Protein AF-A0A2E9R241-F1 (afdb_monomer)

Foldseek 3Di:
DDKFKWWWFFPFFDAAWAPDDCPPDLASETEGDQDDALLLVLVQQLVLLQVVVCVVVVHHDDLVRSVVSSVFKFWQAKFKWKDWPPDDLQRTFTWFFAALQFWDFPPDFKTHGQFWDFDDLVDFDDDDDDDPLRRLARNRATGGDDPDDGDTDDAARTDTPVQVLCVLLVHMDGGDDPQRSQLRGWDWDKDKDFDADPVVRDTDPPRIHIYIGTDQWADGPPPPTIMGMIMMIIMDGPDDSPPPPCDWTAGHPPRRTIHIDGHDPCNQPDDCSQQVSLVVQQFQKKKKFFRHWAAAPVQQDFPQFDRDPSFTWGADPNFIKTWRYKRFDAWGWDWDADPSVRHIHDTGTTTHGSIIIMIGGPVSGGDHSVNQVCLRQDATHPPSSSNHRTIHIGGDHRD

Nearest PDB structures (foldseek):
  3x1l-assembly1_B  TM=7.476E-01  e=7.865E-19  Pyrococcus furiosus DSM 3638
  3w2w-assembly1_B  TM=6.232E-01  e=9.665E-12  Pyrococcus furiosus DSM 3638
  4h4k-assembly1_A  TM=6.513E-01  e=2.502E-10  Pyrococcus furiosus DSM 3638
  8s9v-assembly1_A  TM=5.370E-01  e=2.508E-11  Synechocystis sp. PCC 6803
  8s9x-assembly1_A  TM=5.346E-01  e=2.799E-10  Synechocystis sp. PCC 6803

Radius of gyration: 22.89 Å; Cα contacts (8 Å, |Δi|>4): 851; chains: 1; bounding box: 57×47×73 Å

Solvent-accessible surface area (backbone atoms only — not comparable to full-atom values): 21628 Å² total; per-residue (Å²): 99,77,72,45,57,30,32,32,36,46,76,82,19,44,28,34,70,46,74,69,60,74,79,78,32,100,65,34,55,46,54,41,45,97,65,80,53,37,55,52,50,40,51,22,52,41,50,44,52,50,54,49,48,25,63,74,67,74,42,85,76,51,72,67,58,57,54,54,45,54,79,39,47,32,23,56,43,59,40,47,25,39,30,54,69,92,58,61,62,72,64,48,39,53,40,40,50,40,52,48,40,58,42,42,39,48,98,47,66,45,43,41,71,55,57,62,41,82,56,63,93,86,57,73,72,91,75,94,84,65,55,73,54,46,46,40,16,57,37,56,35,28,46,56,71,77,95,70,83,60,58,77,51,87,72,40,62,37,33,52,53,70,59,47,50,39,42,29,41,60,52,77,51,72,49,77,52,72,68,57,31,54,74,30,52,76,50,73,45,79,46,77,49,72,41,67,37,84,89,76,71,39,73,44,85,91,40,52,34,32,38,36,33,37,38,30,73,43,79,47,94,57,84,93,42,52,39,30,44,31,41,33,36,34,32,36,33,77,60,91,59,87,75,64,72,81,56,74,35,46,39,64,49,93,63,23,43,25,43,62,43,70,40,47,93,62,76,84,56,85,67,66,65,42,42,59,36,36,71,74,65,52,23,38,22,34,32,36,34,25,59,23,46,23,33,22,96,68,42,81,48,51,73,55,46,39,66,50,95,41,27,28,40,24,60,56,99,90,38,56,30,30,55,36,36,73,34,70,57,77,64,39,72,46,52,51,73,39,83,88,78,72,43,76,43,79,72,42,58,21,34,29,48,8,18,30,39,33,33,28,42,68,87,67,47,62,61,50,59,68,60,49,58,65,33,56,68,32,72,48,60,44,64,37,57,33,11,24,9,21,25,33,60,19,53,27,80,76,128

pLDDT: mean 89.87, std 8.49, range [42.06, 98.0]

Secondary structure (DSSP, 8-state):
---EEEEEEESS-B--B-SS-TTS-TT-EEPBPSS--HHHHHHHHHHHHHHHHHHHTTSPPPHHHHHHHHHHEEEEEEEEEEE-TTS-GGG-EE-EEPPTTEE-BTT--BPEE--EEPPPTT-PPP-SS--HHHHHHHHT--EE---S--PBPP--SEE-HHHHHHHHTT---BPPPHHHHHHTS--EEEEEEEEE-TTT-PEEEEEEEEEEEEPSEEE-SSTT-EEEEEEEEEEEESS--TT-S-S-EEETGGGEEEEEEEPPTTTT---THHHHHHHHH--SEEEEEESS-BB-TBTTB-TT-EEETTEEEEEETTEEEEEEEEE--SPEEE--EETTTTEEPPPEEEBPTT-EEEEEETT--PPPHHHHHHTTTEE-SB-GGGT-SEEEEEEE---

Mean predicted aligned error: 5.93 Å

Structure (mmCIF, N/CA/C/O backbone):
data_AF-A0A2E9R241-F1
#
_entry.id   AF-A0A2E9R241-F1
#
loop_
_atom_site.group_PDB
_atom_site.id
_atom_site.type_symbol
_atom_site.label_atom_id
_atom_site.label_alt_id
_atom_site.label_comp_id
_atom_site.label_asym_id
_atom_site.label_entity_id
_atom_site.label_seq_id
_atom_site.pdbx_PDB_ins_code
_atom_site.Cartn_x
_atom_site.Cartn_y
_atom_site.Cartn_z
_atom_site.occupancy
_atom_site.B_iso_or_equiv
_atom_site.auth_seq_id
_atom_site.auth_comp_id
_atom_site.auth_asym_id
_atom_site.auth_atom_id
_atom_site.pdbx_PDB_model_num
ATOM 1 N N . MET A 1 1 ? 11.415 -20.040 -1.017 1.00 77.81 1 MET A N 1
ATOM 2 C CA . MET A 1 1 ? 12.677 -19.434 -0.527 1.00 77.81 1 MET A CA 1
ATOM 3 C C . MET A 1 1 ? 12.333 -18.288 0.410 1.00 77.81 1 MET A C 1
ATOM 5 O O . MET A 1 1 ? 11.173 -17.882 0.364 1.00 77.81 1 MET A O 1
ATOM 9 N N . PRO A 1 2 ? 13.246 -17.797 1.273 1.00 79.06 2 PRO A N 1
ATOM 10 C CA . PRO A 1 2 ? 12.954 -16.611 2.077 1.00 79.06 2 PRO A CA 1
ATOM 11 C C . PRO A 1 2 ? 12.585 -15.428 1.176 1.00 79.06 2 PRO A C 1
ATOM 13 O O . PRO A 1 2 ? 13.041 -15.343 0.030 1.00 79.06 2 PRO A O 1
ATOM 16 N N . ALA A 1 3 ? 11.732 -14.547 1.692 1.00 87.94 3 ALA A N 1
ATOM 17 C CA . ALA A 1 3 ? 11.417 -13.296 1.024 1.00 87.94 3 ALA A CA 1
ATOM 18 C C . ALA A 1 3 ? 12.676 -12.425 0.915 1.00 87.94 3 ALA A C 1
ATOM 20 O O . ALA A 1 3 ? 13.576 -12.510 1.752 1.00 87.94 3 ALA A O 1
ATOM 21 N N . LYS A 1 4 ? 12.739 -11.613 -0.136 1.00 92.19 4 LYS A N 1
ATOM 22 C CA . LYS A 1 4 ? 13.802 -10.637 -0.358 1.00 92.19 4 LYS A CA 1
ATOM 23 C C . LYS A 1 4 ? 13.222 -9.236 -0.311 1.00 92.19 4 LYS A C 1
ATOM 25 O O . LYS A 1 4 ? 12.198 -8.988 -0.952 1.00 92.19 4 LYS A O 1
ATOM 30 N N . ASP A 1 5 ? 13.939 -8.343 0.358 1.00 94.62 5 ASP A N 1
ATOM 31 C CA . ASP A 1 5 ? 13.581 -6.936 0.483 1.00 94.62 5 ASP A CA 1
ATOM 32 C C . ASP A 1 5 ? 14.580 -6.070 -0.273 1.00 94.62 5 ASP A C 1
ATOM 34 O O . ASP A 1 5 ? 15.793 -6.255 -0.158 1.00 94.62 5 ASP A O 1
ATOM 38 N N . LEU A 1 6 ? 14.063 -5.127 -1.053 1.00 95.44 6 LEU A N 1
ATOM 39 C CA . LEU A 1 6 ? 14.855 -4.190 -1.841 1.00 95.44 6 LEU A CA 1
ATOM 40 C C . LEU A 1 6 ? 14.274 -2.794 -1.756 1.00 95.44 6 LEU A C 1
ATOM 42 O O . LEU A 1 6 ? 13.061 -2.627 -1.618 1.00 95.44 6 LEU A O 1
ATOM 46 N N . ILE A 1 7 ? 15.136 -1.810 -1.976 1.00 97.12 7 ILE A N 1
ATOM 47 C CA . ILE A 1 7 ? 14.738 -0.446 -2.294 1.00 97.12 7 ILE A CA 1
ATOM 48 C C . ILE A 1 7 ? 15.136 -0.169 -3.738 1.00 97.12 7 ILE A C 1
ATOM 50 O O . ILE A 1 7 ? 16.263 -0.416 -4.150 1.00 97.12 7 ILE A O 1
ATOM 54 N N . LEU A 1 8 ? 14.185 0.307 -4.533 1.00 96.94 8 LEU A N 1
ATOM 55 C CA . LEU A 1 8 ? 14.369 0.571 -5.950 1.00 96.94 8 LEU A CA 1
ATOM 56 C C . LEU A 1 8 ? 14.293 2.077 -6.199 1.00 96.94 8 LEU A C 1
ATOM 58 O O . LEU A 1 8 ? 13.214 2.666 -6.094 1.00 96.94 8 LEU A O 1
ATOM 62 N N . PHE A 1 9 ? 15.423 2.686 -6.548 1.00 95.69 9 PHE A N 1
ATOM 63 C CA . PHE A 1 9 ? 15.558 4.125 -6.771 1.00 95.69 9 PHE A CA 1
ATOM 64 C C . PHE A 1 9 ? 15.286 4.487 -8.235 1.00 95.69 9 PHE A C 1
ATOM 66 O O . PHE A 1 9 ? 16.036 4.056 -9.119 1.00 95.69 9 PHE A O 1
ATOM 73 N N . PRO A 1 10 ? 14.232 5.265 -8.543 1.00 95.75 10 PRO A N 1
ATOM 74 C CA . PRO A 1 10 ? 14.005 5.747 -9.899 1.00 95.75 10 PRO A CA 1
ATOM 75 C C . PRO A 1 10 ? 15.066 6.773 -10.290 1.00 95.75 10 PRO A C 1
ATOM 77 O O . PRO A 1 10 ? 15.231 7.791 -9.625 1.00 95.75 10 PRO A O 1
ATOM 80 N N . ARG A 1 11 ? 15.756 6.535 -11.408 1.00 92.69 11 ARG A N 1
ATOM 81 C CA . ARG A 1 11 ? 16.831 7.422 -11.879 1.00 92.69 11 ARG A CA 1
ATOM 82 C C . ARG A 1 11 ? 16.318 8.775 -12.382 1.00 92.69 11 ARG A C 1
ATOM 84 O O . ARG A 1 11 ? 16.982 9.791 -12.213 1.00 92.69 11 ARG A O 1
ATOM 91 N N . ASP A 1 12 ? 15.192 8.768 -13.089 1.00 89.06 12 ASP A N 1
ATOM 92 C CA . ASP A 1 12 ? 14.642 9.920 -13.815 1.00 89.06 12 ASP A CA 1
ATOM 93 C C . ASP A 1 12 ? 13.130 10.079 -13.583 1.00 89.06 12 ASP A C 1
ATOM 95 O O . ASP A 1 12 ? 12.380 10.492 -14.476 1.00 89.06 12 ASP A O 1
ATOM 99 N N . GLY A 1 13 ? 12.692 9.701 -12.378 1.00 93.19 13 GLY A N 1
ATOM 100 C CA . GLY A 1 13 ? 11.288 9.550 -12.027 1.00 93.19 13 GLY A CA 1
ATOM 101 C C . GLY A 1 13 ? 10.663 8.293 -12.636 1.00 93.19 13 GLY A C 1
ATOM 102 O O . GLY A 1 13 ? 11.336 7.432 -13.207 1.00 93.19 13 GLY A O 1
ATOM 103 N N . PHE A 1 14 ? 9.342 8.166 -12.531 1.00 94.44 14 PHE A N 1
ATOM 104 C CA . PHE A 1 14 ? 8.614 7.048 -13.133 1.00 94.44 14 PHE A CA 1
ATOM 105 C C . PHE A 1 14 ? 7.354 7.494 -13.875 1.00 94.44 14 PHE A C 1
ATOM 107 O O . PHE A 1 14 ? 6.820 8.585 -13.688 1.00 94.44 14 PHE A O 1
ATOM 114 N N . PHE A 1 15 ? 6.864 6.621 -14.755 1.00 93.56 15 PHE A N 1
ATOM 115 C CA . PHE A 1 15 ? 5.616 6.823 -15.481 1.00 93.56 15 PHE A CA 1
ATOM 116 C C . PHE A 1 15 ? 4.818 5.521 -15.505 1.00 93.56 15 PHE A C 1
ATOM 118 O O . PHE A 1 15 ? 5.111 4.604 -16.275 1.00 93.56 15 PHE A O 1
ATOM 125 N N . CYS A 1 16 ? 3.782 5.449 -14.674 1.00 92.00 16 CYS A N 1
ATOM 126 C CA . CYS A 1 16 ? 2.828 4.347 -14.668 1.00 92.00 16 CYS A CA 1
ATOM 127 C C . CYS A 1 16 ? 1.489 4.883 -15.152 1.00 92.00 16 CYS A C 1
ATOM 129 O O . CYS A 1 16 ? 0.795 5.568 -14.411 1.00 92.00 16 CYS A O 1
ATOM 131 N N . LYS A 1 17 ? 1.154 4.618 -16.416 1.00 87.00 17 LYS A N 1
ATOM 132 C CA . LYS A 1 17 ? -0.035 5.187 -17.054 1.00 87.00 17 LYS A CA 1
ATOM 133 C C . LYS A 1 17 ? -1.309 4.833 -16.277 1.00 87.00 17 LYS A C 1
ATOM 135 O O . LYS A 1 17 ? -1.487 3.680 -15.887 1.00 87.00 17 LYS A O 1
ATOM 140 N N . ASP A 1 18 ? -2.199 5.806 -16.108 1.00 82.25 18 ASP A N 1
ATOM 141 C CA . ASP A 1 18 ? -3.548 5.536 -15.618 1.00 82.25 18 ASP A CA 1
ATOM 142 C C . ASP A 1 18 ? -4.422 4.830 -16.678 1.00 82.25 18 ASP A C 1
ATOM 144 O O . ASP A 1 18 ? -4.055 4.695 -17.849 1.00 82.25 18 ASP A O 1
ATOM 148 N N . GLY A 1 19 ? -5.595 4.341 -16.267 1.00 72.12 19 GLY A N 1
ATOM 149 C CA . GLY A 1 19 ? -6.495 3.572 -17.137 1.00 72.12 19 GLY A CA 1
ATOM 150 C C . GLY A 1 19 ? -7.134 4.362 -18.290 1.00 72.12 19 GLY A C 1
ATOM 151 O O . GLY A 1 19 ? -7.954 3.805 -19.019 1.00 72.12 19 GLY A O 1
ATOM 152 N N . ARG A 1 20 ? -6.811 5.651 -18.485 1.00 71.44 20 ARG A N 1
ATOM 153 C CA . ARG A 1 20 ? -7.401 6.458 -19.565 1.00 71.44 20 ARG A CA 1
ATOM 154 C C . ARG A 1 20 ? -6.790 6.084 -20.918 1.00 71.44 20 ARG A C 1
ATOM 156 O O . ARG A 1 20 ? -5.587 5.838 -21.058 1.00 71.44 20 ARG A O 1
ATOM 163 N N . GLY A 1 21 ? -7.627 6.036 -21.953 1.00 60.47 21 GLY A N 1
ATOM 164 C CA . GLY A 1 21 ? -7.210 5.685 -23.312 1.00 60.47 21 GLY A CA 1
ATOM 165 C C . GLY A 1 21 ? -6.164 6.650 -23.884 1.00 60.47 21 GLY A C 1
ATOM 166 O O . GLY A 1 21 ? -6.090 7.812 -23.507 1.00 60.47 21 GLY A O 1
ATOM 167 N N . TRP A 1 22 ? -5.334 6.180 -24.823 1.00 55.12 22 TRP A N 1
ATOM 168 C CA . TRP A 1 22 ? -4.422 7.067 -25.574 1.00 55.12 22 TRP A CA 1
ATOM 169 C C . TRP A 1 22 ? -5.174 8.033 -26.500 1.00 55.12 22 TRP A C 1
ATOM 171 O O . TRP A 1 22 ? -4.690 9.123 -26.767 1.00 55.12 22 TRP A O 1
ATOM 181 N N . LYS A 1 23 ? -6.362 7.630 -26.970 1.00 49.34 23 LYS A N 1
ATOM 182 C CA . LYS A 1 23 ? -7.205 8.394 -27.902 1.00 49.34 23 LYS A CA 1
ATOM 183 C C . LYS A 1 23 ? -8.212 9.326 -27.215 1.00 49.34 23 LYS A C 1
ATOM 185 O O . LYS A 1 23 ? -8.926 10.036 -27.905 1.00 49.34 23 LYS A O 1
ATOM 190 N N . SER A 1 24 ? -8.315 9.305 -25.881 1.00 42.06 24 SER A N 1
ATOM 191 C CA . SER A 1 24 ? -9.322 10.090 -25.147 1.00 42.06 24 SER A CA 1
ATOM 192 C C . SER A 1 24 ? -8.883 11.522 -24.831 1.00 42.06 24 SER A C 1
ATOM 194 O O . SER A 1 24 ? -9.605 12.245 -24.154 1.00 42.06 24 SER A O 1
ATOM 196 N N . SER A 1 25 ? -7.700 11.940 -25.280 1.00 45.44 25 SER A N 1
ATOM 197 C CA . SER A 1 25 ? -7.300 13.341 -25.291 1.00 45.44 25 SER A CA 1
ATOM 198 C C . SER A 1 25 ? -6.967 13.722 -26.729 1.00 45.44 25 SER A C 1
ATOM 200 O O . SER A 1 25 ? -6.013 13.208 -27.307 1.00 45.44 25 SER A O 1
ATOM 202 N N . GLU A 1 26 ? -7.734 14.649 -27.307 1.00 45.66 26 GLU A N 1
ATOM 203 C CA . GLU A 1 26 ? -7.431 15.271 -28.611 1.00 45.66 26 GLU A CA 1
ATOM 204 C C . GLU A 1 26 ? -6.018 15.901 -28.647 1.00 45.66 26 GLU A C 1
ATOM 206 O O . GLU A 1 26 ? -5.489 16.204 -29.708 1.00 45.66 26 GLU A O 1
ATOM 211 N N . SER A 1 27 ? -5.375 16.042 -27.480 1.00 55.72 27 SER A N 1
ATOM 212 C CA . SER A 1 27 ? -4.029 16.574 -27.259 1.00 55.72 27 SER A CA 1
ATOM 213 C C . SER A 1 27 ? -2.927 15.526 -27.013 1.00 55.72 27 SER A C 1
ATOM 215 O O . SER A 1 27 ? -1.806 15.905 -26.671 1.00 55.72 27 SER A O 1
ATOM 217 N N . GLY A 1 28 ? -3.204 14.217 -27.124 1.00 66.19 28 GLY A N 1
ATOM 218 C CA . GLY A 1 28 ? -2.180 13.169 -26.969 1.00 66.19 28 GLY A CA 1
ATOM 219 C C . GLY A 1 28 ? -1.535 13.120 -25.574 1.00 66.19 28 GLY A C 1
ATOM 220 O O . GLY A 1 28 ? -0.385 12.704 -25.416 1.00 66.19 28 GLY A O 1
ATOM 221 N N . ARG A 1 29 ? -2.248 13.582 -24.543 1.00 78.88 29 ARG A N 1
ATOM 222 C CA . ARG A 1 29 ? -1.758 13.651 -23.163 1.00 78.88 29 ARG A CA 1
ATOM 223 C C . ARG A 1 29 ? -2.091 12.385 -22.384 1.00 78.88 29 ARG A C 1
ATOM 225 O O . ARG A 1 29 ? -3.259 12.008 -22.284 1.00 78.88 29 ARG A O 1
ATOM 232 N N . SER A 1 30 ? -1.073 11.796 -21.761 1.00 83.56 30 SER A N 1
ATOM 233 C CA . SER A 1 30 ? -1.195 10.682 -20.817 1.00 83.56 30 SER A CA 1
ATOM 234 C C . SER A 1 30 ? -0.828 11.105 -19.397 1.00 83.56 30 SER A C 1
ATOM 236 O O . SER A 1 30 ? 0.147 11.826 -19.180 1.00 83.56 30 SER A O 1
ATOM 238 N N . ARG A 1 31 ? -1.595 10.621 -18.418 1.00 87.31 31 ARG A N 1
ATOM 239 C CA . ARG A 1 31 ? -1.373 10.877 -16.991 1.00 87.31 31 ARG A CA 1
ATOM 240 C C . ARG A 1 31 ? -0.754 9.649 -16.326 1.00 87.31 31 ARG A C 1
ATOM 242 O O . ARG A 1 31 ? -1.091 8.519 -16.681 1.00 87.31 31 ARG A O 1
ATOM 249 N N . SER A 1 32 ? 0.148 9.882 -15.376 1.00 90.94 32 SER A N 1
ATOM 250 C CA . SER A 1 32 ? 0.637 8.833 -14.478 1.00 90.94 32 SER A CA 1
ATOM 251 C C . SER A 1 32 ? -0.259 8.710 -13.248 1.00 90.94 32 SER A C 1
ATOM 253 O O . SER A 1 32 ? -0.835 9.705 -12.786 1.00 90.94 32 SER A O 1
ATOM 255 N N . LEU A 1 33 ? -0.324 7.494 -12.714 1.00 91.44 33 LEU A N 1
ATOM 256 C CA . LEU A 1 33 ? -0.686 7.206 -11.331 1.00 91.44 33 LEU A CA 1
ATOM 257 C C . LEU A 1 33 ? 0.272 7.933 -10.379 1.00 91.44 33 LEU A C 1
ATOM 259 O O . LEU A 1 33 ? 1.440 8.124 -10.729 1.00 91.44 33 LEU A O 1
ATOM 263 N N . ASP A 1 34 ? -0.222 8.296 -9.193 1.00 89.62 34 ASP A N 1
ATOM 264 C CA . ASP A 1 34 ? 0.598 8.866 -8.114 1.00 89.62 34 ASP A CA 1
ATOM 265 C C . ASP A 1 34 ? 1.616 7.858 -7.581 1.00 89.62 34 ASP A C 1
ATOM 267 O O . ASP A 1 34 ? 2.765 8.205 -7.344 1.00 89.62 34 ASP A O 1
ATOM 271 N N . TRP A 1 35 ? 1.214 6.590 -7.467 1.00 93.75 35 TRP A N 1
ATOM 272 C CA . TRP A 1 35 ? 2.086 5.497 -7.055 1.00 93.75 35 TRP A CA 1
ATOM 273 C C . TRP A 1 35 ? 1.867 4.260 -7.938 1.00 93.75 35 TRP A C 1
ATOM 275 O O . TRP A 1 35 ? 0.724 3.989 -8.332 1.00 93.75 35 TRP A O 1
ATOM 285 N N . PRO A 1 36 ? 2.917 3.493 -8.286 1.00 94.62 36 PRO A N 1
ATOM 286 C CA . PRO A 1 36 ? 2.772 2.278 -9.080 1.00 94.62 36 PRO A CA 1
ATOM 287 C C . PRO A 1 36 ? 1.959 1.211 -8.349 1.00 94.62 36 PRO A C 1
ATOM 289 O O . PRO A 1 36 ? 2.092 1.016 -7.142 1.00 94.62 36 PRO A O 1
ATOM 292 N N . TYR A 1 37 ? 1.144 0.464 -9.094 1.00 94.88 37 TYR A N 1
ATOM 2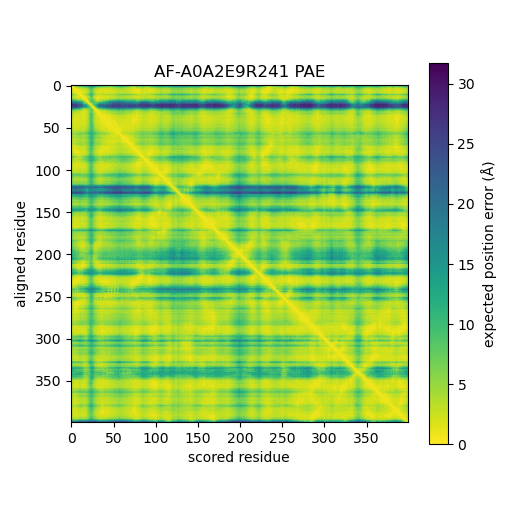93 C CA . TYR A 1 37 ? 0.466 -0.692 -8.519 1.00 94.88 37 TYR A CA 1
ATOM 294 C C . TYR A 1 37 ? 1.434 -1.858 -8.271 1.00 94.88 37 TYR A C 1
ATOM 296 O O . TYR A 1 37 ? 2.345 -2.067 -9.081 1.00 94.88 37 TYR A O 1
ATOM 304 N N . PRO A 1 38 ? 1.187 -2.676 -7.230 1.00 95.56 38 PRO A N 1
ATOM 305 C CA . PRO A 1 38 ? 1.970 -3.881 -6.955 1.00 95.56 38 PRO A CA 1
ATOM 306 C C . PRO A 1 38 ? 2.116 -4.818 -8.169 1.00 95.56 38 PRO A C 1
ATOM 308 O O . PRO A 1 38 ? 3.222 -5.254 -8.487 1.00 95.56 38 PRO A O 1
ATOM 311 N N . SER A 1 39 ? 1.053 -5.000 -8.963 1.00 93.25 39 SER A N 1
ATOM 312 C CA . SER A 1 39 ? 1.102 -5.789 -10.205 1.00 93.25 39 SER A CA 1
ATOM 313 C C . SER A 1 39 ? 2.092 -5.250 -11.244 1.00 93.25 39 SER A C 1
ATOM 315 O O . SER A 1 39 ? 2.678 -6.012 -12.014 1.00 93.25 39 SER A O 1
ATOM 317 N N . THR A 1 40 ? 2.264 -3.924 -11.307 1.00 93.56 40 THR A N 1
ATOM 318 C CA . THR A 1 40 ? 3.221 -3.278 -12.215 1.00 93.56 40 THR A CA 1
ATOM 319 C C . THR A 1 40 ? 4.646 -3.592 -11.777 1.00 93.56 40 THR A C 1
ATOM 321 O O . THR A 1 40 ? 5.490 -3.871 -12.629 1.00 93.56 40 THR A O 1
ATOM 324 N N . MET A 1 41 ? 4.899 -3.614 -10.464 1.00 95.94 41 MET A N 1
ATOM 325 C CA . MET A 1 41 ? 6.185 -4.030 -9.905 1.00 95.94 41 MET A CA 1
ATOM 326 C C . MET A 1 41 ? 6.458 -5.516 -10.152 1.00 95.94 41 MET A C 1
ATOM 328 O O . MET A 1 41 ? 7.535 -5.860 -10.631 1.00 95.94 41 MET A O 1
ATOM 332 N N . LEU A 1 42 ? 5.473 -6.396 -9.932 1.00 94.75 42 LEU A N 1
ATOM 333 C CA . LEU A 1 42 ? 5.614 -7.818 -10.259 1.00 94.75 42 LEU A CA 1
ATOM 334 C C . LEU A 1 42 ? 5.973 -8.011 -11.740 1.00 94.75 42 LEU A C 1
ATOM 336 O O . LEU A 1 42 ? 6.884 -8.768 -12.067 1.00 94.75 42 LEU A O 1
ATOM 340 N N . GLY A 1 43 ? 5.306 -7.283 -12.641 1.00 92.62 43 GLY A N 1
ATOM 341 C CA . GLY A 1 43 ? 5.624 -7.298 -14.068 1.00 92.62 43 GLY A CA 1
ATOM 342 C C . GLY A 1 43 ? 7.042 -6.808 -14.385 1.00 92.62 43 GLY A C 1
ATOM 343 O O . GLY A 1 43 ? 7.700 -7.381 -15.257 1.00 92.62 43 GLY A O 1
ATOM 344 N N . ALA A 1 44 ? 7.527 -5.786 -13.677 1.00 93.75 44 ALA A N 1
ATOM 345 C CA . ALA A 1 44 ? 8.888 -5.268 -13.812 1.00 93.75 44 ALA A CA 1
ATOM 346 C C . ALA A 1 44 ? 9.936 -6.301 -13.366 1.00 93.75 44 ALA A C 1
ATOM 348 O O . ALA A 1 44 ? 10.876 -6.578 -14.113 1.00 93.75 44 ALA A O 1
ATOM 349 N N . LEU A 1 45 ? 9.730 -6.931 -12.204 1.00 94.50 45 LEU A N 1
ATOM 350 C CA . LEU A 1 45 ? 10.584 -8.002 -11.682 1.00 94.50 45 LEU A CA 1
ATOM 351 C C . LEU A 1 45 ? 10.608 -9.213 -12.624 1.00 94.50 45 LEU A C 1
ATOM 353 O O . LEU A 1 45 ? 11.685 -9.665 -13.004 1.00 94.50 45 LEU A O 1
ATOM 357 N N . CYS A 1 46 ? 9.441 -9.682 -13.082 1.00 93.00 46 CYS A N 1
ATOM 358 C CA . CYS A 1 46 ? 9.350 -10.791 -14.039 1.00 93.00 46 CYS A CA 1
ATOM 359 C C . CYS A 1 46 ? 10.072 -10.468 -15.352 1.00 93.00 46 CYS A C 1
ATOM 361 O O . CYS A 1 46 ? 10.796 -11.306 -15.881 1.00 93.00 46 CYS A O 1
ATOM 363 N N . THR A 1 47 ? 9.899 -9.245 -15.868 1.00 91.56 47 THR A N 1
ATOM 364 C CA . THR A 1 47 ? 10.569 -8.796 -17.098 1.00 91.56 47 THR A CA 1
ATOM 365 C C . THR A 1 47 ? 12.083 -8.777 -16.925 1.00 91.56 47 THR A C 1
ATOM 367 O O . THR A 1 47 ? 12.792 -9.295 -17.779 1.00 91.56 47 THR A O 1
ATOM 370 N N . SER A 1 48 ? 12.574 -8.190 -15.831 1.00 92.06 48 SER A N 1
ATOM 371 C CA . SER A 1 48 ? 14.009 -8.116 -15.544 1.00 92.06 48 SER A CA 1
ATOM 372 C C . SER A 1 48 ? 14.619 -9.512 -15.412 1.00 92.06 48 SER A C 1
ATOM 374 O O . SER A 1 48 ? 15.653 -9.801 -16.013 1.00 92.06 48 SER A O 1
ATOM 376 N N . TRP A 1 49 ? 13.936 -10.416 -14.703 1.00 92.00 49 TRP A N 1
ATOM 377 C CA . TRP A 1 49 ? 14.407 -11.786 -14.544 1.00 92.00 49 TRP A CA 1
ATOM 378 C C . TRP A 1 49 ? 14.440 -12.543 -15.871 1.00 92.00 49 TRP A C 1
ATOM 380 O O . TRP A 1 49 ? 15.450 -13.162 -16.190 1.00 92.00 49 TRP A O 1
ATOM 390 N N . GLY A 1 50 ? 13.381 -12.452 -16.679 1.00 91.94 50 GLY A N 1
ATOM 391 C CA . GLY A 1 50 ? 13.357 -13.116 -17.979 1.00 91.94 50 GLY A CA 1
ATOM 392 C C . GLY A 1 50 ? 14.434 -12.594 -18.930 1.00 91.94 50 GLY A C 1
ATOM 393 O O . GLY A 1 50 ? 15.122 -13.401 -19.536 1.00 91.94 50 GLY A O 1
ATOM 394 N N . LEU A 1 51 ? 14.673 -11.277 -18.985 1.00 90.56 51 LEU A N 1
ATOM 395 C CA . LEU A 1 51 ? 15.766 -10.706 -19.789 1.00 90.56 51 LEU A CA 1
ATOM 396 C C . LEU A 1 51 ? 17.144 -11.197 -19.326 1.00 90.56 51 LEU A C 1
ATOM 398 O O . LEU A 1 51 ? 18.031 -11.427 -20.146 1.00 90.56 51 LEU A O 1
ATOM 402 N N . ARG A 1 52 ? 17.331 -11.380 -18.014 1.00 90.25 52 ARG A N 1
ATOM 403 C CA . ARG A 1 52 ? 18.559 -11.970 -17.474 1.00 90.25 52 ARG A CA 1
ATOM 404 C C . ARG A 1 52 ? 18.723 -13.421 -17.921 1.00 90.25 52 ARG A C 1
ATOM 406 O O . ARG A 1 52 ? 19.821 -13.779 -18.331 1.00 90.25 52 ARG A O 1
ATOM 413 N N . LEU A 1 53 ? 17.662 -14.226 -17.861 1.00 90.94 53 LEU A N 1
ATOM 414 C CA . LEU A 1 53 ? 17.693 -15.607 -18.349 1.00 90.94 53 LEU A CA 1
ATOM 415 C C . LEU A 1 53 ? 18.008 -15.656 -19.848 1.00 90.94 53 LEU A C 1
ATOM 417 O O . LEU A 1 53 ? 18.877 -16.417 -20.249 1.00 90.94 53 LEU A O 1
ATOM 421 N N . GLU A 1 54 ? 17.392 -14.789 -20.658 1.00 92.69 54 GLU A N 1
ATOM 422 C CA . GLU A 1 54 ? 17.686 -14.713 -22.096 1.00 92.69 54 GLU A CA 1
ATOM 423 C C . GLU A 1 54 ? 19.159 -14.386 -22.375 1.00 92.69 54 GLU A C 1
ATOM 425 O O . GLU A 1 54 ? 19.761 -14.943 -23.291 1.00 92.69 54 GLU A O 1
ATOM 430 N N . SER A 1 55 ? 19.741 -13.495 -21.568 1.00 90.56 55 SER A N 1
ATOM 431 C CA . SER A 1 55 ? 21.154 -13.117 -21.643 1.00 90.56 55 SER A CA 1
ATOM 432 C C . SER A 1 55 ? 22.085 -14.251 -21.201 1.00 90.56 55 SER A C 1
ATOM 434 O O . SER A 1 55 ? 23.123 -14.453 -21.817 1.00 90.56 55 SER A O 1
ATOM 436 N N . GLN A 1 56 ? 21.738 -14.980 -20.136 1.00 89.44 56 GLN A N 1
ATOM 437 C CA . GLN A 1 56 ? 22.539 -16.092 -19.606 1.00 89.44 56 GLN A CA 1
ATOM 438 C C . GLN A 1 56 ? 22.505 -17.329 -20.510 1.00 89.44 56 GLN A C 1
ATOM 440 O O . GLN A 1 56 ? 23.535 -17.969 -20.697 1.00 89.44 56 GLN A O 1
ATOM 445 N N . ASP A 1 57 ? 21.338 -17.638 -21.075 1.00 91.31 57 ASP A N 1
ATOM 446 C CA . ASP A 1 57 ? 21.125 -18.798 -21.945 1.00 91.31 57 ASP A CA 1
ATOM 447 C C . ASP A 1 57 ? 21.412 -18.484 -23.427 1.00 91.31 57 ASP A C 1
ATOM 449 O O . ASP A 1 57 ? 21.258 -19.358 -24.281 1.00 91.31 57 ASP A O 1
ATOM 453 N N . GLU A 1 58 ? 21.764 -17.231 -23.745 1.00 94.44 58 GLU A N 1
ATOM 454 C CA . GLU A 1 58 ? 21.952 -16.702 -25.107 1.00 94.44 58 GLU A CA 1
ATOM 455 C C . GLU A 1 58 ? 20.775 -17.024 -26.053 1.00 94.44 58 GLU A C 1
ATOM 457 O O . GLU A 1 58 ? 20.938 -17.275 -27.251 1.00 94.44 58 GLU A O 1
ATOM 462 N N . ARG A 1 59 ? 19.547 -17.024 -25.518 1.00 96.19 59 ARG A N 1
ATOM 463 C CA . ARG A 1 59 ? 18.337 -17.455 -26.229 1.00 96.19 59 ARG A CA 1
ATOM 464 C C . ARG A 1 59 ? 17.113 -16.673 -25.779 1.00 96.19 59 ARG A C 1
ATOM 466 O O . ARG A 1 59 ? 16.886 -16.492 -24.594 1.00 96.19 59 ARG A O 1
ATOM 473 N N . LEU A 1 60 ? 16.247 -16.323 -26.728 1.00 94.88 60 LEU A N 1
ATOM 474 C CA . LEU A 1 60 ? 14.945 -15.731 -26.419 1.00 94.88 60 LEU A CA 1
ATOM 475 C C . LEU A 1 60 ? 13.980 -16.746 -25.787 1.00 94.88 60 LEU A C 1
ATOM 477 O O . LEU A 1 60 ? 13.833 -17.880 -26.264 1.00 94.88 60 LEU A O 1
ATOM 481 N N . LEU A 1 61 ? 13.274 -16.310 -24.747 1.00 92.88 61 LEU A N 1
ATOM 482 C CA . LEU A 1 61 ? 12.207 -17.069 -24.111 1.00 92.88 61 LEU A CA 1
ATOM 483 C C . LEU A 1 61 ? 10.948 -17.019 -24.980 1.00 92.88 61 LEU A C 1
ATOM 485 O O . LEU A 1 61 ? 10.542 -15.974 -25.495 1.00 92.88 61 LEU A O 1
ATOM 489 N N . ASN A 1 62 ? 10.284 -18.161 -25.121 1.00 92.44 62 ASN A N 1
ATOM 490 C CA . ASN A 1 62 ? 8.992 -18.238 -25.789 1.00 92.44 62 ASN A CA 1
ATOM 491 C C . ASN A 1 62 ? 7.849 -17.770 -24.864 1.00 92.44 62 ASN A C 1
ATOM 493 O O . ASN A 1 62 ? 8.022 -17.556 -23.663 1.00 92.44 62 ASN A O 1
ATOM 497 N N . LYS A 1 63 ? 6.639 -17.626 -25.419 1.00 89.62 63 LYS A N 1
ATOM 498 C CA . LYS A 1 63 ? 5.461 -17.139 -24.680 1.00 89.62 63 LYS A CA 1
ATOM 499 C C . LYS A 1 63 ? 5.142 -17.956 -23.420 1.00 89.62 63 LYS A C 1
ATOM 501 O O . LYS A 1 63 ? 4.798 -17.369 -22.398 1.00 89.62 63 LYS A O 1
ATOM 506 N N . ASN A 1 64 ? 5.240 -19.283 -23.482 1.00 91.06 64 ASN A N 1
ATOM 507 C CA . ASN A 1 64 ? 4.912 -20.147 -22.346 1.00 91.06 64 ASN A CA 1
ATOM 508 C C . ASN A 1 64 ? 5.965 -20.033 -21.241 1.00 91.06 64 ASN A C 1
ATOM 510 O O . ASN A 1 64 ? 5.616 -20.025 -20.065 1.00 91.06 64 ASN A O 1
ATOM 514 N N . GLU A 1 65 ? 7.236 -19.881 -21.614 1.00 92.31 65 GLU A N 1
ATOM 515 C CA . GLU A 1 65 ? 8.320 -19.626 -20.664 1.00 92.31 65 GLU A CA 1
ATOM 516 C C . GLU A 1 65 ? 8.116 -18.287 -19.943 1.00 92.31 65 GLU A C 1
ATOM 518 O O . GLU A 1 65 ? 8.188 -18.239 -18.717 1.00 92.31 65 GLU A O 1
ATOM 523 N N . TRP A 1 66 ? 7.756 -17.225 -20.675 1.00 90.38 66 TRP A N 1
ATOM 524 C CA . TRP A 1 66 ? 7.417 -15.921 -20.092 1.00 90.38 66 TRP A CA 1
ATOM 525 C C . TRP A 1 66 ? 6.230 -15.984 -19.126 1.00 90.38 66 TRP A C 1
ATOM 527 O O . TRP A 1 66 ? 6.271 -15.367 -18.061 1.00 90.38 66 TRP A O 1
ATOM 537 N N . LEU A 1 67 ? 5.178 -16.728 -19.477 1.00 88.56 67 LEU A N 1
ATOM 538 C CA . LEU A 1 67 ? 4.021 -16.928 -18.603 1.00 88.56 67 LEU A CA 1
ATOM 539 C C . LEU A 1 67 ? 4.410 -17.682 -17.326 1.00 88.56 67 LEU A C 1
ATOM 541 O O . LEU A 1 67 ? 4.048 -17.250 -16.234 1.00 88.56 67 LEU A O 1
ATOM 545 N N . ALA A 1 68 ? 5.222 -18.735 -17.449 1.00 90.31 68 ALA A N 1
ATOM 546 C CA . ALA A 1 68 ? 5.679 -19.529 -16.314 1.00 90.31 68 ALA A CA 1
ATOM 547 C C . ALA A 1 68 ? 6.548 -18.733 -15.324 1.00 90.31 68 ALA A C 1
ATOM 549 O O . ALA A 1 68 ? 6.584 -19.070 -14.143 1.00 90.31 68 ALA A O 1
ATOM 550 N N . LEU A 1 69 ? 7.241 -17.669 -15.756 1.00 89.62 69 LEU A N 1
ATOM 551 C CA . LEU A 1 69 ? 7.987 -16.795 -14.837 1.00 89.62 69 LEU A CA 1
ATOM 552 C C . LEU A 1 69 ? 7.071 -16.064 -13.853 1.00 89.62 69 LEU A C 1
ATOM 554 O O . LEU A 1 69 ? 7.452 -15.872 -12.698 1.00 89.62 69 LEU A O 1
ATOM 558 N N . LYS A 1 70 ? 5.862 -15.688 -14.284 1.00 85.75 70 LYS A N 1
ATOM 559 C CA . LYS A 1 70 ? 4.906 -14.982 -13.428 1.00 85.75 70 LYS A CA 1
ATOM 560 C C . LYS A 1 70 ? 4.469 -15.841 -12.242 1.00 85.75 70 LYS A C 1
ATOM 562 O O . LYS A 1 70 ? 4.295 -15.319 -11.151 1.00 85.75 70 LYS A O 1
ATOM 567 N N . ASP A 1 71 ? 4.346 -17.151 -12.439 1.00 90.12 71 ASP A N 1
ATOM 568 C CA . ASP A 1 71 ? 3.942 -18.084 -11.381 1.00 90.12 71 ASP A CA 1
ATOM 569 C C . ASP A 1 71 ? 5.070 -18.384 -10.386 1.00 90.12 71 ASP A C 1
ATOM 571 O O . ASP A 1 71 ? 4.829 -18.908 -9.295 1.00 90.12 71 ASP A O 1
ATOM 575 N N . LYS A 1 72 ? 6.310 -18.047 -10.756 1.00 92.88 72 LYS A N 1
ATOM 576 C CA . LYS A 1 72 ? 7.498 -18.283 -9.937 1.00 92.88 72 LYS A CA 1
ATOM 577 C C . LYS A 1 72 ? 7.827 -17.130 -8.996 1.00 92.88 72 LYS A C 1
ATOM 579 O O . LYS A 1 72 ? 8.541 -17.386 -8.027 1.00 92.88 72 LYS A O 1
ATOM 584 N N . LEU A 1 73 ? 7.335 -15.920 -9.274 1.00 94.69 73 LEU A N 1
ATOM 585 C CA . LEU A 1 73 ? 7.527 -14.721 -8.457 1.00 94.69 73 LEU A CA 1
ATOM 586 C C . LEU A 1 73 ? 6.206 -14.250 -7.850 1.00 94.69 73 LEU A C 1
ATOM 588 O O . LEU A 1 73 ? 5.161 -14.272 -8.494 1.00 94.69 73 LEU A O 1
ATOM 592 N N . SER A 1 74 ? 6.268 -13.735 -6.630 1.00 95.69 74 SER A N 1
ATOM 593 C CA . SER A 1 74 ? 5.168 -12.990 -6.018 1.00 95.69 74 SER A CA 1
ATOM 594 C C . SER A 1 74 ? 5.700 -11.729 -5.365 1.00 95.69 74 SER A C 1
ATOM 596 O O . SER A 1 74 ? 6.796 -11.731 -4.812 1.00 95.69 74 SER A O 1
ATOM 598 N N . VAL A 1 75 ? 4.926 -10.649 -5.420 1.00 96.94 75 VAL A N 1
ATOM 599 C CA . VAL A 1 75 ? 5.206 -9.443 -4.636 1.00 96.94 75 VAL A CA 1
ATOM 600 C C . VAL A 1 75 ? 4.380 -9.545 -3.370 1.00 96.94 75 VAL A C 1
ATOM 602 O O . VAL A 1 75 ? 3.165 -9.715 -3.437 1.00 96.94 75 VAL A O 1
ATOM 605 N N . ASP A 1 76 ? 5.035 -9.446 -2.220 1.00 95.50 76 ASP A N 1
ATOM 606 C CA . ASP A 1 76 ? 4.331 -9.410 -0.951 1.00 95.50 76 ASP A CA 1
ATOM 607 C C . ASP A 1 76 ? 3.829 -7.998 -0.684 1.00 95.50 76 ASP A C 1
ATOM 609 O O . ASP A 1 76 ? 2.625 -7.780 -0.596 1.00 95.50 76 ASP A O 1
ATOM 613 N N . ILE A 1 77 ? 4.728 -7.020 -0.620 1.00 96.31 77 ILE A N 1
ATOM 614 C CA . ILE A 1 77 ? 4.362 -5.632 -0.352 1.00 96.31 77 ILE A CA 1
ATOM 615 C C . ILE A 1 77 ? 5.185 -4.678 -1.218 1.00 96.31 77 ILE A C 1
ATOM 617 O O . ILE A 1 77 ? 6.338 -4.954 -1.543 1.00 96.31 77 ILE A O 1
ATOM 621 N N . LEU A 1 78 ? 4.561 -3.565 -1.601 1.00 97.75 78 LEU A N 1
ATOM 622 C CA . LEU A 1 78 ? 5.181 -2.441 -2.293 1.00 97.75 78 LEU A CA 1
ATOM 623 C C . LEU A 1 78 ? 4.813 -1.162 -1.540 1.00 97.75 78 LEU A C 1
ATOM 625 O O . LEU A 1 78 ? 3.646 -0.771 -1.552 1.00 97.75 78 LEU A O 1
ATOM 629 N N . MET A 1 79 ? 5.799 -0.516 -0.924 1.00 97.81 79 MET A N 1
ATOM 630 C CA . MET A 1 79 ? 5.620 0.706 -0.136 1.00 97.81 79 MET A CA 1
ATOM 631 C C . MET A 1 79 ? 6.521 1.830 -0.652 1.00 97.81 79 MET A C 1
ATOM 633 O O . MET A 1 79 ? 7.593 1.556 -1.199 1.00 97.81 79 MET A O 1
ATOM 637 N N . PRO A 1 80 ? 6.118 3.095 -0.483 1.00 97.19 80 PRO A N 1
ATOM 638 C CA . PRO A 1 80 ? 7.036 4.206 -0.631 1.00 97.19 80 PRO A CA 1
ATOM 639 C C . PRO A 1 80 ? 8.019 4.243 0.536 1.00 97.19 80 PRO A C 1
ATOM 641 O O . PRO A 1 80 ? 7.660 3.983 1.685 1.00 97.19 80 PRO A O 1
ATOM 644 N N . VAL A 1 81 ? 9.255 4.608 0.224 1.00 97.00 81 VAL A N 1
ATOM 645 C CA . VAL A 1 81 ? 10.242 5.045 1.208 1.00 97.00 81 VAL A CA 1
ATOM 646 C C . VAL A 1 81 ? 10.783 6.410 0.827 1.00 97.00 81 VAL A C 1
ATOM 648 O O . VAL A 1 81 ? 10.770 6.786 -0.349 1.00 97.00 81 VAL A O 1
ATOM 651 N N . GLN A 1 82 ? 11.280 7.129 1.823 1.00 94.62 82 GLN A N 1
ATOM 652 C CA . GLN A 1 82 ? 11.920 8.422 1.658 1.00 94.62 82 GLN A CA 1
ATOM 653 C C . GLN A 1 82 ? 13.238 8.466 2.439 1.00 94.62 82 GLN A C 1
ATOM 655 O O . GLN A 1 82 ? 13.354 7.865 3.506 1.00 94.62 82 GLN A O 1
ATOM 660 N N . LYS A 1 83 ? 14.230 9.176 1.900 1.00 93.44 83 LYS A N 1
ATOM 661 C CA . LYS A 1 83 ? 15.476 9.545 2.591 1.00 93.44 83 LYS A CA 1
ATOM 662 C C . LYS A 1 83 ? 16.000 10.883 2.083 1.00 93.44 83 LYS A C 1
ATOM 664 O O . LYS A 1 83 ? 15.521 11.388 1.060 1.00 93.44 83 LYS A O 1
ATOM 669 N N . SER A 1 84 ? 17.028 11.427 2.729 1.00 91.50 84 SER A N 1
ATOM 670 C CA . SER A 1 84 ? 17.796 12.501 2.102 1.00 91.50 84 SER A CA 1
ATOM 671 C C . SER A 1 84 ? 18.596 11.942 0.913 1.00 91.50 84 SER A C 1
ATOM 673 O O . SER A 1 84 ? 19.078 10.799 0.948 1.00 91.50 84 SER A O 1
ATOM 675 N N . PRO A 1 85 ? 18.788 12.716 -0.167 1.00 87.88 85 PRO A N 1
ATOM 676 C CA . PRO A 1 85 ? 19.685 12.312 -1.238 1.00 87.88 85 PRO A CA 1
ATOM 677 C C . PRO A 1 85 ? 21.099 12.085 -0.714 1.00 87.88 85 PRO A C 1
ATOM 679 O O . PRO A 1 85 ? 21.540 12.756 0.217 1.00 87.88 85 PRO A O 1
ATOM 682 N N . PHE A 1 86 ? 21.812 11.154 -1.346 1.00 84.75 86 PHE A N 1
ATOM 683 C CA . PHE A 1 86 ? 23.189 10.765 -1.004 1.00 84.75 86 PHE A CA 1
ATOM 684 C C . PHE A 1 86 ? 23.378 10.049 0.343 1.00 84.75 86 PHE A C 1
ATOM 686 O O . PHE A 1 86 ? 24.460 9.519 0.579 1.00 84.75 86 PHE A O 1
ATOM 693 N N . GLU A 1 87 ? 22.356 9.965 1.199 1.00 90.50 87 GLU A N 1
ATOM 694 C CA . GLU A 1 87 ? 22.368 9.024 2.323 1.00 90.50 87 GLU A CA 1
ATOM 695 C C . GLU A 1 87 ? 22.266 7.580 1.819 1.00 90.50 87 GLU A C 1
ATOM 697 O O . GLU A 1 87 ? 21.670 7.312 0.768 1.00 90.50 87 GLU A O 1
ATOM 702 N N . ALA A 1 88 ? 22.833 6.649 2.586 1.00 89.31 88 ALA A N 1
ATOM 703 C CA . ALA A 1 88 ? 22.708 5.221 2.327 1.00 89.31 88 ALA A CA 1
ATOM 704 C C . ALA A 1 88 ? 21.249 4.747 2.470 1.00 89.31 88 ALA A C 1
ATOM 706 O O . ALA A 1 88 ? 20.472 5.311 3.245 1.00 89.31 88 ALA A O 1
ATOM 707 N N . SER A 1 89 ? 20.888 3.684 1.747 1.00 88.06 89 SER A N 1
ATOM 708 C CA . SER A 1 89 ? 19.556 3.056 1.771 1.00 88.06 89 SER A CA 1
ATOM 709 C C . SER A 1 89 ? 19.109 2.586 3.157 1.00 88.06 89 SER A C 1
ATOM 711 O O . SER A 1 89 ? 17.910 2.520 3.406 1.00 88.06 89 SER A O 1
ATOM 713 N N . GLU A 1 90 ? 20.036 2.336 4.083 1.00 90.19 90 GLU A N 1
ATOM 714 C CA . GLU A 1 90 ? 19.740 2.029 5.492 1.00 90.19 90 GLU A CA 1
ATOM 715 C C . GLU A 1 90 ? 18.991 3.158 6.227 1.00 90.19 90 GLU A C 1
ATOM 717 O O . GLU A 1 90 ? 18.265 2.902 7.185 1.00 90.19 90 GLU A O 1
ATOM 722 N N . ASN A 1 91 ? 19.124 4.406 5.761 1.00 91.94 91 ASN A N 1
ATOM 723 C CA . ASN A 1 91 ? 18.428 5.565 6.327 1.00 91.94 91 ASN A CA 1
ATOM 724 C C . ASN A 1 91 ? 17.057 5.803 5.683 1.00 91.94 91 ASN A C 1
ATOM 726 O O . ASN A 1 91 ? 16.352 6.739 6.057 1.00 91.94 91 ASN A O 1
ATOM 730 N N . ALA A 1 92 ? 16.658 4.969 4.719 1.00 93.81 92 ALA A N 1
ATOM 731 C CA . ALA A 1 92 ? 15.336 5.050 4.127 1.00 93.81 92 ALA A CA 1
ATOM 732 C C . ALA A 1 92 ? 14.256 4.704 5.153 1.00 93.81 92 ALA A C 1
ATOM 734 O O . ALA A 1 92 ? 14.314 3.685 5.842 1.00 93.81 92 ALA A O 1
ATOM 735 N N . ARG A 1 93 ? 13.239 5.559 5.233 1.00 94.19 93 ARG A N 1
ATOM 736 C CA . ARG A 1 93 ? 12.087 5.392 6.119 1.00 94.19 93 ARG A CA 1
ATOM 737 C C . ARG A 1 93 ? 10.848 5.068 5.309 1.00 94.19 93 ARG A C 1
ATOM 739 O O . ARG A 1 93 ? 10.637 5.639 4.240 1.00 94.19 93 ARG A O 1
ATOM 746 N N . LEU A 1 94 ? 10.034 4.139 5.811 1.00 96.94 94 LEU A N 1
ATOM 747 C CA . LEU A 1 94 ? 8.729 3.840 5.225 1.00 96.94 94 LEU A CA 1
ATOM 748 C C . LEU A 1 94 ? 7.814 5.054 5.309 1.00 96.94 94 LEU A C 1
ATOM 750 O O . LEU A 1 94 ? 7.695 5.683 6.358 1.00 96.94 94 LEU A O 1
ATOM 754 N N . MET A 1 95 ? 7.109 5.297 4.211 1.00 97.12 95 MET A N 1
ATOM 755 C CA . MET A 1 95 ? 6.057 6.294 4.124 1.00 97.12 95 MET A CA 1
ATOM 756 C C . MET A 1 95 ? 4.717 5.567 4.017 1.00 97.12 95 MET A C 1
ATOM 758 O O . MET A 1 95 ? 4.513 4.710 3.153 1.00 97.12 95 MET A O 1
ATOM 762 N N . TRP A 1 96 ? 3.793 5.877 4.916 1.00 97.69 96 TRP A N 1
ATOM 763 C CA . TRP A 1 96 ? 2.549 5.128 5.081 1.00 97.69 96 TRP A CA 1
ATOM 764 C C . TRP A 1 96 ? 1.384 5.858 4.426 1.00 97.69 96 TRP A C 1
ATOM 766 O O . TRP A 1 96 ? 1.297 7.071 4.565 1.00 97.69 96 TRP A O 1
ATOM 776 N N . PRO A 1 97 ? 0.457 5.179 3.731 1.00 97.00 97 PRO A N 1
ATOM 777 C CA . PRO A 1 97 ? -0.741 5.831 3.217 1.00 97.00 97 PRO A CA 1
ATOM 778 C C . PRO A 1 97 ? -1.502 6.540 4.337 1.00 97.00 97 PRO A C 1
ATOM 780 O O . PRO A 1 97 ? -1.826 5.921 5.353 1.00 97.00 97 PRO A O 1
ATOM 783 N N . THR A 1 98 ? -1.825 7.816 4.133 1.00 96.69 98 THR A N 1
ATOM 784 C CA . THR A 1 98 ? -2.583 8.589 5.118 1.00 96.69 98 THR A CA 1
ATOM 785 C C . THR A 1 98 ? -3.914 7.898 5.433 1.00 96.69 98 THR A C 1
ATOM 787 O O . THR A 1 98 ? -4.716 7.681 4.514 1.00 96.69 98 THR A O 1
ATOM 790 N N . PRO A 1 99 ? -4.196 7.584 6.709 1.00 97.31 99 PRO A N 1
ATOM 791 C CA . PRO A 1 99 ? -5.430 6.917 7.087 1.00 97.31 99 PRO A CA 1
ATOM 792 C C . PRO A 1 99 ? -6.695 7.652 6.631 1.00 97.31 99 PRO A C 1
ATOM 794 O O . PRO A 1 99 ? -6.777 8.880 6.603 1.00 97.31 99 PRO A O 1
ATOM 797 N N . ALA A 1 100 ? -7.726 6.904 6.258 1.00 97.00 100 ALA A N 1
ATOM 798 C CA . ALA A 1 100 ? -9.025 7.458 5.894 1.00 97.00 100 ALA A CA 1
ATOM 799 C C . ALA A 1 100 ? -9.821 7.911 7.126 1.00 97.00 100 ALA A C 1
ATOM 801 O O . ALA A 1 100 ? -10.723 8.732 6.981 1.00 97.00 100 ALA A O 1
ATOM 802 N N . ASP A 1 101 ? -9.473 7.413 8.316 1.00 96.31 101 ASP A N 1
ATOM 803 C CA . ASP A 1 101 ? -10.039 7.851 9.591 1.00 96.31 101 ASP A CA 1
ATOM 804 C C . ASP A 1 101 ? -9.361 9.112 10.159 1.00 96.31 101 ASP A C 1
ATOM 806 O O . ASP A 1 101 ? -9.765 9.571 11.221 1.00 96.31 101 ASP A O 1
ATOM 810 N N . SER A 1 102 ? -8.375 9.704 9.473 1.00 95.62 102 SER A N 1
ATOM 811 C CA . SER A 1 102 ? -7.765 10.977 9.872 1.00 95.62 102 SER A CA 1
ATOM 812 C C . SER A 1 102 ? -8.432 12.166 9.169 1.00 95.62 102 SER A C 1
ATOM 814 O O . SER A 1 102 ? -8.357 12.331 7.942 1.00 95.62 102 SER A O 1
ATOM 816 N N . LEU A 1 103 ? -9.117 13.001 9.955 1.00 94.62 103 LEU A N 1
ATOM 817 C CA . LEU A 1 103 ? -9.818 14.193 9.487 1.00 94.62 103 LEU A CA 1
ATOM 818 C C . LEU A 1 103 ? -9.044 15.462 9.864 1.00 94.62 103 LEU A C 1
ATOM 820 O O . LEU A 1 103 ? -8.699 15.684 11.022 1.00 94.62 103 LEU A O 1
ATOM 824 N N . TYR A 1 104 ? -8.819 16.316 8.867 1.00 94.56 104 TYR A N 1
ATOM 825 C CA . TYR A 1 104 ? -8.171 17.614 9.019 1.00 94.56 104 TYR A CA 1
ATOM 826 C C . TYR A 1 104 ? -9.254 18.679 8.886 1.00 94.56 104 TYR A C 1
ATOM 828 O O . TYR A 1 104 ? -9.981 18.685 7.892 1.00 94.56 104 TYR A O 1
ATOM 836 N N . LEU A 1 105 ? -9.375 19.561 9.875 1.00 93.31 105 LEU A N 1
ATOM 837 C CA . LEU A 1 105 ? -10.408 20.596 9.913 1.00 93.31 105 LEU A CA 1
ATOM 838 C C . LEU A 1 105 ? -9.799 21.985 10.077 1.00 93.31 105 LEU A C 1
ATOM 840 O O . LEU A 1 105 ? -8.785 22.175 10.755 1.00 93.31 105 LEU A O 1
ATOM 844 N N . GLU A 1 106 ? -10.461 22.976 9.484 1.00 90.94 106 GLU A N 1
ATOM 845 C CA . GLU A 1 106 ? -10.265 24.374 9.863 1.00 90.94 106 GLU A CA 1
ATOM 846 C C . GLU A 1 106 ? -10.477 24.545 11.376 1.00 90.94 106 GLU A C 1
ATOM 848 O O . GLU A 1 106 ? -11.336 23.901 11.972 1.00 90.94 106 GLU A O 1
ATOM 853 N N . ASN A 1 107 ? -9.687 25.421 12.003 1.00 88.00 107 ASN A N 1
ATOM 854 C CA . ASN A 1 107 ? -9.776 25.771 13.431 1.00 88.00 107 ASN A CA 1
ATOM 855 C C . ASN A 1 107 ? -9.523 24.638 14.446 1.00 88.00 107 ASN A C 1
ATOM 857 O O . ASN A 1 107 ? -9.554 24.897 15.646 1.00 88.00 107 ASN A O 1
ATOM 861 N N . VAL A 1 108 ? -9.204 23.423 13.997 1.00 91.00 108 VAL A N 1
ATOM 862 C CA . VAL A 1 108 ? -8.697 22.339 14.849 1.00 91.00 108 VAL A CA 1
ATOM 863 C C . VAL A 1 108 ? -7.207 22.184 14.563 1.00 91.00 108 VAL A C 1
ATOM 865 O O . VAL A 1 108 ? -6.815 22.032 13.405 1.00 91.00 108 VAL A O 1
ATOM 868 N N . SER A 1 109 ? -6.367 22.293 15.595 1.00 91.00 109 SER A N 1
ATOM 869 C CA . SER A 1 109 ? -4.906 22.188 15.457 1.00 91.00 109 SER A CA 1
ATOM 870 C C . SER A 1 109 ? -4.423 20.744 15.359 1.00 91.00 109 SER A C 1
ATOM 872 O O . SER A 1 109 ? -3.383 20.495 14.766 1.00 91.00 109 SER A O 1
ATOM 874 N N . GLU A 1 110 ? -5.184 19.795 15.896 1.00 93.38 110 GLU A N 1
ATOM 875 C CA . GLU A 1 110 ? -4.863 18.369 15.891 1.00 93.38 110 GLU A CA 1
ATOM 876 C C . GLU A 1 110 ? -5.578 17.616 14.772 1.00 93.38 110 GLU A C 1
ATOM 878 O O . GLU A 1 110 ? -6.616 18.038 14.255 1.00 93.38 110 GLU A O 1
ATOM 883 N N . ILE A 1 111 ? -5.018 16.467 14.406 1.00 94.56 111 ILE A N 1
ATOM 884 C CA . ILE A 1 111 ? -5.668 15.520 13.506 1.00 94.56 111 ILE A CA 1
ATOM 885 C C . ILE A 1 111 ? -6.800 14.834 14.270 1.00 94.56 111 ILE A C 1
ATOM 887 O O . ILE A 1 111 ? -6.569 14.181 15.287 1.00 94.56 111 ILE A O 1
ATOM 891 N N . PHE A 1 112 ? -8.027 14.951 13.765 1.00 92.94 112 PHE A N 1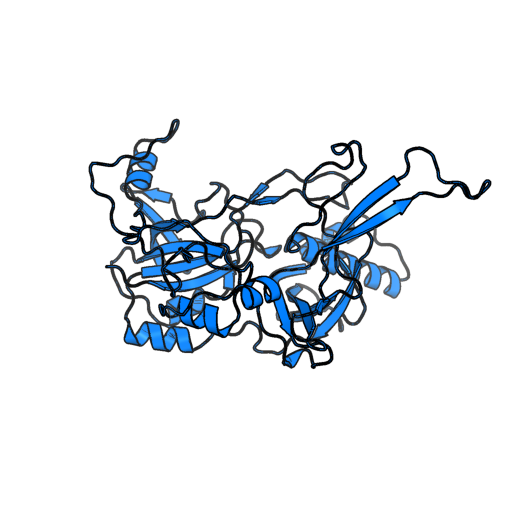
ATOM 892 C CA . PHE A 1 112 ? -9.201 14.391 14.423 1.00 92.94 112 PHE A CA 1
ATOM 893 C C . PHE A 1 112 ? -9.464 12.944 13.964 1.00 92.94 112 PHE A C 1
ATOM 895 O O . PHE A 1 112 ? -9.687 12.723 12.768 1.00 92.94 112 PHE A O 1
ATOM 902 N N . PRO A 1 113 ? -9.480 11.946 14.870 1.00 93.81 113 PRO A N 1
ATOM 903 C CA . PRO A 1 113 ? -9.815 10.570 14.521 1.00 93.81 113 PRO A CA 1
ATOM 904 C C . PRO A 1 113 ? -11.326 10.399 14.330 1.00 93.81 113 PRO A C 1
ATOM 906 O O . PRO A 1 113 ? -12.122 10.645 15.239 1.00 93.81 113 PRO A O 1
ATOM 909 N N . LEU A 1 114 ? -11.735 9.892 13.168 1.00 94.06 114 LEU A N 1
ATOM 910 C CA . LEU A 1 114 ? -13.114 9.516 12.848 1.00 94.06 114 LEU A CA 1
ATOM 911 C C . LEU A 1 114 ? -13.515 8.228 13.575 1.00 94.06 114 LEU A C 1
ATOM 913 O O . LEU A 1 114 ? -13.701 7.175 12.969 1.00 94.06 114 LEU A O 1
ATOM 917 N N . THR A 1 115 ? -13.667 8.321 14.893 1.00 92.19 115 THR A N 1
ATOM 918 C CA . THR A 1 115 ? -14.043 7.184 15.735 1.00 92.19 115 THR A CA 1
ATOM 919 C C . THR A 1 115 ? -15.538 6.886 15.573 1.00 92.19 115 THR A C 1
ATOM 921 O O . THR A 1 115 ? -16.370 7.752 15.867 1.00 92.19 115 THR A O 1
ATOM 924 N N . PRO A 1 116 ? -15.917 5.687 15.098 1.00 94.38 116 PRO A N 1
ATOM 925 C CA . PRO A 1 116 ? -17.308 5.343 14.865 1.00 94.38 116 PRO A CA 1
ATOM 926 C C . PRO A 1 116 ? -18.042 5.046 16.176 1.00 94.38 116 PRO A C 1
ATOM 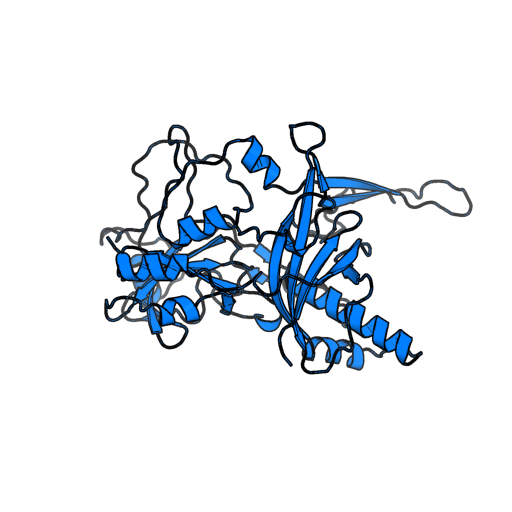928 O O . PRO A 1 116 ? -17.481 4.470 17.106 1.00 94.38 116 PRO A O 1
ATOM 931 N N . THR A 1 117 ? -19.325 5.401 16.218 1.00 92.50 117 THR A N 1
ATOM 932 C CA . THR A 1 117 ? -20.242 5.123 17.335 1.00 92.50 117 THR A CA 1
ATOM 933 C C . THR A 1 117 ? -21.489 4.401 16.824 1.00 92.50 117 THR A C 1
ATOM 935 O O . THR A 1 117 ? -21.840 4.580 15.651 1.00 92.50 117 THR A O 1
ATOM 938 N N . PRO A 1 118 ? -22.180 3.608 17.665 1.00 91.25 118 PRO A N 1
ATOM 939 C CA . PRO A 1 118 ? -23.430 2.966 17.277 1.00 91.25 118 PRO A CA 1
ATOM 940 C C . PRO A 1 118 ? -24.431 3.962 16.678 1.00 91.25 118 PRO A C 1
ATOM 942 O O . PRO A 1 118 ? -24.653 5.052 17.224 1.00 91.25 118 PRO A O 1
ATOM 945 N N . ASN A 1 119 ? -25.053 3.580 15.560 1.00 84.81 119 ASN A N 1
ATOM 946 C CA . ASN A 1 119 ? -26.155 4.357 15.004 1.00 84.81 119 ASN A CA 1
ATOM 947 C C . ASN A 1 119 ? -27.385 4.253 15.916 1.00 84.81 119 ASN A C 1
ATOM 949 O O . ASN A 1 119 ? -27.635 3.190 16.496 1.00 84.81 119 ASN A O 1
ATOM 953 N N . PRO A 1 120 ? -28.191 5.323 16.018 1.00 79.38 120 PRO A N 1
ATOM 954 C CA . PRO A 1 120 ? -29.554 5.211 16.517 1.00 79.38 120 PRO A CA 1
ATOM 955 C C . PRO A 1 120 ? -30.327 4.176 15.693 1.00 79.38 120 PRO A C 1
ATOM 957 O O . PRO A 1 120 ? -30.181 4.123 14.471 1.00 79.38 120 PRO A O 1
ATOM 960 N N . LYS A 1 121 ? -31.160 3.369 16.357 1.00 70.44 121 LYS A N 1
ATOM 961 C CA . LYS A 1 121 ? -31.900 2.272 15.711 1.00 70.44 121 LYS A CA 1
ATOM 962 C C . LYS A 1 121 ? -32.894 2.753 14.650 1.00 70.44 121 LYS A C 1
ATOM 964 O O . LYS A 1 121 ? -33.320 1.947 13.834 1.00 70.44 121 LYS A O 1
ATOM 969 N N . GLU A 1 122 ? -33.272 4.032 14.654 1.00 70.19 122 GLU A N 1
ATOM 970 C CA . GLU A 1 122 ? -34.256 4.571 13.711 1.00 70.19 122 GLU A CA 1
ATOM 971 C C . GLU A 1 122 ? -33.662 5.002 12.357 1.00 70.19 122 GLU A C 1
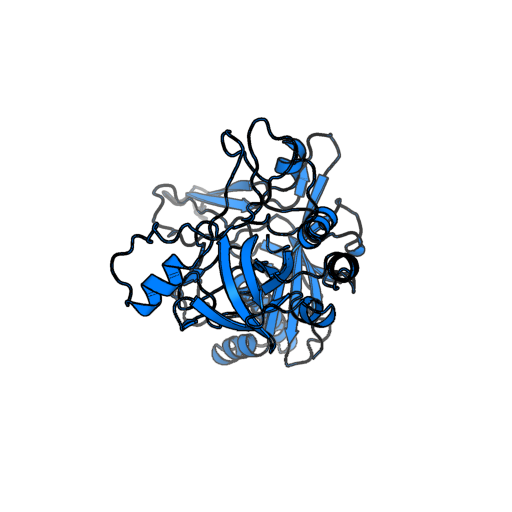ATOM 973 O O . GLU A 1 122 ? -34.414 5.364 11.453 1.00 70.19 122 GLU A O 1
ATOM 978 N N . ILE A 1 123 ? -32.333 4.996 12.193 1.00 72.31 123 ILE A N 1
ATOM 979 C CA . ILE A 1 123 ? -31.682 5.489 10.970 1.00 72.31 123 ILE A CA 1
ATOM 980 C C . ILE A 1 123 ? -31.287 4.314 10.076 1.00 72.31 123 ILE A C 1
ATOM 982 O O . ILE A 1 123 ? -30.190 3.770 10.197 1.00 72.31 123 ILE A O 1
ATOM 986 N N . GLY A 1 124 ? -32.174 3.971 9.143 1.00 76.38 124 GLY A N 1
ATOM 987 C CA . GLY A 1 124 ? -31.888 3.006 8.083 1.00 76.38 124 GLY A CA 1
ATOM 988 C C . GLY A 1 124 ? -30.937 3.549 7.009 1.00 76.38 124 GLY A C 1
ATOM 989 O O . GLY A 1 124 ? -30.791 4.758 6.793 1.00 76.38 124 GLY A O 1
ATOM 990 N N . THR A 1 125 ? -30.278 2.633 6.317 1.00 80.12 125 THR A N 1
ATOM 991 C CA . THR A 1 125 ? -29.434 2.872 5.149 1.00 80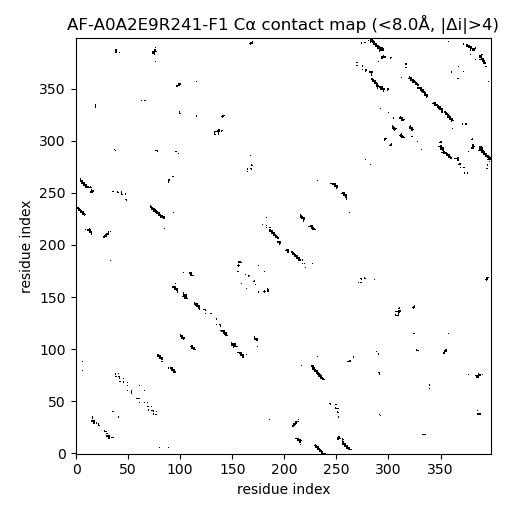.12 125 THR A CA 1
ATOM 992 C C . THR A 1 125 ? -30.312 2.887 3.910 1.00 80.12 125 THR A C 1
ATOM 994 O O . THR A 1 125 ? -31.173 2.031 3.731 1.00 80.12 125 THR A O 1
ATOM 997 N N . LEU A 1 126 ? -30.086 3.853 3.024 1.00 75.12 126 LEU A N 1
ATOM 998 C CA . LEU A 1 126 ? -30.754 3.906 1.729 1.00 75.12 126 LEU A CA 1
ATOM 999 C C . LEU A 1 126 ? -29.948 3.083 0.713 1.00 75.12 126 LEU A C 1
ATOM 1001 O O . LEU A 1 126 ? -28.775 3.371 0.480 1.00 75.12 126 LEU A O 1
ATOM 1005 N N . GLY A 1 127 ? -30.577 2.085 0.097 1.00 66.12 127 GLY A N 1
ATOM 1006 C CA . GLY A 1 127 ? -30.009 1.257 -0.968 1.00 66.12 127 GLY A CA 1
ATOM 1007 C C . GLY A 1 127 ? -31.123 0.655 -1.824 1.00 66.12 127 GLY A C 1
ATOM 1008 O O . GLY A 1 127 ? -32.235 0.477 -1.338 1.00 66.12 127 GLY A O 1
ATOM 1009 N N . THR A 1 128 ? -30.867 0.406 -3.111 1.00 59.06 128 THR A N 1
ATOM 1010 C CA . THR A 1 128 ? -31.936 0.016 -4.051 1.00 59.06 128 THR A CA 1
ATOM 1011 C C . THR A 1 128 ? -32.089 -1.490 -4.257 1.00 59.06 128 THR A C 1
ATOM 1013 O O . THR A 1 128 ? -33.101 -1.891 -4.816 1.00 59.06 128 THR A O 1
ATOM 1016 N N . GLU A 1 129 ? -31.137 -2.324 -3.822 1.00 75.69 129 GLU A N 1
ATOM 1017 C CA . GLU A 1 129 ? -31.128 -3.774 -4.102 1.00 75.69 129 GLU A CA 1
ATOM 1018 C C . GLU A 1 129 ? -30.328 -4.560 -3.038 1.00 75.69 129 GLU A C 1
ATOM 1020 O O . GLU A 1 129 ? -29.268 -5.108 -3.332 1.00 75.69 129 GLU A O 1
ATOM 1025 N N . LEU A 1 130 ? -30.791 -4.588 -1.785 1.00 81.12 130 LEU A N 1
ATOM 1026 C CA . LEU A 1 130 ? -30.220 -5.443 -0.731 1.00 81.12 130 LEU A CA 1
ATOM 1027 C C . LEU A 1 130 ? -31.257 -6.480 -0.294 1.00 81.12 130 LEU A C 1
ATOM 1029 O O . LEU A 1 130 ? -32.445 -6.170 -0.229 1.00 81.12 130 LEU A O 1
ATOM 1033 N N . SER A 1 131 ? -30.822 -7.701 0.020 1.00 84.44 131 SER A N 1
ATOM 1034 C CA . SER A 1 131 ? -31.668 -8.633 0.774 1.00 84.44 131 SER A CA 1
ATOM 1035 C C . SER A 1 131 ? -31.945 -8.083 2.176 1.00 84.44 131 SER A C 1
ATOM 1037 O O . SER A 1 131 ? -31.143 -7.311 2.703 1.00 84.44 131 SER A O 1
ATOM 1039 N N . ASP A 1 132 ? -33.020 -8.532 2.827 1.00 84.56 132 ASP A N 1
ATOM 1040 C CA . ASP A 1 132 ? -33.350 -8.103 4.197 1.00 84.56 132 ASP A CA 1
ATOM 1041 C C . ASP A 1 132 ? -32.163 -8.300 5.158 1.00 84.56 132 ASP A C 1
ATOM 1043 O O . ASP A 1 132 ? -31.818 -7.414 5.936 1.00 84.56 132 ASP A O 1
ATOM 1047 N N . SER A 1 133 ? -31.451 -9.426 5.029 1.00 84.25 133 SER A N 1
ATOM 1048 C CA . SER A 1 133 ? -30.270 -9.724 5.850 1.00 84.25 133 SER A CA 1
ATOM 1049 C C . SER A 1 133 ? -29.082 -8.786 5.600 1.00 84.25 133 SER A C 1
ATOM 1051 O O . SER A 1 133 ? -28.333 -8.470 6.526 1.00 84.25 133 SER A O 1
ATOM 1053 N N . GLU A 1 134 ? -28.896 -8.334 4.357 1.00 86.81 134 GLU A N 1
ATOM 1054 C CA . GLU A 1 134 ? -27.862 -7.362 3.996 1.00 86.81 134 GLU A CA 1
ATOM 1055 C C . GLU A 1 134 ? -28.242 -5.969 4.476 1.00 86.81 134 GLU A C 1
ATOM 1057 O O . GLU A 1 134 ? -27.390 -5.259 5.000 1.00 86.81 134 GLU A O 1
ATOM 1062 N N . GLN A 1 135 ? -29.514 -5.596 4.340 1.00 89.00 135 GLN A N 1
ATOM 1063 C CA . GLN A 1 135 ? -30.036 -4.322 4.813 1.00 89.00 135 GLN A CA 1
ATOM 1064 C C . GLN A 1 135 ? -29.865 -4.191 6.333 1.00 89.00 135 GLN A C 1
ATOM 1066 O O . GLN A 1 135 ? -29.288 -3.209 6.796 1.00 89.00 135 GLN A O 1
ATOM 1071 N N . GLU A 1 136 ? -30.260 -5.207 7.106 1.00 89.50 136 GLU A N 1
ATOM 1072 C CA . GLU A 1 136 ? -30.057 -5.231 8.560 1.00 89.50 136 GLU A CA 1
ATOM 1073 C C . GLU A 1 136 ? -28.572 -5.118 8.937 1.00 89.50 136 GLU A C 1
ATOM 1075 O O . GLU A 1 136 ? -28.200 -4.337 9.817 1.00 89.50 136 GLU A O 1
ATOM 1080 N N . ALA A 1 137 ? -27.698 -5.862 8.248 1.00 90.56 137 ALA A N 1
ATOM 1081 C CA . ALA A 1 137 ? -26.260 -5.796 8.485 1.00 90.56 137 ALA A CA 1
ATOM 1082 C C . ALA A 1 137 ? -25.673 -4.418 8.144 1.00 90.56 137 ALA A C 1
ATOM 1084 O O . ALA A 1 137 ? -24.833 -3.914 8.893 1.00 90.56 137 ALA A O 1
ATOM 1085 N N . MET A 1 138 ? -26.125 -3.785 7.059 1.00 90.12 138 MET A N 1
ATOM 1086 C CA . MET A 1 138 ? -25.733 -2.425 6.681 1.00 90.12 138 MET A CA 1
ATOM 1087 C C . MET A 1 138 ? -26.188 -1.394 7.716 1.00 90.12 138 MET A C 1
ATOM 1089 O O . MET A 1 138 ? -25.395 -0.540 8.111 1.00 90.12 138 MET A O 1
ATOM 1093 N N . ASP A 1 139 ? -27.417 -1.512 8.216 1.00 90.50 139 ASP A N 1
ATOM 1094 C CA . ASP A 1 139 ? -27.984 -0.617 9.233 1.00 90.50 139 ASP A CA 1
ATOM 1095 C C . ASP A 1 139 ? -27.270 -0.744 10.584 1.00 90.50 139 ASP A C 1
ATOM 1097 O O . ASP A 1 139 ? -27.175 0.225 11.344 1.00 90.50 139 ASP A O 1
ATOM 1101 N N . SER A 1 140 ? -26.682 -1.914 10.851 1.00 91.31 140 SER A N 1
ATOM 1102 C CA . SER A 1 140 ? -25.865 -2.171 12.038 1.00 91.31 140 SER A CA 1
ATOM 1103 C C . SER A 1 140 ? -24.489 -1.490 12.025 1.00 91.31 140 SER A C 1
ATOM 1105 O O . SER A 1 140 ? -23.856 -1.397 13.083 1.00 91.31 140 SER A O 1
ATOM 1107 N N . LEU A 1 141 ? -24.008 -1.012 10.866 1.00 92.81 141 LEU A N 1
ATOM 1108 C CA . LEU A 1 141 ? -22.707 -0.351 10.761 1.00 92.81 141 LEU A CA 1
ATOM 1109 C C . LEU A 1 141 ? -22.716 0.999 11.485 1.00 92.81 141 LEU A C 1
ATOM 1111 O O . LEU A 1 141 ? -23.594 1.838 11.312 1.00 92.81 141 LEU A O 1
ATOM 1115 N N . TRP A 1 142 ? -21.690 1.228 12.285 1.00 93.88 142 TRP A N 1
ATOM 1116 C CA . TRP A 1 142 ? -21.465 2.427 13.076 1.00 93.88 142 TRP A CA 1
ATOM 1117 C C . TRP A 1 142 ? -20.989 3.586 12.199 1.00 93.88 142 TRP A C 1
ATOM 1119 O O . TRP A 1 142 ? -20.357 3.387 11.159 1.00 93.88 142 TRP A O 1
ATOM 1129 N N . ARG A 1 143 ? -21.258 4.818 12.641 1.00 90.81 143 ARG A N 1
ATOM 1130 C CA . ARG A 1 143 ? -20.862 6.044 11.932 1.00 90.81 143 ARG A CA 1
ATOM 1131 C C . ARG A 1 143 ? -20.031 6.952 12.840 1.00 90.81 143 ARG A C 1
ATOM 1133 O O . ARG A 1 143 ? -20.329 7.054 14.036 1.00 90.81 143 ARG A O 1
ATOM 1140 N N . PRO A 1 144 ? -18.984 7.610 12.311 1.00 90.94 144 PRO A N 1
ATOM 1141 C CA . PRO A 1 144 ? -18.238 8.594 13.078 1.00 90.94 144 PRO A CA 1
ATOM 1142 C C . PRO A 1 144 ? -19.099 9.826 13.353 1.00 90.94 144 PRO A C 1
ATOM 1144 O O . PRO A 1 144 ? -19.905 10.238 12.517 1.00 90.94 144 PRO A O 1
ATOM 1147 N N . ARG A 1 145 ? -18.909 10.425 14.529 1.00 86.88 145 ARG A N 1
ATOM 1148 C CA . ARG A 1 145 ? -19.491 11.724 14.880 1.00 86.88 145 ARG A CA 1
ATOM 1149 C C . ARG A 1 145 ? -18.370 12.744 14.967 1.00 86.88 145 ARG A C 1
ATOM 1151 O O . ARG A 1 145 ? -17.403 12.533 15.692 1.00 86.88 145 ARG A O 1
ATOM 1158 N N . VAL A 1 146 ? -18.508 13.839 14.230 1.00 88.25 146 VAL A N 1
ATOM 1159 C CA . VAL A 1 146 ? -17.546 14.942 14.242 1.00 88.25 146 VAL A CA 1
ATOM 1160 C C . VAL A 1 146 ? -18.155 16.058 15.093 1.00 88.25 146 VAL A C 1
ATOM 1162 O O . VAL A 1 146 ? -19.146 16.646 14.667 1.00 88.25 146 VAL A O 1
ATOM 1165 N N . PRO A 1 147 ? -17.635 16.323 16.307 1.00 84.81 147 PRO A N 1
ATOM 1166 C CA . PRO A 1 147 ? -18.204 17.320 17.215 1.00 84.81 147 PRO A CA 1
ATOM 1167 C C . PRO A 1 147 ? -17.787 18.757 16.860 1.00 84.81 147 PRO A C 1
ATOM 1169 O O . PRO A 1 147 ? -18.210 19.695 17.529 1.00 84.81 147 PRO A O 1
ATOM 1172 N N . TYR A 1 148 ? -16.944 18.928 15.840 1.00 85.25 148 TYR A N 1
ATOM 1173 C CA . TYR A 1 148 ? -16.399 20.211 15.412 1.00 85.25 148 TYR A CA 1
ATOM 1174 C C . TYR A 1 148 ? -17.028 20.667 14.098 1.00 85.25 148 TYR A C 1
ATOM 1176 O O . TYR A 1 148 ? -17.200 19.877 13.169 1.00 85.25 148 TYR A O 1
ATOM 1184 N N . GLU A 1 149 ? -17.306 21.964 14.004 1.00 84.69 149 GLU A N 1
ATOM 1185 C CA . GLU A 1 149 ? -17.666 22.618 12.750 1.00 84.69 149 GLU A CA 1
ATOM 1186 C C . GLU A 1 149 ? -16.405 23.133 12.050 1.00 84.69 149 GLU A C 1
ATOM 1188 O O . GLU A 1 149 ? -15.540 23.752 12.668 1.00 84.69 149 GLU A O 1
ATOM 1193 N N . GLY A 1 150 ? -16.296 22.894 10.746 1.00 87.50 150 GLY A N 1
ATOM 1194 C CA . GLY A 1 150 ? -15.174 23.376 9.949 1.00 87.50 150 GLY A CA 1
ATOM 1195 C C . GLY A 1 150 ? -15.137 22.723 8.578 1.00 87.50 150 GLY A C 1
ATOM 1196 O O . GLY A 1 150 ? -15.652 21.618 8.385 1.00 87.50 150 GLY A O 1
ATOM 1197 N N . LYS A 1 151 ? -14.532 23.402 7.600 1.00 91.44 151 LYS A N 1
ATOM 1198 C CA . LYS A 1 151 ? -14.301 22.779 6.297 1.00 91.44 151 LYS A CA 1
ATOM 1199 C C . LYS A 1 151 ? -13.161 21.762 6.405 1.00 91.44 151 LYS A C 1
ATOM 1201 O O . LYS A 1 151 ? -12.166 22.042 7.081 1.00 91.44 151 LYS A O 1
ATOM 1206 N N . PRO A 1 152 ? -13.277 20.606 5.729 1.00 92.44 152 PRO A N 1
ATOM 1207 C CA . PRO A 1 152 ? -12.158 19.692 5.570 1.00 92.44 152 PRO A CA 1
ATOM 1208 C C . PRO A 1 152 ? -10.977 20.378 4.879 1.00 92.44 152 PRO A C 1
ATOM 1210 O O . PRO A 1 152 ? -11.161 21.073 3.877 1.00 92.44 152 PRO A O 1
ATOM 1213 N N . LEU A 1 153 ? -9.778 20.158 5.410 1.00 93.50 153 LEU A N 1
ATOM 1214 C CA . LEU A 1 153 ? -8.521 20.634 4.839 1.00 93.50 153 LEU A CA 1
ATOM 1215 C C . LEU A 1 153 ? -7.830 19.544 4.015 1.00 93.50 153 LEU A C 1
ATOM 1217 O O . LEU A 1 153 ? -8.173 18.361 4.075 1.00 93.50 153 LEU A O 1
ATOM 1221 N N . GLU A 1 154 ? -6.831 19.967 3.245 1.00 91.62 154 GLU A N 1
ATOM 1222 C CA . GLU A 1 154 ? -5.907 19.057 2.578 1.00 91.62 154 GLU A CA 1
ATOM 1223 C C . GLU A 1 154 ? -5.104 18.255 3.611 1.00 91.62 154 GLU A C 1
ATOM 1225 O O . GLU A 1 154 ? -4.746 18.756 4.677 1.00 91.62 154 GLU A O 1
ATOM 1230 N N . LYS A 1 155 ? -4.827 16.995 3.277 1.00 93.00 155 LYS A N 1
ATOM 1231 C CA . LYS A 1 155 ? -3.988 16.093 4.063 1.00 93.00 155 LYS A CA 1
ATOM 1232 C C . LYS A 1 155 ? -2.866 15.548 3.177 1.00 93.00 155 LYS A C 1
ATOM 1234 O O . LYS A 1 155 ? -3.088 15.418 1.970 1.00 93.00 155 LYS A O 1
ATOM 1239 N N . PRO A 1 156 ? -1.689 15.216 3.737 1.00 94.25 156 PRO A N 1
ATOM 1240 C CA . PRO A 1 156 ? -0.600 14.642 2.955 1.00 94.25 156 PRO A CA 1
ATOM 1241 C C . PRO A 1 156 ? -1.023 13.301 2.348 1.00 94.25 156 PRO A C 1
ATOM 1243 O O . PRO A 1 156 ? -1.938 12.640 2.849 1.00 94.25 156 PRO A O 1
ATOM 1246 N N . MET A 1 157 ? -0.351 12.873 1.280 1.00 93.06 157 MET A N 1
ATOM 1247 C CA . MET A 1 157 ? -0.617 11.557 0.689 1.00 93.06 157 MET A CA 1
ATOM 1248 C C . MET A 1 157 ? -0.023 10.427 1.540 1.00 93.06 157 MET A C 1
ATOM 1250 O O . MET A 1 157 ? -0.621 9.350 1.628 1.00 93.06 157 MET A O 1
ATOM 1254 N N . TRP A 1 158 ? 1.107 10.702 2.198 1.00 95.94 158 TRP A N 1
ATOM 1255 C CA . TRP A 1 158 ? 1.779 9.765 3.089 1.00 95.94 158 TRP A CA 1
ATOM 1256 C C . TRP A 1 158 ? 2.114 10.381 4.445 1.00 95.94 158 TRP A C 1
ATOM 1258 O O . TRP A 1 158 ? 2.334 11.585 4.551 1.00 95.94 158 TRP A O 1
ATOM 1268 N N . TRP A 1 159 ? 2.170 9.539 5.467 1.00 96.50 159 TRP A N 1
ATOM 1269 C CA . TRP A 1 159 ? 2.660 9.843 6.808 1.00 96.50 159 TRP A CA 1
ATOM 1270 C C . TRP A 1 159 ? 4.042 9.246 7.015 1.00 96.50 159 TRP A C 1
ATOM 1272 O O . TRP A 1 159 ? 4.382 8.224 6.410 1.00 96.50 159 TRP A O 1
ATOM 1282 N N . GLU A 1 160 ? 4.819 9.884 7.878 1.00 95.19 160 GLU A N 1
ATOM 1283 C CA . GLU A 1 160 ? 6.095 9.342 8.329 1.00 95.19 160 GLU A CA 1
ATOM 1284 C C . GLU A 1 160 ? 5.867 8.132 9.240 1.00 95.19 160 GLU A C 1
ATOM 1286 O O . GLU A 1 160 ? 4.752 7.856 9.705 1.00 95.19 160 GLU A O 1
ATOM 1291 N N . HIS A 1 161 ? 6.927 7.356 9.456 1.00 95.06 161 HIS A N 1
ATOM 1292 C CA . HIS A 1 161 ? 6.827 6.094 10.172 1.00 95.06 161 HIS A CA 1
ATOM 1293 C C . HIS A 1 161 ? 6.321 6.295 11.604 1.00 95.06 161 HIS A C 1
ATOM 1295 O O . HIS A 1 161 ? 5.331 5.685 12.004 1.00 95.06 161 HIS A O 1
ATOM 1301 N N . GLU A 1 162 ? 6.937 7.209 12.341 1.00 94.75 162 GLU A N 1
ATOM 1302 C CA . GLU A 1 162 ? 6.665 7.497 13.746 1.00 94.75 162 GLU A CA 1
ATOM 1303 C C . GLU A 1 162 ? 5.232 8.010 13.965 1.00 94.75 162 GLU A C 1
ATOM 1305 O O . GLU A 1 162 ? 4.558 7.622 14.924 1.00 94.75 162 GLU A O 1
ATOM 1310 N N . GLU A 1 163 ? 4.733 8.833 13.044 1.00 96.06 163 GLU A N 1
ATOM 1311 C CA . GLU A 1 163 ? 3.365 9.360 13.042 1.00 96.06 163 GLU A CA 1
ATOM 1312 C C . GLU A 1 163 ? 2.337 8.245 12.865 1.00 96.06 163 GLU A C 1
ATOM 1314 O O . GLU A 1 163 ? 1.357 8.148 13.609 1.00 96.06 163 GLU A O 1
ATOM 1319 N N . PHE A 1 164 ? 2.575 7.368 11.889 1.00 97.56 164 PHE A N 1
ATOM 1320 C CA . PHE A 1 164 ? 1.692 6.246 11.628 1.00 97.56 164 PHE A CA 1
ATOM 1321 C C . PHE A 1 164 ? 1.699 5.254 12.794 1.00 97.56 164 PHE A C 1
ATOM 1323 O O . PHE A 1 164 ? 0.626 4.836 13.223 1.00 97.56 164 PHE A O 1
ATOM 1330 N N . ILE A 1 165 ? 2.860 4.937 13.381 1.00 97.12 165 ILE A N 1
ATOM 1331 C CA . ILE A 1 165 ? 2.935 4.050 14.555 1.00 97.12 165 ILE A CA 1
ATOM 1332 C C . ILE A 1 165 ? 2.231 4.667 15.769 1.00 97.12 165 ILE A C 1
ATOM 1334 O O . ILE A 1 165 ? 1.492 3.969 16.472 1.00 97.12 165 ILE A O 1
ATOM 1338 N N . SER A 1 166 ? 2.379 5.975 15.987 1.00 96.06 166 SER A N 1
ATOM 1339 C CA . SER A 1 166 ? 1.650 6.701 17.037 1.00 96.06 166 SER A CA 1
ATOM 1340 C C . SER A 1 166 ? 0.135 6.617 16.819 1.00 96.06 166 SER A C 1
ATOM 1342 O O . SER A 1 166 ? -0.621 6.297 17.740 1.00 96.06 166 SER A O 1
ATOM 1344 N N . TRP A 1 167 ? -0.319 6.788 15.575 1.00 97.19 167 TRP A N 1
ATOM 1345 C CA . TRP A 1 167 ? -1.729 6.638 15.219 1.00 97.19 167 TRP A CA 1
ATOM 1346 C C . TRP A 1 167 ? -2.240 5.217 15.415 1.00 97.19 167 TRP A C 1
ATOM 1348 O O . TRP A 1 167 ? -3.314 5.043 15.989 1.00 97.19 167 TRP A O 1
ATOM 1358 N N . LEU A 1 168 ? -1.485 4.192 14.999 1.00 97.38 168 LEU A N 1
ATOM 1359 C CA . LEU A 1 168 ? -1.816 2.786 15.254 1.00 97.38 168 LEU A CA 1
ATOM 1360 C C . LEU A 1 168 ? -1.885 2.492 16.753 1.00 97.38 168 LEU A C 1
ATOM 1362 O O . LEU A 1 168 ? -2.734 1.717 17.182 1.00 97.38 168 LEU A O 1
ATOM 1366 N N . SER A 1 169 ? -1.065 3.156 17.561 1.00 96.00 169 SER A N 1
ATOM 1367 C CA . SER A 1 169 ? -1.083 3.042 19.022 1.00 96.00 169 SER A CA 1
ATOM 1368 C C . SER A 1 169 ? -2.280 3.757 19.666 1.00 96.00 169 SER A C 1
ATOM 1370 O O . SER A 1 169 ? -2.536 3.593 20.859 1.00 96.00 169 SER A O 1
ATOM 1372 N N . GLY A 1 170 ? -3.073 4.497 18.883 1.00 92.75 170 GLY A N 1
ATOM 1373 C CA . GLY A 1 170 ? -4.264 5.214 19.336 1.00 92.75 170 GLY A CA 1
ATOM 1374 C C . GLY A 1 170 ? -3.953 6.564 19.979 1.00 92.75 170 GLY A C 1
ATOM 1375 O O . GLY A 1 170 ? -4.691 6.968 20.875 1.00 92.75 170 GLY A O 1
ATOM 1376 N N . GLU A 1 171 ? -2.856 7.202 19.571 1.00 91.75 171 GLU A N 1
ATOM 1377 C CA . GLU A 1 171 ? -2.504 8.575 19.938 1.00 91.75 171 GLU A CA 1
ATOM 1378 C C . GLU A 1 171 ? -2.975 9.569 18.864 1.00 91.75 171 GLU A C 1
ATOM 1380 O O . GLU A 1 171 ? -3.149 9.210 17.695 1.00 91.75 171 GLU A O 1
ATOM 1385 N N . THR A 1 172 ? -3.164 10.829 19.257 1.00 86.12 172 THR A N 1
ATOM 1386 C CA . THR A 1 172 ? -3.403 11.960 18.349 1.00 86.12 172 THR A CA 1
ATOM 1387 C C . THR A 1 172 ? -2.206 12.904 18.366 1.00 86.12 172 THR A C 1
ATOM 1389 O O . THR A 1 172 ? -1.445 12.952 19.331 1.00 86.12 172 THR A O 1
ATOM 1392 N N . PHE A 1 173 ? -2.015 13.655 17.285 1.00 91.62 173 PHE A N 1
ATOM 1393 C CA . PHE A 1 173 ? -0.934 14.630 17.184 1.00 91.62 173 PHE A CA 1
ATOM 1394 C C . PHE A 1 173 ? -1.350 15.830 16.330 1.00 91.62 173 PHE A C 1
ATOM 1396 O O . PHE A 1 173 ? -2.447 15.868 15.758 1.00 91.62 173 PHE A O 1
ATOM 1403 N N . GLN A 1 174 ? -0.489 16.850 16.308 1.00 92.94 174 GLN A N 1
ATOM 1404 C CA . GLN A 1 174 ? -0.745 18.092 15.587 1.00 92.94 174 GLN A CA 1
ATOM 1405 C C . GLN A 1 174 ? -0.923 17.829 14.092 1.00 92.94 174 GLN A C 1
ATOM 1407 O O . GLN A 1 174 ? -0.297 16.947 13.508 1.00 92.94 174 GLN A O 1
ATOM 1412 N N . ARG A 1 175 ? -1.800 18.608 13.463 1.00 91.44 175 ARG A N 1
ATOM 1413 C CA . ARG A 1 175 ? -1.977 18.562 12.018 1.00 91.44 175 ARG A CA 1
ATOM 1414 C C . ARG A 1 175 ? -0.713 19.053 11.331 1.00 91.44 175 ARG A C 1
ATOM 1416 O O . ARG A 1 175 ? -0.074 20.004 11.777 1.00 91.44 175 ARG A O 1
ATOM 1423 N N . HIS A 1 176 ? -0.456 18.451 10.187 1.00 93.06 176 HIS A N 1
ATOM 1424 C CA . HIS A 1 176 ? 0.661 18.827 9.348 1.00 93.06 176 HIS A CA 1
ATOM 1425 C C . HIS A 1 176 ? 0.483 20.240 8.803 1.00 93.06 176 HIS A C 1
ATOM 1427 O O . HIS A 1 176 ? -0.612 20.612 8.361 1.00 93.06 176 HIS A O 1
ATOM 1433 N N . ILE A 1 177 ? 1.560 21.016 8.826 1.00 90.19 177 ILE A N 1
ATOM 1434 C CA . ILE A 1 177 ? 1.617 22.320 8.169 1.00 90.19 177 ILE A CA 1
ATOM 1435 C C . ILE A 1 177 ? 1.773 22.141 6.655 1.00 90.19 177 ILE A C 1
ATOM 1437 O O . ILE A 1 177 ? 1.986 21.041 6.140 1.00 90.19 177 ILE A O 1
ATOM 1441 N N . LYS A 1 178 ? 1.631 23.233 5.904 1.00 87.69 178 LYS A N 1
ATOM 1442 C CA . LYS A 1 178 ? 1.613 23.193 4.437 1.00 87.69 178 LYS A CA 1
ATOM 1443 C C . LYS A 1 178 ? 2.913 22.625 3.861 1.00 87.69 178 LYS A C 1
ATOM 1445 O O . LYS A 1 178 ? 2.880 21.875 2.890 1.00 87.69 178 LYS A O 1
ATOM 1450 N N . GLU A 1 179 ? 4.034 22.965 4.475 1.00 85.69 179 GLU A N 1
ATOM 1451 C CA . GLU A 1 179 ? 5.379 22.571 4.075 1.00 85.69 179 GLU A CA 1
ATOM 1452 C C . GLU A 1 179 ? 5.578 21.052 4.225 1.00 85.69 179 GLU A C 1
ATOM 1454 O O . GLU A 1 179 ? 6.136 20.406 3.338 1.00 85.69 179 GLU A O 1
ATOM 1459 N N . GLU A 1 180 ? 5.039 20.458 5.295 1.00 88.75 180 GLU A N 1
ATOM 1460 C CA . GLU A 1 180 ? 5.029 19.005 5.526 1.00 88.75 180 GLU A CA 1
ATOM 1461 C C . GLU A 1 180 ? 4.091 18.282 4.550 1.00 88.75 180 GLU A C 1
ATOM 1463 O O . GLU A 1 180 ? 4.404 17.209 4.043 1.00 88.75 180 GLU A O 1
ATOM 1468 N N . ILE A 1 181 ? 2.941 18.881 4.222 1.00 87.44 181 ILE A N 1
ATOM 1469 C CA . ILE A 1 181 ? 2.036 18.323 3.206 1.00 87.44 181 ILE A CA 1
ATOM 1470 C C . ILE A 1 181 ? 2.731 18.267 1.841 1.00 87.44 181 ILE A C 1
ATOM 1472 O O . ILE A 1 181 ? 2.646 17.258 1.138 1.00 87.44 181 ILE A O 1
ATOM 1476 N N . GLN A 1 182 ? 3.446 19.331 1.476 1.00 85.19 182 GLN A N 1
ATOM 1477 C CA . GLN A 1 182 ? 4.182 19.405 0.217 1.00 85.19 182 GLN A CA 1
ATOM 1478 C C . GLN A 1 182 ? 5.345 18.413 0.162 1.00 85.19 182 GLN A C 1
ATOM 1480 O O . GLN A 1 182 ? 5.506 17.737 -0.856 1.00 85.19 182 GLN A O 1
ATOM 1485 N N . SER A 1 183 ? 6.119 18.275 1.242 1.00 84.06 183 SER A N 1
ATOM 1486 C CA . SER A 1 183 ? 7.240 17.327 1.313 1.00 84.06 183 SER A CA 1
ATOM 1487 C C . SER A 1 183 ? 6.805 15.864 1.219 1.00 84.06 183 SER A C 1
ATOM 1489 O O . SER A 1 183 ? 7.594 15.001 0.830 1.00 84.06 183 SER A O 1
ATOM 1491 N N . ARG A 1 184 ? 5.529 15.604 1.524 1.00 89.12 184 ARG A N 1
ATOM 1492 C CA . ARG A 1 184 ? 4.847 14.303 1.490 1.00 89.12 184 ARG A CA 1
ATOM 1493 C C . ARG A 1 184 ? 3.906 14.180 0.293 1.00 89.12 184 ARG A C 1
ATOM 1495 O O . ARG A 1 184 ? 2.879 13.498 0.344 1.00 89.12 184 ARG A O 1
ATOM 1502 N N . SER A 1 185 ? 4.267 14.856 -0.792 1.00 85.44 185 SER A N 1
ATOM 1503 C CA . SER A 1 185 ? 3.626 14.775 -2.098 1.00 85.44 185 SER A CA 1
ATOM 1504 C C . SER A 1 185 ? 4.684 14.509 -3.172 1.00 85.44 185 SER A C 1
ATOM 1506 O O . SER A 1 185 ? 5.850 14.870 -3.012 1.00 85.44 185 SER A O 1
ATOM 1508 N N . LEU A 1 186 ? 4.295 13.856 -4.269 1.00 90.00 186 LEU A N 1
ATOM 1509 C CA . LEU A 1 186 ? 5.198 13.627 -5.395 1.00 90.00 186 LEU A CA 1
ATOM 1510 C C . LEU A 1 186 ? 5.001 14.703 -6.459 1.00 90.00 186 LEU A C 1
ATOM 1512 O O . LEU A 1 186 ? 3.902 14.887 -6.996 1.00 90.00 186 LEU A O 1
ATOM 1516 N N . GLY A 1 187 ? 6.095 15.382 -6.796 1.00 88.81 187 GLY A N 1
ATOM 1517 C CA . GLY A 1 187 ? 6.134 16.326 -7.902 1.00 88.81 187 GLY A CA 1
ATOM 1518 C C . GLY A 1 187 ? 5.844 15.645 -9.240 1.00 88.81 187 GLY A C 1
ATOM 1519 O O . GLY A 1 187 ? 6.022 14.439 -9.419 1.00 88.81 187 GLY A O 1
ATOM 1520 N N . ARG A 1 188 ? 5.396 16.427 -10.225 1.00 91.44 188 ARG A N 1
ATOM 1521 C CA . ARG A 1 188 ? 5.163 15.932 -11.585 1.00 91.44 188 ARG A CA 1
ATOM 1522 C C . ARG A 1 188 ? 5.780 16.866 -12.609 1.00 91.44 188 ARG A C 1
ATOM 1524 O O . ARG A 1 188 ? 5.532 18.069 -12.583 1.00 91.44 188 ARG A O 1
ATOM 1531 N N . ARG A 1 189 ? 6.492 16.296 -13.577 1.00 92.19 189 ARG A N 1
ATOM 1532 C CA . ARG A 1 189 ? 7.015 17.008 -14.743 1.00 92.19 189 ARG A CA 1
ATOM 1533 C C . ARG A 1 189 ? 6.305 16.547 -16.003 1.00 92.19 189 ARG A C 1
ATOM 1535 O O . ARG A 1 189 ? 6.232 15.358 -16.302 1.00 92.19 189 ARG A O 1
ATOM 1542 N N . MET A 1 190 ? 5.813 17.495 -16.792 1.00 91.62 190 MET A N 1
ATOM 1543 C CA . MET A 1 190 ? 5.322 17.190 -18.132 1.00 91.62 190 MET A CA 1
ATOM 1544 C C . MET A 1 190 ? 6.506 17.006 -19.081 1.00 91.62 190 MET A C 1
ATOM 1546 O O . MET A 1 190 ? 7.316 17.913 -19.253 1.00 91.62 190 MET A O 1
ATOM 1550 N N . GLN A 1 191 ? 6.575 15.854 -19.740 1.00 91.44 191 GLN A N 1
ATOM 1551 C CA . GLN A 1 191 ? 7.494 15.625 -20.846 1.00 91.44 191 GLN A CA 1
ATOM 1552 C C . GLN A 1 191 ? 6.713 15.622 -22.158 1.00 91.44 191 GLN A C 1
ATOM 1554 O O . GLN A 1 191 ? 5.880 14.743 -22.381 1.00 91.44 191 GLN A O 1
ATOM 1559 N N . VAL A 1 192 ? 6.984 16.606 -23.016 1.00 90.31 192 VAL A N 1
ATOM 1560 C CA . VAL A 1 192 ? 6.425 16.701 -24.371 1.00 90.31 192 VAL A CA 1
ATOM 1561 C C . VAL A 1 192 ? 7.396 16.053 -25.350 1.00 90.31 192 VAL A C 1
ATOM 1563 O O . VAL A 1 192 ? 8.608 16.237 -25.248 1.00 90.31 192 VAL A O 1
ATOM 1566 N N . GLN A 1 193 ? 6.867 15.259 -26.271 1.00 88.12 193 GLN A N 1
ATOM 1567 C CA . GLN A 1 193 ? 7.631 14.530 -27.273 1.00 88.12 193 GLN A CA 1
ATOM 1568 C C . GLN A 1 193 ? 6.998 14.744 -28.647 1.00 88.12 193 GLN A C 1
ATOM 1570 O O . GLN A 1 193 ? 5.777 14.857 -28.774 1.00 88.12 193 GLN A O 1
ATOM 1575 N N . VAL A 1 194 ? 7.850 14.780 -29.668 1.00 89.94 194 VAL A N 1
ATOM 1576 C CA . VAL A 1 194 ? 7.466 14.856 -31.078 1.00 89.94 194 VAL A CA 1
ATOM 1577 C C . VAL A 1 194 ? 8.129 13.719 -31.843 1.00 89.94 194 VAL A C 1
ATOM 1579 O O . VAL A 1 194 ? 9.198 13.247 -31.455 1.00 89.94 194 VAL A O 1
ATOM 1582 N N . SER A 1 195 ? 7.496 13.267 -32.922 1.00 89.12 195 SER A N 1
ATOM 1583 C CA . SER A 1 195 ? 8.118 12.317 -33.850 1.00 89.12 195 SER A CA 1
ATOM 1584 C C . SER A 1 195 ? 8.755 13.076 -35.009 1.00 89.12 195 SER A C 1
ATOM 1586 O O . SER A 1 195 ? 8.133 13.982 -35.561 1.00 89.12 195 SER A O 1
ATOM 1588 N N . ILE A 1 196 ? 9.986 12.713 -35.363 1.00 91.38 196 ILE A N 1
ATOM 1589 C CA . ILE A 1 196 ? 10.767 13.378 -36.410 1.00 91.38 196 ILE A CA 1
ATOM 1590 C C . ILE A 1 196 ? 10.809 12.470 -37.636 1.00 91.38 196 ILE A C 1
ATOM 1592 O O . ILE A 1 196 ? 11.132 11.286 -37.528 1.00 91.38 196 ILE A O 1
ATOM 1596 N N . ASP A 1 197 ? 10.479 13.030 -38.795 1.00 92.69 197 ASP A N 1
ATOM 1597 C CA . ASP A 1 197 ? 10.703 12.385 -40.079 1.00 92.69 197 ASP A CA 1
ATOM 1598 C C . ASP A 1 197 ? 12.202 12.391 -40.389 1.00 92.69 197 ASP A C 1
ATOM 1600 O O . ASP A 1 197 ? 12.836 13.445 -40.467 1.00 92.69 197 ASP A O 1
ATOM 1604 N N . TYR A 1 198 ? 12.780 11.203 -40.562 1.00 93.69 198 TYR A N 1
ATOM 1605 C CA . TYR A 1 198 ? 14.222 11.063 -40.752 1.00 93.69 198 TYR A CA 1
ATOM 1606 C C . TYR A 1 198 ? 14.725 11.746 -42.033 1.00 93.69 198 TYR A C 1
ATOM 1608 O O . TYR A 1 198 ? 15.826 12.291 -42.049 1.00 93.69 198 TYR A O 1
ATOM 1616 N N . SER A 1 199 ? 13.931 11.740 -43.105 1.00 95.38 199 SER A N 1
ATOM 1617 C CA . SER A 1 199 ? 14.356 12.264 -44.406 1.00 95.38 199 SER A CA 1
ATOM 1618 C C . SER A 1 199 ? 14.335 13.790 -44.463 1.00 95.38 199 SER A C 1
ATOM 1620 O O . SER A 1 199 ? 15.244 14.406 -45.013 1.00 95.38 199 SER A O 1
ATOM 1622 N N . THR A 1 200 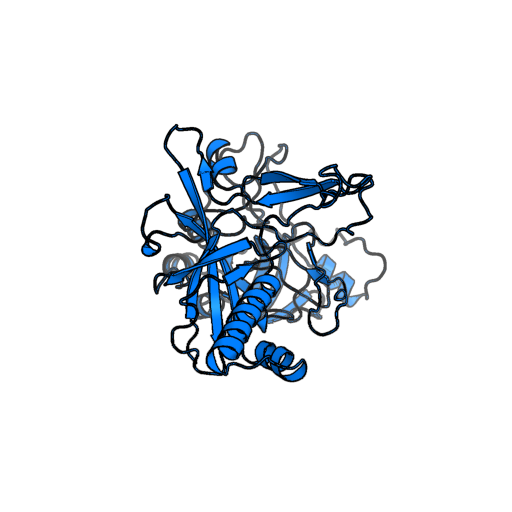? 13.319 14.405 -43.862 1.00 94.62 200 THR A N 1
ATOM 1623 C CA . THR A 1 200 ? 13.094 15.856 -43.909 1.00 94.62 200 THR A CA 1
ATOM 1624 C C . THR A 1 200 ? 13.608 16.580 -42.670 1.00 94.62 200 THR A C 1
ATOM 1626 O O . THR A 1 200 ? 13.680 17.806 -42.677 1.00 94.62 200 THR A O 1
ATOM 1629 N N . GLN A 1 201 ? 13.936 15.842 -41.601 1.00 94.31 201 GLN A N 1
ATOM 1630 C CA . GLN A 1 201 ? 14.242 16.374 -40.266 1.00 94.31 201 GLN A CA 1
ATOM 1631 C C . GLN A 1 201 ? 13.109 17.245 -39.684 1.00 94.31 201 GLN A C 1
ATOM 1633 O O . GLN A 1 201 ? 13.303 17.968 -38.707 1.00 94.31 201 GLN A O 1
ATOM 1638 N N . ALA A 1 202 ? 11.909 17.169 -40.265 1.00 92.31 202 ALA A N 1
ATOM 1639 C CA . ALA A 1 202 ? 10.734 17.899 -39.821 1.00 92.31 202 ALA A CA 1
ATOM 1640 C C . ALA A 1 202 ? 9.898 17.059 -38.846 1.00 92.31 202 ALA A C 1
ATOM 1642 O O . ALA A 1 202 ? 10.004 15.834 -38.779 1.00 92.31 202 ALA A O 1
ATOM 1643 N N . THR A 1 203 ? 9.032 17.723 -38.081 1.00 88.12 203 THR A N 1
ATOM 1644 C CA . THR A 1 203 ? 8.083 17.023 -37.206 1.00 88.12 203 THR A CA 1
ATOM 1645 C C . THR A 1 203 ? 6.982 16.373 -38.038 1.00 88.12 203 THR A C 1
ATOM 1647 O O . THR A 1 203 ? 6.383 17.020 -38.897 1.00 88.12 203 THR A O 1
ATOM 1650 N N . LEU A 1 204 ? 6.665 15.112 -37.744 1.00 85.56 204 LEU A N 1
ATOM 1651 C CA . LEU A 1 204 ? 5.503 14.443 -38.318 1.00 85.56 204 LEU A CA 1
ATOM 1652 C C . LEU A 1 204 ? 4.215 15.115 -37.825 1.00 85.56 204 LEU A C 1
ATOM 1654 O O . LEU A 1 204 ? 3.987 15.260 -36.619 1.00 85.56 204 LEU A O 1
ATOM 1658 N N . HIS A 1 205 ? 3.351 15.504 -38.764 1.00 81.50 205 HIS A N 1
ATOM 1659 C CA . HIS A 1 205 ? 2.081 16.155 -38.451 1.00 81.50 205 HIS A CA 1
ATOM 1660 C C . HIS A 1 205 ? 1.235 15.291 -37.500 1.00 81.50 205 HIS A C 1
ATOM 1662 O O . HIS A 1 205 ? 1.132 14.075 -37.665 1.00 81.50 205 HIS A O 1
ATOM 1668 N N . GLY A 1 206 ? 0.650 15.913 -36.471 1.00 80.31 206 GLY A N 1
ATOM 1669 C CA . GLY A 1 206 ? -0.179 15.227 -35.471 1.00 80.31 206 GLY A CA 1
ATOM 1670 C C . GLY A 1 206 ? 0.572 14.277 -34.527 1.00 80.31 206 GLY A C 1
ATOM 1671 O O . GLY A 1 206 ? -0.062 13.610 -33.716 1.00 80.31 206 GLY A O 1
ATOM 1672 N N . SER A 1 207 ? 1.907 14.212 -34.591 1.00 83.75 207 SER A N 1
ATOM 1673 C CA . SER A 1 207 ? 2.722 13.288 -33.787 1.00 83.75 207 SER A CA 1
ATOM 1674 C C . SER A 1 207 ? 3.369 13.964 -32.577 1.00 83.75 207 SER A C 1
ATOM 1676 O O . SER A 1 207 ? 4.540 13.726 -32.275 1.00 83.75 207 SER A O 1
ATOM 1678 N N . MET A 1 208 ? 2.600 14.812 -31.891 1.00 85.38 208 MET A N 1
ATOM 1679 C CA . MET A 1 208 ? 2.968 15.428 -30.617 1.00 85.38 208 MET A CA 1
ATOM 1680 C C . MET A 1 208 ? 2.188 14.757 -29.491 1.00 85.38 208 MET A C 1
ATOM 1682 O O . MET A 1 208 ? 0.970 14.611 -29.570 1.00 85.38 208 MET A O 1
ATOM 1686 N N . PHE A 1 209 ? 2.878 14.359 -28.429 1.00 86.12 209 PHE A N 1
ATOM 1687 C CA . PHE A 1 209 ? 2.242 13.754 -27.266 1.00 86.12 209 PHE A CA 1
ATOM 1688 C C . PHE A 1 209 ? 2.977 14.145 -25.989 1.00 86.12 209 PHE A C 1
ATOM 1690 O O . PHE A 1 209 ? 4.142 14.541 -26.009 1.00 86.12 209 PHE A O 1
ATOM 1697 N N . SER A 1 210 ? 2.287 14.047 -24.857 1.00 89.31 210 SER A N 1
ATOM 1698 C CA . SER A 1 210 ? 2.855 14.405 -23.559 1.00 89.31 210 SER A CA 1
ATOM 1699 C C . SER A 1 210 ? 2.580 13.345 -22.505 1.00 89.31 210 SER A C 1
ATOM 1701 O O . SER A 1 210 ? 1.536 12.688 -22.501 1.00 89.31 210 SER A O 1
ATOM 1703 N N . THR A 1 211 ? 3.534 13.173 -21.598 1.00 89.69 211 THR A N 1
ATOM 1704 C CA . THR A 1 211 ? 3.422 12.274 -20.449 1.00 89.69 211 THR A CA 1
ATOM 1705 C C . THR A 1 211 ? 3.776 13.023 -19.179 1.00 89.69 211 THR A C 1
ATOM 1707 O O . THR A 1 211 ? 4.816 13.678 -19.129 1.00 89.69 211 THR A O 1
ATOM 1710 N N . ASP A 1 212 ? 2.949 12.890 -18.150 1.00 90.19 212 ASP A N 1
ATOM 1711 C CA . ASP A 1 212 ? 3.293 13.360 -16.810 1.00 90.19 212 ASP A CA 1
ATOM 1712 C C . ASP A 1 212 ? 4.224 12.337 -16.141 1.00 90.19 212 ASP A C 1
ATOM 1714 O O . ASP A 1 212 ? 3.783 11.241 -15.807 1.00 90.19 212 ASP A O 1
ATOM 1718 N N . VAL A 1 213 ? 5.495 12.677 -15.958 1.00 93.06 213 VAL A N 1
ATOM 1719 C CA . VAL A 1 213 ? 6.464 11.883 -15.191 1.00 93.06 213 VAL A CA 1
ATOM 1720 C C . VAL A 1 213 ? 6.345 12.267 -13.723 1.00 93.06 213 VAL A C 1
ATOM 1722 O O . VAL A 1 213 ? 6.296 13.455 -13.407 1.00 93.06 213 VAL A O 1
ATOM 1725 N N . VAL A 1 214 ? 6.275 11.273 -12.844 1.00 94.69 214 VAL A N 1
ATOM 1726 C CA . VAL A 1 214 ? 6.316 11.482 -11.395 1.00 94.69 214 VAL A CA 1
ATOM 1727 C C . VAL A 1 214 ? 7.773 11.628 -10.983 1.00 94.69 214 VAL A C 1
ATOM 1729 O O . VAL A 1 214 ? 8.575 10.732 -11.247 1.00 94.69 214 VAL A O 1
ATOM 1732 N N . GLU A 1 215 ? 8.106 12.770 -10.393 1.00 93.75 215 GLU A N 1
ATOM 1733 C CA . GLU A 1 215 ? 9.448 13.104 -9.924 1.00 93.75 215 GLU A CA 1
ATOM 1734 C C . GLU A 1 215 ? 9.663 12.520 -8.531 1.00 93.75 215 GLU A C 1
ATOM 1736 O O . GLU A 1 215 ? 8.815 12.655 -7.650 1.00 93.75 215 GLU A O 1
ATOM 1741 N N . THR A 1 216 ? 10.807 11.873 -8.338 1.00 93.75 216 THR A N 1
ATOM 1742 C CA . THR A 1 216 ? 11.170 11.239 -7.067 1.00 93.75 216 THR A CA 1
ATOM 1743 C C . THR A 1 216 ? 12.252 11.987 -6.308 1.00 93.75 216 THR A C 1
ATOM 1745 O O . THR A 1 216 ? 12.463 11.699 -5.139 1.00 93.75 216 THR A O 1
ATOM 1748 N N . LEU A 1 217 ? 12.887 12.986 -6.920 1.00 91.88 217 LEU A N 1
ATOM 1749 C CA . LEU A 1 217 ? 13.772 13.920 -6.236 1.00 91.88 217 LEU A CA 1
ATOM 1750 C C . LEU A 1 217 ? 13.042 15.254 -6.065 1.00 91.88 217 LEU A C 1
ATOM 1752 O O . LEU A 1 217 ? 12.799 15.967 -7.038 1.00 91.88 217 LEU A O 1
ATOM 1756 N N . CYS A 1 218 ? 12.668 15.579 -4.832 1.00 85.31 218 CYS A N 1
ATOM 1757 C CA . CYS A 1 218 ? 11.876 16.761 -4.509 1.00 85.31 218 CYS A CA 1
ATOM 1758 C C . CYS A 1 218 ? 12.746 17.796 -3.791 1.00 85.31 218 CYS A C 1
ATOM 1760 O O . CYS A 1 218 ? 13.341 17.498 -2.758 1.00 85.31 218 CYS A O 1
ATOM 1762 N N . GLY A 1 219 ? 12.824 19.011 -4.337 1.00 82.00 219 GLY A N 1
ATOM 1763 C CA . GLY A 1 219 ? 13.410 20.153 -3.636 1.00 82.00 219 GLY A CA 1
ATOM 1764 C C . GLY A 1 219 ? 12.443 20.696 -2.589 1.00 82.00 219 GLY A C 1
ATOM 1765 O O . GLY A 1 219 ? 11.246 20.797 -2.849 1.00 82.00 219 GLY A O 1
ATOM 1766 N N . MET A 1 220 ? 12.969 21.043 -1.420 1.00 79.88 220 MET A N 1
ATOM 1767 C CA . MET A 1 220 ? 12.203 21.604 -0.307 1.00 79.88 220 MET A CA 1
ATOM 1768 C C . MET A 1 220 ? 12.248 23.137 -0.325 1.00 79.88 220 MET A C 1
ATOM 1770 O O . MET A 1 220 ? 13.095 23.727 -0.996 1.00 79.88 220 MET A O 1
ATOM 1774 N N . GLU A 1 221 ? 11.368 23.798 0.440 1.00 76.62 221 GLU A N 1
ATOM 1775 C CA . GLU A 1 221 ? 11.358 25.270 0.532 1.00 76.62 221 GLU A CA 1
ATOM 1776 C C . GLU A 1 221 ? 12.707 25.837 0.985 1.00 76.62 221 GLU A C 1
ATOM 1778 O O . GLU A 1 221 ? 13.154 26.873 0.488 1.00 76.62 221 GLU A O 1
ATOM 1783 N N . LYS A 1 222 ? 13.381 25.139 1.907 1.00 77.81 222 LYS A N 1
ATOM 1784 C CA . LYS A 1 222 ? 14.737 25.483 2.324 1.00 77.81 222 LYS A CA 1
ATOM 1785 C C . LYS A 1 222 ? 15.724 25.143 1.196 1.00 77.81 222 LYS A C 1
ATOM 1787 O O . LYS A 1 222 ? 15.894 23.961 0.882 1.00 77.81 222 LYS A O 1
ATOM 1792 N N . PRO A 1 223 ? 16.432 26.136 0.624 1.00 77.69 223 PRO A N 1
ATOM 1793 C CA . PRO A 1 223 ? 17.386 25.888 -0.450 1.00 77.69 223 PRO A CA 1
ATOM 1794 C C . PRO A 1 223 ? 18.468 24.887 -0.033 1.00 77.69 223 PRO A C 1
ATOM 1796 O O . PRO A 1 223 ? 19.033 24.987 1.056 1.00 77.69 223 PRO A O 1
ATOM 1799 N N . GLY A 1 224 ? 18.770 23.936 -0.918 1.00 77.75 224 GLY A N 1
ATOM 1800 C CA . GLY A 1 224 ? 19.772 22.895 -0.674 1.00 77.75 224 GLY A CA 1
ATOM 1801 C C . GLY A 1 224 ? 19.259 21.684 0.109 1.00 77.75 224 GLY A C 1
ATOM 1802 O O . GLY A 1 224 ? 20.007 20.724 0.264 1.00 77.75 224 GLY A O 1
ATOM 1803 N N . THR A 1 225 ? 18.004 21.690 0.566 1.00 83.06 225 THR A N 1
ATOM 1804 C CA . THR A 1 225 ? 17.357 20.515 1.155 1.00 83.06 225 THR A CA 1
ATOM 1805 C C . THR A 1 225 ? 16.524 19.801 0.097 1.00 83.06 225 THR A C 1
ATOM 1807 O O . THR A 1 225 ? 15.719 20.412 -0.606 1.00 83.06 225 THR A O 1
ATOM 1810 N N . TYR A 1 226 ? 16.725 18.494 -0.009 1.00 88.19 226 TYR A N 1
ATOM 1811 C CA . TYR A 1 226 ? 16.062 17.638 -0.978 1.00 88.19 226 TYR A CA 1
ATOM 1812 C C . TYR A 1 226 ? 15.606 16.358 -0.289 1.00 88.19 226 TYR A C 1
ATOM 1814 O O . TYR A 1 226 ? 16.216 15.937 0.692 1.00 88.19 226 TYR A O 1
ATOM 1822 N N . LEU A 1 227 ? 14.569 15.732 -0.833 1.00 91.38 227 LEU A N 1
ATOM 1823 C CA . LEU A 1 227 ? 14.090 14.416 -0.428 1.00 91.38 227 LEU A CA 1
ATOM 1824 C C . LEU A 1 227 ? 14.053 13.502 -1.647 1.00 91.38 227 LEU A C 1
ATOM 1826 O O . LEU A 1 227 ? 13.636 13.912 -2.733 1.00 91.38 227 LEU A O 1
ATOM 1830 N N . GLU A 1 228 ? 14.498 12.268 -1.460 1.00 94.56 228 GLU A N 1
ATOM 1831 C CA . GLU A 1 228 ? 14.503 11.226 -2.477 1.00 94.56 228 GLU A CA 1
ATOM 1832 C C . GLU A 1 228 ? 13.488 10.143 -2.112 1.00 94.56 228 GLU A C 1
ATOM 1834 O O . GLU A 1 228 ? 13.558 9.536 -1.044 1.00 94.56 228 GLU A O 1
ATOM 1839 N N . TRP A 1 229 ? 12.548 9.906 -3.021 1.00 96.06 229 TRP A N 1
ATOM 1840 C CA . TRP A 1 229 ? 11.530 8.872 -2.932 1.00 96.06 229 TRP A CA 1
ATOM 1841 C C . TRP A 1 229 ? 11.965 7.620 -3.687 1.00 96.06 229 TRP A C 1
ATOM 1843 O O . TRP A 1 229 ? 12.446 7.689 -4.819 1.00 96.06 229 TRP A O 1
ATOM 1853 N N . ALA A 1 230 ? 11.714 6.457 -3.100 1.00 96.88 230 ALA A N 1
ATOM 1854 C CA . ALA A 1 230 ? 12.002 5.175 -3.727 1.00 96.88 230 ALA A CA 1
ATOM 1855 C C . ALA A 1 230 ? 10.940 4.128 -3.398 1.00 96.88 230 ALA A C 1
ATOM 1857 O O . ALA A 1 230 ? 10.052 4.345 -2.573 1.00 96.88 230 ALA A O 1
ATOM 1858 N N . LEU A 1 231 ? 11.005 2.994 -4.094 1.00 97.62 231 LEU A N 1
ATOM 1859 C CA . LEU A 1 231 ? 10.047 1.907 -3.936 1.00 97.62 231 LEU A CA 1
ATOM 1860 C C . LEU A 1 231 ? 10.664 0.790 -3.105 1.00 97.62 231 LEU A C 1
ATOM 1862 O O . LEU A 1 231 ? 11.549 0.091 -3.591 1.00 97.62 231 LEU A O 1
ATOM 1866 N N . ALA A 1 232 ? 10.170 0.587 -1.889 1.00 97.56 232 ALA A N 1
ATOM 1867 C CA . ALA A 1 232 ? 10.501 -0.591 -1.107 1.00 97.56 232 ALA A CA 1
ATOM 1868 C C . ALA A 1 232 ? 9.604 -1.756 -1.521 1.00 97.56 232 ALA A C 1
ATOM 1870 O O . ALA A 1 232 ? 8.375 -1.636 -1.532 1.00 97.56 232 ALA A O 1
ATOM 1871 N N . VAL A 1 233 ? 10.208 -2.888 -1.865 1.00 97.44 233 VAL A N 1
ATOM 1872 C CA . VAL A 1 233 ? 9.494 -4.088 -2.297 1.00 97.44 233 VAL A CA 1
ATOM 1873 C C . VAL A 1 233 ? 9.988 -5.306 -1.533 1.00 97.44 233 VAL A C 1
ATOM 1875 O O . VAL A 1 233 ? 11.185 -5.581 -1.508 1.00 97.44 233 VAL A O 1
ATOM 1878 N N . ARG A 1 234 ? 9.045 -6.062 -0.968 1.00 96.56 234 ARG A N 1
ATOM 1879 C CA . ARG A 1 234 ? 9.264 -7.444 -0.537 1.00 96.56 234 ARG A CA 1
ATOM 1880 C C . ARG A 1 234 ? 8.699 -8.371 -1.592 1.00 96.56 234 ARG A C 1
ATOM 1882 O O . ARG A 1 234 ? 7.538 -8.228 -1.979 1.00 96.56 234 ARG A O 1
ATOM 1889 N N . PHE A 1 235 ? 9.485 -9.330 -2.049 1.00 95.38 235 PHE A N 1
ATOM 1890 C CA . PHE A 1 235 ? 9.036 -10.313 -3.028 1.00 95.38 235 PHE A CA 1
ATOM 1891 C C . PHE A 1 235 ? 9.591 -11.698 -2.710 1.00 95.38 235 PHE A C 1
ATOM 1893 O O . PHE A 1 235 ? 10.601 -11.850 -2.024 1.00 95.38 235 PHE A O 1
ATOM 1900 N N . GLN A 1 236 ? 8.919 -12.724 -3.219 1.00 94.38 236 GLN A N 1
ATOM 1901 C CA . GLN A 1 236 ? 9.306 -14.115 -3.040 1.00 94.38 236 GLN A CA 1
ATOM 1902 C C . GLN A 1 236 ? 9.517 -14.790 -4.382 1.00 94.38 236 GLN A C 1
ATOM 1904 O O . GLN A 1 236 ? 8.960 -14.398 -5.409 1.00 94.38 236 GLN A O 1
ATOM 1909 N N . SER A 1 237 ? 10.319 -15.848 -4.334 1.00 92.69 237 SER A N 1
ATOM 1910 C CA . SER A 1 237 ? 10.542 -16.738 -5.458 1.00 92.69 237 SER A CA 1
ATOM 1911 C C . SER A 1 237 ? 10.454 -18.194 -5.032 1.00 92.69 237 SER A C 1
ATOM 1913 O O . SER A 1 237 ? 10.882 -18.596 -3.941 1.00 92.69 237 SER A O 1
ATOM 1915 N N . THR A 1 238 ? 9.920 -19.000 -5.940 1.00 91.94 238 THR A N 1
ATOM 1916 C CA . THR A 1 238 ? 9.943 -20.464 -5.852 1.00 91.94 238 THR A CA 1
ATOM 1917 C C . THR A 1 238 ? 11.295 -21.058 -6.261 1.00 91.94 238 THR A C 1
ATOM 1919 O O . THR A 1 238 ? 11.551 -22.225 -5.978 1.00 91.94 238 THR A O 1
ATOM 1922 N N . GLN A 1 239 ? 12.171 -20.270 -6.894 1.00 88.06 239 GLN A N 1
ATOM 1923 C CA . GLN A 1 239 ? 13.479 -20.693 -7.407 1.00 88.06 239 GLN A CA 1
ATOM 1924 C C . GLN A 1 239 ? 14.599 -19.759 -6.945 1.00 88.06 239 GLN A C 1
ATOM 1926 O O . GLN A 1 239 ? 14.351 -18.605 -6.584 1.00 88.06 239 GLN A O 1
ATOM 1931 N N . GLU A 1 240 ? 15.835 -20.258 -6.962 1.00 85.25 240 GLU A N 1
ATOM 1932 C CA . GLU A 1 240 ? 16.997 -19.470 -6.565 1.00 85.25 240 GLU A CA 1
ATOM 1933 C C . GLU A 1 240 ? 17.261 -18.403 -7.614 1.00 85.25 240 GLU A C 1
ATOM 1935 O O . GLU A 1 240 ? 17.270 -18.677 -8.811 1.00 85.25 240 GLU A O 1
ATOM 1940 N N . LEU A 1 241 ? 17.444 -17.169 -7.154 1.00 82.25 241 LEU A N 1
ATOM 1941 C CA . LEU A 1 241 ? 17.559 -16.021 -8.043 1.00 82.25 241 LEU A CA 1
ATOM 1942 C C . LEU A 1 241 ? 19.008 -15.529 -8.220 1.00 82.25 241 LEU A C 1
ATOM 1944 O O . LEU A 1 241 ? 19.214 -14.531 -8.896 1.00 82.25 241 LEU A O 1
ATOM 1948 N N . GLY A 1 242 ? 20.008 -16.182 -7.611 1.00 73.38 242 GLY A N 1
ATOM 1949 C CA . GLY A 1 242 ? 21.438 -15.935 -7.870 1.00 73.38 242 GLY A CA 1
ATOM 1950 C C . GLY A 1 242 ? 21.862 -14.457 -7.889 1.00 73.38 242 GLY A C 1
ATOM 1951 O O . GLY A 1 242 ? 22.282 -13.950 -8.927 1.00 73.38 242 GLY A O 1
ATOM 1952 N N . GLY A 1 243 ? 21.716 -13.746 -6.766 1.00 72.25 243 GLY A N 1
ATOM 1953 C CA . GLY A 1 243 ? 22.067 -12.318 -6.660 1.00 72.25 243 GLY A CA 1
ATOM 1954 C C . GLY A 1 243 ? 21.064 -11.338 -7.288 1.00 72.25 243 GLY A C 1
ATOM 1955 O O . GLY A 1 243 ? 21.218 -10.136 -7.131 1.00 72.25 243 GLY A O 1
ATOM 1956 N N . PHE A 1 244 ? 20.002 -11.814 -7.946 1.00 81.56 244 PHE A N 1
ATOM 1957 C CA . PHE A 1 244 ? 19.000 -10.929 -8.540 1.00 81.56 244 PHE A CA 1
ATOM 1958 C C . PHE A 1 244 ? 18.145 -10.190 -7.489 1.00 81.56 244 PHE A C 1
ATOM 1960 O O . PHE A 1 244 ? 17.709 -10.827 -6.508 1.00 81.56 244 PHE A O 1
ATOM 1967 N N . PRO A 1 245 ? 17.791 -8.919 -7.775 1.00 80.69 245 PRO A N 1
ATOM 1968 C CA . PRO A 1 245 ? 18.270 -8.091 -8.887 1.00 80.69 245 PRO A CA 1
ATOM 1969 C C . PRO A 1 245 ? 19.531 -7.305 -8.488 1.00 80.69 245 PRO A C 1
ATOM 1971 O O . PRO A 1 245 ? 19.499 -6.472 -7.592 1.00 80.69 245 PRO A O 1
ATOM 1974 N N . ASP A 1 246 ? 20.624 -7.539 -9.205 1.00 84.69 246 ASP A N 1
ATOM 1975 C CA . ASP A 1 246 ? 21.912 -6.826 -9.120 1.00 84.69 246 ASP A CA 1
ATOM 1976 C C . ASP A 1 246 ? 22.097 -5.813 -10.268 1.00 84.69 246 ASP A C 1
ATOM 1978 O O . ASP A 1 246 ? 23.089 -5.090 -10.323 1.00 84.69 246 ASP A O 1
ATOM 1982 N N . GLN A 1 247 ? 21.146 -5.773 -11.205 1.00 86.62 247 GLN A N 1
ATOM 1983 C CA . GLN A 1 247 ? 21.151 -4.912 -12.384 1.00 86.62 247 GLN A CA 1
ATOM 1984 C C . GLN A 1 247 ? 19.961 -3.947 -12.367 1.00 86.62 247 GLN A C 1
ATOM 1986 O O . GLN A 1 247 ? 18.912 -4.269 -11.796 1.00 86.62 247 GLN A O 1
ATOM 1991 N N . PRO A 1 248 ? 20.072 -2.793 -13.053 1.00 92.25 248 PRO A N 1
ATOM 1992 C CA . PRO A 1 248 ? 18.942 -1.899 -13.246 1.00 92.25 248 PRO A CA 1
ATOM 1993 C C . PRO A 1 248 ? 17.746 -2.619 -13.877 1.00 92.25 248 PRO A C 1
ATOM 1995 O O . PRO A 1 248 ? 17.897 -3.387 -14.829 1.00 92.25 248 PRO A O 1
ATOM 1998 N N . LEU A 1 249 ? 16.543 -2.334 -13.383 1.00 93.88 249 LEU A N 1
ATOM 1999 C CA . LEU A 1 249 ? 15.295 -2.827 -13.967 1.00 93.88 249 LEU A CA 1
ATOM 2000 C C . LEU A 1 249 ? 14.451 -1.679 -14.524 1.00 93.88 249 LEU A C 1
ATOM 2002 O O . LEU A 1 249 ? 14.737 -0.504 -14.301 1.00 93.88 249 LEU A O 1
ATOM 2006 N N . PHE A 1 250 ? 13.391 -2.020 -15.256 1.00 93.81 250 PHE A N 1
ATOM 2007 C CA . PHE A 1 250 ? 12.518 -1.038 -15.891 1.00 93.81 250 PHE A CA 1
ATOM 2008 C C . PHE A 1 250 ? 11.100 -1.110 -15.340 1.00 93.81 250 PHE A C 1
ATOM 2010 O O . PHE A 1 250 ? 10.484 -2.175 -15.341 1.00 93.81 250 PHE A O 1
ATOM 2017 N N . LEU A 1 251 ? 10.561 0.038 -14.933 1.00 93.12 251 LEU A N 1
ATOM 2018 C CA . LEU A 1 251 ? 9.212 0.159 -14.397 1.00 93.12 251 LEU A CA 1
ATOM 2019 C C . LEU A 1 251 ? 8.297 0.955 -15.328 1.00 93.12 251 LEU A C 1
ATOM 2021 O O . LEU A 1 251 ? 8.662 2.006 -15.859 1.00 93.12 251 LEU A O 1
ATOM 2025 N N . GLY A 1 252 ? 7.063 0.471 -15.460 1.00 86.19 252 GLY A N 1
ATOM 2026 C CA . GLY A 1 252 ? 5.986 1.195 -16.123 1.00 86.19 252 GLY A CA 1
ATOM 2027 C C . GLY A 1 252 ? 6.220 1.414 -17.620 1.00 86.19 252 GLY A C 1
ATOM 2028 O O . GLY A 1 252 ? 6.833 0.607 -18.320 1.00 86.19 252 GLY A O 1
ATOM 2029 N N . GLY A 1 253 ? 5.665 2.508 -18.137 1.00 82.19 253 GLY A N 1
ATOM 2030 C CA . GLY A 1 253 ? 5.815 2.888 -19.537 1.00 82.19 253 GLY A CA 1
ATOM 2031 C C . GLY A 1 253 ? 7.171 3.539 -19.815 1.00 82.19 253 GLY A C 1
ATOM 2032 O O . GLY A 1 253 ? 7.827 4.058 -18.918 1.00 82.19 253 GLY A O 1
ATOM 2033 N N . ARG A 1 254 ? 7.573 3.566 -21.092 1.00 83.69 254 ARG A N 1
ATOM 2034 C CA . ARG A 1 254 ? 8.786 4.267 -21.571 1.00 83.69 254 ARG A CA 1
ATOM 2035 C C . ARG A 1 254 ? 10.114 3.788 -20.951 1.00 83.69 254 ARG A C 1
ATOM 2037 O O . ARG A 1 254 ? 11.108 4.480 -21.111 1.00 83.69 254 ARG A O 1
ATOM 2044 N N . ARG A 1 255 ? 10.145 2.598 -20.331 1.00 84.94 255 ARG A N 1
ATOM 2045 C CA . ARG A 1 255 ? 11.352 1.966 -19.758 1.00 84.94 255 ARG A CA 1
ATOM 2046 C C . ARG A 1 255 ? 12.079 2.867 -18.743 1.00 84.94 255 ARG A C 1
ATOM 2048 O O . ARG A 1 255 ? 13.288 3.058 -18.837 1.00 84.94 255 ARG A O 1
ATOM 2055 N N . ARG A 1 256 ? 11.344 3.430 -17.777 1.00 92.00 256 ARG A N 1
ATOM 2056 C CA . ARG A 1 256 ? 11.951 4.211 -16.684 1.00 92.00 256 ARG A CA 1
ATOM 2057 C C . ARG A 1 256 ? 12.820 3.306 -15.825 1.00 92.00 256 ARG A C 1
ATOM 2059 O O . ARG A 1 256 ? 12.393 2.204 -15.487 1.00 92.00 256 ARG A O 1
ATOM 2066 N N . THR A 1 257 ? 14.039 3.746 -15.544 1.00 95.44 257 THR A N 1
ATOM 2067 C CA . THR A 1 257 ? 15.071 2.895 -14.938 1.00 95.44 257 THR A CA 1
ATOM 2068 C C . THR A 1 257 ? 14.989 2.967 -13.421 1.00 95.44 257 THR A C 1
ATOM 2070 O O . THR A 1 257 ? 14.947 4.064 -12.866 1.00 95.44 257 THR A O 1
ATOM 2073 N N . LEU A 1 258 ? 15.009 1.811 -12.761 1.00 96.12 258 LEU A N 1
ATOM 2074 C CA . LEU A 1 258 ? 15.171 1.695 -11.318 1.00 96.12 258 LEU A CA 1
ATOM 2075 C C . LEU A 1 258 ? 16.518 1.053 -10.994 1.00 96.12 258 LEU A C 1
ATOM 2077 O O . LEU A 1 258 ? 16.892 0.054 -11.613 1.00 96.12 258 LEU A O 1
ATOM 2081 N N . LEU A 1 259 ? 17.209 1.608 -10.007 1.00 95.06 259 LEU A N 1
ATOM 2082 C CA . LEU A 1 259 ? 18.446 1.071 -9.458 1.00 95.06 259 LEU A CA 1
ATOM 2083 C C . LEU A 1 259 ? 18.118 0.302 -8.171 1.00 95.06 259 LEU A C 1
ATOM 2085 O O . LEU A 1 259 ? 17.556 0.907 -7.256 1.00 95.06 259 LEU A O 1
ATOM 2089 N N . PRO A 1 260 ? 18.379 -1.015 -8.110 1.00 95.31 260 PRO A N 1
ATOM 2090 C CA . PRO A 1 260 ? 18.125 -1.791 -6.908 1.00 95.31 260 PRO A CA 1
ATOM 2091 C C . PRO A 1 260 ? 19.234 -1.596 -5.872 1.00 95.31 260 PRO A C 1
ATOM 2093 O O . PRO A 1 260 ? 20.418 -1.645 -6.196 1.00 95.31 260 PRO A O 1
ATOM 2096 N N . GLU A 1 261 ? 18.830 -1.458 -4.618 1.00 94.12 261 GLU A N 1
ATOM 2097 C CA . GLU A 1 261 ? 19.685 -1.528 -3.439 1.00 94.12 261 GLU A CA 1
ATOM 2098 C C . GLU A 1 261 ? 19.071 -2.481 -2.410 1.00 94.12 261 GLU A C 1
ATOM 2100 O O . GLU A 1 261 ? 17.858 -2.722 -2.397 1.00 94.12 261 GLU A O 1
ATOM 2105 N N . GLN A 1 262 ? 19.917 -3.035 -1.543 1.00 90.81 262 GLN A N 1
ATOM 2106 C CA . GLN A 1 262 ? 19.469 -3.896 -0.456 1.00 90.81 262 GLN A CA 1
ATOM 2107 C C . GLN A 1 262 ? 18.675 -3.066 0.559 1.00 90.81 262 GLN A C 1
ATOM 2109 O O . GLN A 1 262 ? 19.130 -2.011 0.996 1.00 90.81 262 GLN A O 1
ATOM 2114 N N . ALA A 1 263 ? 17.485 -3.536 0.934 1.00 93.50 263 ALA A N 1
ATOM 2115 C CA . ALA A 1 263 ? 16.736 -2.911 2.018 1.00 93.50 263 ALA A CA 1
ATOM 2116 C C . ALA A 1 263 ? 17.363 -3.260 3.381 1.00 93.50 263 ALA A C 1
ATOM 2118 O O . ALA A 1 263 ? 17.868 -4.383 3.526 1.00 93.50 263 ALA A O 1
ATOM 2119 N N . PRO A 1 264 ? 17.292 -2.357 4.379 1.00 92.00 264 PRO A N 1
ATOM 2120 C CA . PRO A 1 264 ? 17.612 -2.709 5.759 1.00 92.00 264 PRO A CA 1
ATOM 2121 C C . PRO A 1 264 ? 16.719 -3.860 6.252 1.00 92.00 264 PRO A C 1
ATOM 2123 O O . PRO A 1 264 ? 15.547 -3.956 5.880 1.00 92.00 264 PRO A O 1
ATOM 2126 N N . GLU A 1 265 ? 17.288 -4.758 7.064 1.00 89.00 265 GLU A N 1
ATOM 2127 C CA . GLU A 1 265 ? 16.637 -6.017 7.474 1.00 89.00 265 GLU A CA 1
ATOM 2128 C C . GLU A 1 265 ? 15.322 -5.798 8.233 1.00 89.00 265 GLU A C 1
ATOM 2130 O O . GLU A 1 265 ? 14.402 -6.613 8.153 1.00 89.00 265 GLU A O 1
ATOM 2135 N N . ASP A 1 266 ? 15.221 -4.686 8.954 1.00 92.50 266 ASP A N 1
ATOM 2136 C CA . ASP A 1 266 ? 14.092 -4.333 9.801 1.00 92.50 266 ASP A CA 1
ATOM 2137 C C . ASP A 1 266 ? 13.072 -3.406 9.129 1.00 92.50 266 ASP A C 1
ATOM 2139 O O . ASP A 1 266 ? 12.093 -3.023 9.769 1.00 92.50 266 ASP A O 1
ATOM 2143 N N . LEU A 1 267 ? 13.229 -3.098 7.833 1.00 95.12 267 LEU A N 1
ATOM 2144 C CA . LEU A 1 267 ? 12.389 -2.121 7.131 1.00 95.12 267 LEU A CA 1
ATOM 2145 C C . LEU A 1 267 ? 10.887 -2.403 7.281 1.00 95.12 267 LEU A C 1
ATOM 2147 O O . LEU A 1 267 ? 10.093 -1.480 7.420 1.00 95.12 267 LEU A O 1
ATOM 2151 N N . PHE A 1 268 ? 10.494 -3.678 7.256 1.00 95.62 268 PHE A N 1
ATOM 2152 C CA . PHE A 1 268 ? 9.102 -4.120 7.395 1.00 95.62 268 PHE A CA 1
ATOM 2153 C C . PHE A 1 268 ? 8.821 -4.834 8.730 1.00 95.62 268 PHE A C 1
ATOM 2155 O O . PHE A 1 268 ? 7.811 -5.537 8.854 1.00 95.62 268 PHE A O 1
ATOM 2162 N N . SER A 1 269 ? 9.714 -4.707 9.713 1.00 94.81 269 SER A N 1
ATOM 2163 C CA . SER A 1 269 ? 9.554 -5.323 11.032 1.00 94.81 269 SER A CA 1
ATOM 2164 C C . SER A 1 269 ? 8.350 -4.769 11.787 1.00 94.81 269 SER A C 1
ATOM 2166 O O . SER A 1 269 ? 7.861 -3.671 11.524 1.00 94.81 269 SER A O 1
ATOM 2168 N N . PHE A 1 270 ? 7.854 -5.569 12.729 1.00 96.75 270 PHE A N 1
ATOM 2169 C CA . PHE A 1 270 ? 6.766 -5.176 13.613 1.00 96.75 270 PHE A CA 1
ATOM 2170 C C . PHE A 1 270 ? 7.242 -4.105 14.625 1.00 96.75 270 PHE A C 1
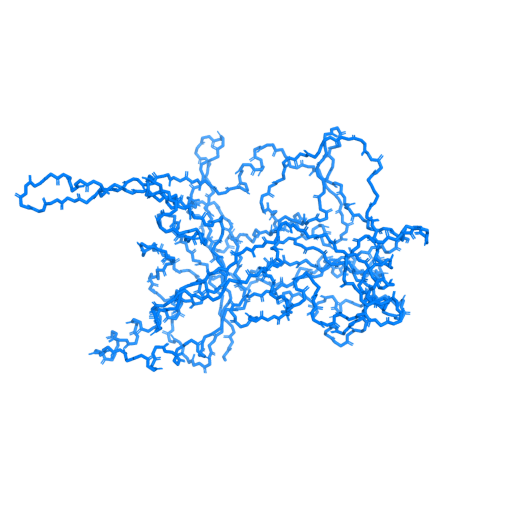ATOM 2172 O O . PHE A 1 270 ? 8.229 -4.362 15.315 1.00 96.75 270 PHE A O 1
ATOM 2179 N N . PRO A 1 271 ? 6.541 -2.965 14.782 1.00 96.19 271 PRO A N 1
ATOM 2180 C CA . PRO A 1 271 ? 6.854 -1.941 15.785 1.00 96.19 271 PRO A CA 1
ATOM 2181 C C . PRO A 1 271 ? 6.322 -2.312 17.177 1.00 96.19 271 PRO A C 1
ATOM 2183 O O . PRO A 1 271 ? 5.112 -2.323 17.418 1.00 96.19 271 PRO A O 1
ATOM 2186 N N . GLU A 1 272 ? 7.221 -2.602 18.118 1.00 95.62 272 GLU A N 1
ATOM 2187 C CA . GLU A 1 272 ? 6.895 -3.069 19.478 1.00 95.62 272 GLU A CA 1
ATOM 2188 C C . GLU A 1 272 ? 6.081 -2.049 20.308 1.00 95.62 272 GLU A C 1
ATOM 2190 O O . GLU A 1 272 ? 5.406 -2.411 21.275 1.00 95.62 272 GLU A O 1
ATOM 2195 N N . GLU A 1 273 ? 6.084 -0.770 19.924 1.00 95.75 273 GLU A N 1
ATOM 2196 C CA . GLU A 1 273 ? 5.261 0.303 20.497 1.00 95.75 273 GLU A CA 1
ATOM 2197 C C . GLU A 1 273 ? 3.769 -0.047 20.490 1.00 95.75 273 GLU A C 1
ATOM 2199 O O . GLU A 1 273 ? 3.057 0.233 21.459 1.00 95.75 273 GLU A O 1
ATOM 2204 N N . ILE A 1 274 ? 3.306 -0.723 19.435 1.00 96.38 274 ILE A N 1
ATOM 2205 C CA . ILE A 1 274 ? 1.901 -1.101 19.281 1.00 96.38 274 ILE A CA 1
ATOM 2206 C C . ILE A 1 274 ? 1.512 -2.143 20.341 1.00 96.38 274 ILE A C 1
ATOM 2208 O O . ILE A 1 274 ? 0.415 -2.064 20.898 1.00 96.38 274 ILE A O 1
ATOM 2212 N N . LEU A 1 275 ? 2.400 -3.092 20.676 1.00 94.69 275 LEU A N 1
ATOM 2213 C CA . LEU A 1 275 ? 2.120 -4.084 21.726 1.00 94.69 275 LEU A CA 1
ATOM 2214 C C . LEU A 1 275 ? 2.075 -3.429 23.101 1.00 94.69 275 LEU A C 1
ATOM 2216 O O . LEU A 1 275 ? 1.137 -3.675 23.856 1.00 94.69 275 LEU A O 1
ATOM 2220 N N . LYS A 1 276 ? 3.025 -2.532 23.394 1.00 94.69 276 LYS A N 1
ATOM 2221 C CA . LYS A 1 276 ? 3.031 -1.763 24.649 1.00 94.69 276 LYS A CA 1
ATOM 2222 C C . LYS A 1 276 ? 1.718 -1.000 24.827 1.00 94.69 276 LYS A C 1
ATOM 2224 O O . LYS A 1 276 ? 1.116 -1.039 25.900 1.00 94.69 276 LYS A O 1
ATOM 2229 N N . ALA A 1 277 ? 1.238 -0.348 23.769 1.00 94.12 277 ALA A N 1
ATOM 2230 C CA . ALA A 1 277 ? -0.038 0.353 23.798 1.00 94.12 277 ALA A CA 1
ATOM 2231 C C . ALA A 1 277 ? -1.227 -0.614 23.967 1.00 94.12 277 ALA A C 1
ATOM 2233 O O . ALA A 1 277 ? -2.164 -0.312 24.709 1.00 94.12 277 ALA A O 1
ATOM 2234 N N . ALA A 1 278 ? -1.196 -1.790 23.331 1.00 94.44 278 ALA A N 1
ATOM 2235 C CA . ALA A 1 278 ? -2.266 -2.782 23.431 1.00 94.44 278 ALA A CA 1
ATOM 2236 C C . ALA A 1 278 ? -2.373 -3.384 24.840 1.00 94.44 278 ALA A C 1
ATOM 2238 O O . ALA A 1 278 ? -3.478 -3.526 25.363 1.00 94.44 278 ALA A O 1
ATOM 2239 N N . GLU A 1 279 ? -1.243 -3.675 25.486 1.00 93.50 279 GLU A N 1
ATOM 2240 C CA . GLU A 1 279 ? -1.191 -4.161 26.869 1.00 93.50 279 GLU A CA 1
ATOM 2241 C C . GLU A 1 279 ? -1.775 -3.146 27.859 1.00 93.50 279 GLU A C 1
ATOM 2243 O O . GLU A 1 279 ? -2.521 -3.513 28.772 1.00 93.50 279 GLU A O 1
ATOM 2248 N N . GLN A 1 280 ? -1.472 -1.863 27.652 1.00 93.06 280 GLN A N 1
ATOM 2249 C CA . GLN A 1 280 ? -1.963 -0.770 28.490 1.00 93.06 280 GLN A CA 1
ATOM 2250 C C . GLN A 1 280 ? -3.457 -0.508 28.276 1.00 93.06 280 GLN A C 1
ATOM 2252 O O . GLN A 1 280 ? -4.212 -0.391 29.242 1.00 93.06 280 GLN A O 1
ATOM 2257 N N . LYS A 1 281 ? -3.895 -0.417 27.015 1.00 93.12 281 LYS A N 1
ATOM 2258 C CA . LYS A 1 281 ? -5.259 -0.002 26.649 1.00 93.12 281 LYS A CA 1
ATOM 2259 C C . LYS A 1 281 ? -6.264 -1.155 26.658 1.00 93.12 281 LYS A C 1
ATOM 2261 O O . LYS A 1 281 ? -7.461 -0.900 26.760 1.00 93.12 281 LYS A O 1
ATOM 2266 N N . LYS A 1 282 ? -5.799 -2.409 26.579 1.00 93.69 282 LYS A N 1
ATOM 2267 C CA . LYS A 1 282 ? -6.622 -3.633 26.534 1.00 93.69 282 LYS A CA 1
ATOM 2268 C C . LYS A 1 282 ? -7.779 -3.514 25.532 1.00 93.69 282 LYS A C 1
ATOM 2270 O O . LYS A 1 282 ? -8.951 -3.577 25.919 1.00 93.69 282 LYS A O 1
ATOM 2275 N N . PRO A 1 283 ? -7.475 -3.316 24.239 1.00 95.12 283 PRO A N 1
ATOM 2276 C CA . PRO A 1 283 ? -8.488 -2.937 23.275 1.00 95.12 283 PRO A CA 1
ATOM 2277 C C . PRO A 1 283 ? -9.440 -4.082 22.944 1.00 95.12 283 PRO A C 1
ATOM 2279 O O . PRO A 1 283 ? -9.032 -5.213 22.691 1.00 95.12 283 PRO A O 1
ATOM 2282 N N . LYS A 1 284 ? -10.733 -3.757 22.894 1.00 93.94 284 LYS A N 1
ATOM 2283 C CA . LYS A 1 284 ? -11.799 -4.656 22.417 1.00 93.94 284 LYS A CA 1
ATOM 2284 C C . LYS A 1 284 ? -12.054 -4.533 20.913 1.00 93.94 284 LYS A C 1
ATOM 2286 O O . LYS A 1 284 ? -12.820 -5.308 20.344 1.00 93.94 284 LYS A O 1
ATOM 2291 N N . GLY A 1 285 ? -11.447 -3.531 20.282 1.00 96.44 285 GLY A N 1
ATOM 2292 C CA . GLY A 1 285 ? -11.564 -3.249 18.863 1.00 96.44 285 GLY A CA 1
ATOM 2293 C C . GLY A 1 285 ? -10.205 -2.986 18.230 1.00 96.44 285 GLY A C 1
ATOM 2294 O O . GLY A 1 285 ? -9.265 -2.547 18.890 1.00 96.44 285 GLY A O 1
ATOM 2295 N N . LEU A 1 286 ? -10.121 -3.220 16.927 1.00 97.56 286 LEU A N 1
ATOM 2296 C CA . LEU A 1 286 ? -8.977 -2.848 16.105 1.00 97.56 286 LEU A CA 1
ATOM 2297 C C . LEU A 1 286 ? -9.443 -2.027 14.905 1.00 97.56 286 LEU A C 1
ATOM 2299 O O . LEU A 1 286 ? -10.567 -2.167 14.421 1.00 97.56 286 LEU A O 1
ATOM 2303 N N . ARG A 1 287 ? -8.543 -1.187 14.409 1.00 97.81 287 ARG A N 1
ATOM 2304 C CA . ARG A 1 287 ? -8.602 -0.567 13.088 1.00 97.81 287 ARG A CA 1
ATOM 2305 C C . ARG A 1 287 ? -7.666 -1.336 12.171 1.00 97.81 287 ARG A C 1
ATOM 2307 O O . ARG A 1 287 ? -6.488 -1.463 12.484 1.00 97.81 287 ARG A O 1
ATOM 2314 N N . LEU A 1 288 ? -8.169 -1.845 11.057 1.00 97.38 288 LEU A N 1
ATOM 2315 C CA . LEU A 1 288 ? -7.370 -2.525 10.043 1.00 97.38 288 LEU A CA 1
ATOM 2316 C C . LEU A 1 288 ? -7.145 -1.568 8.871 1.00 97.38 288 LEU A C 1
ATOM 2318 O O . LEU A 1 288 ? -8.105 -1.148 8.226 1.00 97.38 288 LEU A O 1
ATOM 2322 N N . PHE A 1 289 ? -5.892 -1.216 8.605 1.00 97.94 289 PHE A N 1
ATOM 2323 C CA . PHE A 1 289 ? -5.503 -0.205 7.622 1.00 97.94 289 PHE A CA 1
ATOM 2324 C C . PHE A 1 289 ? -5.002 -0.872 6.350 1.00 97.94 289 PHE A C 1
ATOM 2326 O O . PHE A 1 289 ? -4.044 -1.638 6.405 1.00 97.94 289 PHE A O 1
ATOM 2333 N N . ALA A 1 290 ? -5.610 -0.564 5.206 1.00 97.44 290 ALA A N 1
ATOM 2334 C CA . ALA A 1 290 ? -5.132 -1.022 3.906 1.00 97.44 290 ALA A CA 1
ATOM 2335 C C . ALA A 1 290 ? -3.837 -0.284 3.526 1.00 97.44 290 ALA A C 1
ATOM 2337 O O . ALA A 1 290 ? -3.852 0.921 3.290 1.00 97.44 290 ALA A O 1
ATOM 2338 N N . LEU A 1 291 ? -2.721 -0.999 3.426 1.00 97.69 291 LEU A N 1
ATOM 2339 C CA . LEU A 1 291 ? -1.427 -0.468 2.990 1.00 97.69 291 LEU A CA 1
ATOM 2340 C C . LEU A 1 291 ? -1.294 -0.435 1.468 1.00 97.69 291 LEU A C 1
ATOM 2342 O O . LEU A 1 291 ? -0.738 0.498 0.896 1.00 97.69 291 LEU A O 1
ATOM 2346 N N . THR A 1 292 ? -1.824 -1.458 0.802 1.00 97.25 292 THR A N 1
ATOM 2347 C CA . THR A 1 292 ? -1.852 -1.561 -0.660 1.00 97.25 292 THR A CA 1
ATOM 2348 C C . THR A 1 292 ? -3.299 -1.617 -1.147 1.00 97.25 292 THR A C 1
ATOM 2350 O O . THR A 1 292 ? -4.204 -1.880 -0.348 1.00 97.25 292 THR A O 1
ATOM 2353 N N . PRO A 1 293 ? -3.574 -1.350 -2.441 1.00 96.44 293 PRO A N 1
ATOM 2354 C CA . PRO A 1 293 ? -4.935 -1.459 -2.948 1.00 96.44 293 PRO A CA 1
ATOM 2355 C C . PRO A 1 293 ? -5.491 -2.859 -2.676 1.00 96.44 293 PRO A C 1
ATOM 2357 O O . PRO A 1 293 ? -4.784 -3.837 -2.901 1.00 96.44 293 PRO A O 1
ATOM 2360 N N . ALA A 1 294 ? -6.731 -2.978 -2.210 1.00 95.56 294 ALA A N 1
ATOM 2361 C CA . ALA A 1 294 ? -7.320 -4.279 -1.890 1.00 95.56 294 ALA A CA 1
ATOM 2362 C C . ALA A 1 294 ? -8.425 -4.640 -2.883 1.00 95.56 294 ALA A C 1
ATOM 2364 O O . ALA A 1 294 ? -9.318 -3.834 -3.160 1.00 95.56 294 ALA A O 1
ATOM 2365 N N . HIS A 1 295 ? -8.353 -5.853 -3.435 1.00 94.00 295 HIS A N 1
ATOM 2366 C CA . HIS A 1 295 ? -9.364 -6.377 -4.344 1.00 94.00 295 HIS A CA 1
ATOM 2367 C C . HIS A 1 295 ? -10.340 -7.263 -3.585 1.00 94.00 295 HIS A C 1
ATOM 2369 O O . HIS A 1 295 ? -9.976 -8.339 -3.113 1.00 94.00 295 HIS A O 1
ATOM 2375 N N . PHE A 1 296 ? -11.593 -6.826 -3.501 1.00 92.44 296 PHE A N 1
ATOM 2376 C CA . PHE A 1 296 ? -12.669 -7.621 -2.931 1.00 92.44 296 PHE A CA 1
ATOM 2377 C C . PHE A 1 296 ? -13.766 -7.839 -3.965 1.00 92.44 296 PHE A C 1
ATOM 2379 O O . PHE A 1 296 ? -14.186 -6.901 -4.642 1.00 92.44 296 PHE A O 1
ATOM 2386 N N . ALA A 1 297 ? -14.264 -9.074 -4.050 1.00 86.62 297 ALA A N 1
ATOM 2387 C CA . ALA A 1 297 ? -15.372 -9.419 -4.939 1.00 86.62 297 ALA A CA 1
ATOM 2388 C C . ALA A 1 297 ? -16.629 -8.576 -4.647 1.00 86.62 297 ALA A C 1
ATOM 2390 O O . ALA A 1 297 ? -17.314 -8.150 -5.572 1.00 86.62 297 ALA A O 1
ATOM 2391 N N . SER A 1 298 ? -16.874 -8.261 -3.370 1.00 83.88 298 SER A N 1
ATOM 2392 C CA . SER A 1 298 ? -17.992 -7.426 -2.904 1.00 83.88 298 SER A CA 1
ATOM 2393 C C . SER A 1 298 ? -17.675 -5.919 -2.907 1.00 83.88 298 SER A C 1
ATOM 2395 O O . SER A 1 298 ? -18.270 -5.144 -2.159 1.00 83.88 298 SER A O 1
ATOM 2397 N N . GLY A 1 299 ? -16.703 -5.479 -3.714 1.00 86.69 299 GLY A N 1
ATOM 2398 C CA . GLY A 1 299 ? -16.313 -4.076 -3.845 1.00 86.69 299 GLY A CA 1
ATOM 2399 C C . GLY A 1 299 ? -15.531 -3.552 -2.641 1.00 86.69 299 GLY A C 1
ATOM 2400 O O . GLY A 1 299 ? -14.304 -3.549 -2.661 1.00 86.69 299 GLY A O 1
ATOM 2401 N N . TRP A 1 300 ? -16.232 -3.070 -1.610 1.00 89.19 300 TRP A N 1
ATOM 2402 C CA . TRP A 1 300 ? -15.614 -2.479 -0.413 1.00 89.19 300 TRP A CA 1
ATOM 2403 C C . TRP A 1 300 ? -15.454 -3.475 0.741 1.00 89.19 300 TRP A C 1
ATOM 2405 O O . TRP A 1 300 ? -14.548 -3.314 1.555 1.00 89.19 300 TRP A O 1
ATOM 2415 N N . CYS A 1 301 ? -16.325 -4.486 0.822 1.00 88.31 301 CYS A N 1
ATOM 2416 C CA . CYS A 1 301 ? -16.383 -5.405 1.955 1.00 88.31 301 CYS A CA 1
ATOM 2417 C C . CYS A 1 301 ? -15.413 -6.588 1.754 1.00 88.31 301 CYS A C 1
ATOM 2419 O O . CYS A 1 301 ? -15.530 -7.293 0.744 1.00 88.31 301 CYS A O 1
ATOM 2421 N N . PRO A 1 302 ? -14.467 -6.837 2.680 1.00 85.31 302 PRO A N 1
ATOM 2422 C CA . PRO A 1 302 ? -13.570 -7.981 2.600 1.00 85.31 302 PRO A CA 1
ATOM 2423 C C . PRO A 1 302 ? -14.344 -9.299 2.670 1.00 85.31 302 PRO A C 1
ATOM 2425 O O . PRO A 1 302 ? -15.204 -9.470 3.527 1.00 85.31 302 PRO A O 1
ATOM 2428 N N . LYS A 1 303 ? -13.973 -10.270 1.825 1.00 81.12 303 LYS A N 1
ATOM 2429 C CA . LYS A 1 303 ? -14.616 -11.596 1.722 1.00 81.12 303 LYS A CA 1
ATOM 2430 C C . LYS A 1 303 ? -14.836 -12.341 3.053 1.00 81.12 303 LYS A C 1
ATOM 2432 O O . LYS A 1 303 ? -15.844 -13.050 3.127 1.00 81.12 303 LYS A O 1
ATOM 2437 N N . PRO A 1 304 ? -13.947 -12.246 4.069 1.00 84.94 304 PRO A N 1
ATOM 2438 C CA . PRO A 1 304 ? -14.213 -12.853 5.368 1.00 84.94 304 PRO A CA 1
ATOM 2439 C C . PRO A 1 304 ? -15.528 -12.390 5.992 1.00 84.94 304 PRO A C 1
ATOM 2441 O O . PRO A 1 304 ? -16.217 -13.204 6.594 1.00 84.94 304 PRO A O 1
ATOM 2444 N N . PHE A 1 305 ? -15.897 -11.119 5.815 1.00 92.06 305 PHE A N 1
ATOM 2445 C CA . PHE A 1 305 ? -17.100 -10.547 6.399 1.00 92.06 305 PHE A CA 1
ATOM 2446 C C . PHE A 1 305 ? -18.317 -10.804 5.521 1.00 92.06 305 PHE A C 1
ATOM 2448 O O . PHE A 1 305 ? -18.358 -10.433 4.347 1.00 92.06 305 PHE A O 1
ATOM 2455 N N . LYS A 1 306 ? -19.339 -11.419 6.110 1.00 91.69 306 LYS A N 1
ATOM 2456 C CA . LYS A 1 306 ? -20.624 -11.670 5.462 1.00 91.69 306 LYS A CA 1
ATOM 2457 C C . LYS A 1 306 ? -21.777 -11.247 6.370 1.00 91.69 306 LYS A C 1
ATOM 2459 O O . LYS A 1 306 ? -21.649 -11.371 7.590 1.00 91.69 306 LYS A O 1
ATOM 2464 N N . PRO A 1 307 ? -22.902 -10.794 5.794 1.00 91.31 307 PRO A N 1
ATOM 2465 C CA . PRO A 1 307 ? -24.132 -10.579 6.542 1.00 91.31 307 PRO A CA 1
ATOM 2466 C C . PRO A 1 307 ? -24.571 -11.877 7.230 1.00 91.31 307 PRO A C 1
ATOM 2468 O O . PRO A 1 307 ? -24.788 -12.900 6.580 1.00 91.31 307 PRO A O 1
ATOM 2471 N N . LYS A 1 308 ? -24.672 -11.850 8.557 1.00 91.19 308 LYS A N 1
ATOM 2472 C CA . LYS A 1 308 ? -25.190 -12.939 9.388 1.00 91.19 308 LYS A CA 1
ATOM 2473 C C . LYS A 1 308 ? -25.729 -12.343 10.685 1.00 91.19 308 LYS A C 1
ATOM 2475 O O . LYS A 1 308 ? -25.034 -11.579 11.346 1.00 91.19 308 LYS A O 1
ATOM 2480 N N . ASN A 1 309 ? -26.956 -12.709 11.056 1.00 88.69 309 ASN A N 1
ATOM 2481 C CA . ASN A 1 309 ? -27.630 -12.216 12.266 1.00 88.69 309 ASN A CA 1
ATOM 2482 C C . ASN A 1 309 ? -27.669 -10.673 12.356 1.00 88.69 309 ASN A C 1
ATOM 2484 O O . ASN A 1 309 ? -27.389 -10.107 13.413 1.00 88.69 309 ASN A O 1
ATOM 2488 N N . GLY A 1 310 ? -27.943 -9.997 11.234 1.00 89.25 310 GLY A N 1
ATOM 2489 C CA . GLY A 1 310 ? -28.003 -8.533 11.170 1.00 89.25 310 GLY A CA 1
ATOM 2490 C C . GLY A 1 310 ? -26.664 -7.827 11.414 1.00 89.25 310 GLY A C 1
ATOM 2491 O O . GLY A 1 310 ? -26.652 -6.669 11.814 1.00 89.25 310 GLY A O 1
ATOM 2492 N N . GLN A 1 311 ? -25.529 -8.510 11.229 1.00 92.88 311 GLN A N 1
ATOM 2493 C CA . GLN A 1 311 ? -24.179 -7.950 11.361 1.00 92.88 311 GLN A CA 1
ATOM 2494 C C . GLN A 1 311 ? -23.253 -8.495 10.273 1.00 92.88 311 GLN A C 1
ATOM 2496 O O . GLN A 1 311 ? -23.512 -9.540 9.680 1.00 92.88 311 GLN A O 1
ATOM 2501 N N . PHE A 1 312 ? -22.133 -7.815 10.041 1.00 94.69 312 PHE A N 1
ATOM 2502 C CA . PHE A 1 312 ? -21.044 -8.344 9.226 1.00 94.69 312 PHE A CA 1
ATOM 2503 C C . PHE A 1 312 ? -20.084 -9.156 10.098 1.00 94.69 312 PHE A C 1
ATOM 2505 O O . PHE A 1 312 ? -19.290 -8.587 10.847 1.00 94.69 312 PHE A O 1
ATOM 2512 N N . LEU A 1 313 ? -20.159 -10.482 9.995 1.00 95.56 313 LEU A N 1
ATOM 2513 C CA . LEU A 1 313 ? -19.331 -11.429 10.745 1.00 95.56 313 LEU A CA 1
ATOM 2514 C C . LEU A 1 313 ? -18.314 -12.097 9.824 1.00 95.56 313 LEU A C 1
ATOM 2516 O O . LEU A 1 313 ? -18.654 -12.464 8.699 1.00 95.56 313 LEU A O 1
ATOM 2520 N N . GLY A 1 314 ? -17.086 -12.273 10.300 1.00 94.25 314 GLY A N 1
ATOM 2521 C CA . GLY A 1 314 ? -16.029 -12.923 9.535 1.00 94.25 314 GLY A CA 1
ATOM 2522 C C . GLY A 1 314 ? -14.890 -13.444 10.391 1.00 94.25 314 GLY A C 1
ATOM 2523 O O . GLY A 1 314 ? -14.753 -13.059 11.547 1.00 94.25 314 GLY A O 1
ATOM 2524 N N . GLU A 1 315 ? -14.067 -14.310 9.809 1.00 94.56 315 GLU A N 1
ATOM 2525 C CA . GLU A 1 315 ? -12.885 -14.865 10.468 1.00 94.56 315 GLU A CA 1
ATOM 2526 C C . GLU A 1 315 ? -11.609 -14.340 9.804 1.00 94.56 315 GLU A C 1
ATOM 2528 O O . GLU A 1 315 ? -11.441 -14.457 8.588 1.00 94.56 315 GLU A O 1
ATOM 2533 N N . ILE A 1 316 ? -10.707 -13.758 10.593 1.00 92.94 316 ILE A N 1
ATOM 2534 C CA . ILE A 1 316 ? -9.400 -13.277 10.129 1.00 92.94 316 ILE A CA 1
ATOM 2535 C C . ILE A 1 316 ? -8.327 -13.842 11.052 1.00 92.94 316 ILE A C 1
ATOM 2537 O O . ILE A 1 316 ? -8.407 -13.657 12.262 1.00 92.94 316 ILE A O 1
ATOM 2541 N N . GLU A 1 317 ? -7.318 -14.516 10.493 1.00 91.69 317 GLU A N 1
ATOM 2542 C CA . GLU A 1 317 ? -6.205 -15.110 11.258 1.00 91.69 317 GLU A CA 1
ATOM 2543 C C . GLU A 1 317 ? -6.674 -15.980 12.453 1.00 91.69 317 GLU A C 1
ATOM 2545 O O . GLU A 1 317 ? -6.064 -15.990 13.527 1.00 91.69 317 GLU A O 1
ATOM 2550 N N . GLY A 1 318 ? -7.788 -16.706 12.290 1.00 92.00 318 GLY A N 1
ATOM 2551 C CA . GLY A 1 318 ? -8.386 -17.547 13.336 1.00 92.00 318 GLY A CA 1
ATOM 2552 C C . GLY A 1 318 ? -9.206 -16.796 14.393 1.00 92.00 318 GLY A C 1
ATOM 2553 O O . GLY A 1 318 ? -9.574 -17.388 15.404 1.00 92.00 318 GLY A O 1
ATOM 2554 N N . MET A 1 319 ? -9.462 -15.498 14.207 1.00 94.56 319 MET A N 1
ATOM 2555 C CA . MET A 1 319 ? -10.279 -14.680 15.107 1.00 94.56 319 MET A CA 1
ATOM 2556 C C . MET A 1 319 ? -11.653 -14.422 14.499 1.00 94.56 319 MET A C 1
ATOM 2558 O O . MET A 1 319 ? -11.741 -13.910 13.383 1.00 94.56 319 MET A O 1
ATOM 2562 N N . GLU A 1 320 ? -12.719 -14.695 15.252 1.00 96.06 320 GLU A N 1
ATOM 2563 C CA . GLU A 1 320 ? -14.077 -14.293 14.879 1.00 96.06 320 GLU A CA 1
ATOM 2564 C C . GLU A 1 320 ? -14.305 -12.809 15.181 1.00 96.06 320 GLU A C 1
ATOM 2566 O O . GLU A 1 320 ? -14.235 -12.358 16.330 1.00 96.06 320 GLU A O 1
ATOM 2571 N N . LEU A 1 321 ? -14.595 -12.042 14.135 1.00 96.62 321 LEU A N 1
ATOM 2572 C CA . LEU A 1 321 ? -14.683 -10.592 14.162 1.00 96.62 321 LEU A CA 1
ATOM 2573 C C . LEU A 1 321 ? -16.035 -10.094 13.654 1.00 96.62 321 LEU A C 1
ATOM 2575 O O . LEU A 1 321 ? -16.603 -10.617 12.694 1.00 96.62 321 LEU A O 1
ATOM 2579 N N . VAL A 1 322 ? -16.502 -9.007 14.260 1.00 96.81 322 VAL A N 1
ATOM 2580 C CA . VAL A 1 322 ? -17.618 -8.191 13.784 1.00 96.81 322 VAL A CA 1
ATOM 2581 C C . VAL A 1 322 ? -17.052 -6.935 13.134 1.00 96.81 322 VAL A C 1
ATOM 2583 O O . VAL A 1 322 ? -16.334 -6.172 13.785 1.00 96.81 322 VAL A O 1
ATOM 2586 N N . LEU A 1 323 ? -17.403 -6.681 11.876 1.00 96.75 323 LEU A N 1
ATOM 2587 C CA . LEU A 1 323 ? -17.109 -5.416 11.211 1.00 96.75 323 LEU A CA 1
ATOM 2588 C C . LEU A 1 323 ? -18.117 -4.357 11.667 1.00 96.75 323 LEU A C 1
ATOM 2590 O O . LEU A 1 323 ? -19.323 -4.504 11.481 1.00 96.75 323 LEU A O 1
ATOM 2594 N N . ARG A 1 324 ? -17.613 -3.288 12.286 1.00 96.25 324 ARG A N 1
ATOM 2595 C CA . ARG A 1 324 ? -18.419 -2.203 12.852 1.00 96.25 324 ARG A CA 1
ATOM 2596 C C . ARG A 1 324 ? -18.507 -0.993 11.954 1.00 96.25 324 ARG A C 1
ATOM 2598 O O . ARG A 1 324 ? -19.568 -0.401 11.890 1.00 96.25 324 ARG A O 1
ATOM 2605 N N . ALA A 1 325 ? -17.436 -0.604 11.281 1.00 95.62 325 ALA A N 1
ATOM 2606 C CA . ALA A 1 325 ? -17.459 0.550 10.388 1.00 95.62 325 ALA A CA 1
ATOM 2607 C C . ALA A 1 325 ? -16.352 0.451 9.348 1.00 95.62 325 ALA A C 1
ATOM 2609 O O . ALA A 1 325 ? -15.372 -0.272 9.537 1.00 95.62 325 ALA A O 1
ATOM 2610 N N . VAL A 1 326 ? -16.489 1.223 8.272 1.00 95.12 326 VAL A N 1
ATOM 2611 C CA . VAL A 1 326 ? -15.449 1.380 7.256 1.00 95.12 326 VAL A CA 1
ATOM 2612 C C . VAL A 1 326 ? -15.322 2.846 6.873 1.00 95.12 326 VAL A C 1
ATOM 2614 O O . VAL A 1 326 ? -16.306 3.492 6.520 1.00 95.12 326 VAL A O 1
ATOM 2617 N N . CYS A 1 327 ? -14.094 3.351 6.898 1.00 95.56 327 CYS A N 1
ATOM 2618 C CA . CYS A 1 327 ? -13.722 4.621 6.292 1.00 95.56 327 CYS A CA 1
ATOM 2619 C C . CYS A 1 327 ? -12.945 4.308 5.013 1.00 95.56 327 CYS A C 1
ATOM 2621 O O . CYS A 1 327 ? -11.788 3.895 5.071 1.00 95.56 327 CYS A O 1
ATOM 2623 N N . CYS A 1 328 ? -13.575 4.476 3.852 1.00 92.00 328 CYS A N 1
ATOM 2624 C CA . CYS A 1 328 ? -12.940 4.235 2.559 1.00 92.00 328 CYS A CA 1
ATOM 2625 C C . CYS A 1 328 ? -12.907 5.505 1.708 1.00 92.00 328 CYS A C 1
ATOM 2627 O O . CYS A 1 328 ? -13.899 6.227 1.588 1.00 92.00 328 CYS A O 1
ATOM 2629 N N . SER A 1 329 ? -11.764 5.741 1.071 1.00 86.00 329 SER A N 1
ATOM 2630 C CA . SER A 1 329 ? -11.624 6.761 0.032 1.00 86.00 329 SER A CA 1
ATOM 2631 C C . SER A 1 329 ? -12.310 6.317 -1.265 1.00 86.00 329 SER A C 1
ATOM 2633 O O . SER A 1 329 ? -12.812 5.197 -1.389 1.00 86.00 329 SER A O 1
ATOM 2635 N N . ARG A 1 330 ? -12.306 7.192 -2.277 1.00 90.19 330 ARG A N 1
ATOM 2636 C CA . ARG A 1 330 ? -12.802 6.856 -3.617 1.00 90.19 330 ARG A CA 1
ATOM 2637 C C . ARG A 1 330 ? -12.121 5.575 -4.142 1.00 90.19 330 ARG A C 1
ATOM 2639 O O . ARG A 1 330 ? -10.896 5.484 -4.056 1.00 90.19 330 ARG A O 1
ATOM 2646 N N . PRO A 1 331 ? -12.874 4.615 -4.714 1.00 91.69 331 PRO A N 1
ATOM 2647 C CA . PRO A 1 331 ? -12.290 3.378 -5.217 1.00 91.69 331 PRO A CA 1
ATOM 2648 C C . PRO A 1 331 ? -11.308 3.645 -6.360 1.00 91.69 331 PRO A C 1
ATOM 2650 O O . PRO A 1 331 ? -11.521 4.525 -7.202 1.00 91.69 331 PRO A O 1
ATOM 2653 N N . LEU A 1 332 ? -10.250 2.839 -6.411 1.00 91.31 332 LEU A N 1
ATOM 2654 C CA . LEU A 1 332 ? -9.286 2.850 -7.502 1.00 91.31 332 LEU A CA 1
ATOM 2655 C C . LEU A 1 332 ? -9.820 2.014 -8.664 1.00 91.31 332 LEU A C 1
ATOM 2657 O O . LEU A 1 332 ? -10.260 0.882 -8.475 1.00 91.31 332 LEU A O 1
ATOM 2661 N N . HIS A 1 333 ? -9.753 2.561 -9.874 1.00 87.69 333 HIS A N 1
ATOM 2662 C CA . HIS A 1 333 ? -10.093 1.843 -11.099 1.00 87.69 333 HIS A CA 1
ATOM 2663 C C . HIS A 1 333 ? -8.807 1.326 -11.732 1.00 87.69 333 HIS A C 1
ATOM 2665 O O . HIS A 1 333 ? -8.047 2.093 -12.324 1.00 87.69 333 HIS A O 1
ATOM 2671 N N . VAL A 1 334 ? -8.558 0.030 -11.581 1.00 84.25 334 VAL A N 1
ATOM 2672 C CA . VAL A 1 334 ? -7.324 -0.605 -12.034 1.00 84.25 334 VAL A CA 1
ATOM 2673 C C . VAL A 1 334 ? -7.595 -1.416 -13.285 1.00 84.25 334 VAL A C 1
ATOM 2675 O O . VAL A 1 334 ? -8.326 -2.401 -13.260 1.00 84.25 334 VAL A O 1
ATOM 2678 N N . SER A 1 335 ? -6.961 -1.010 -14.378 1.00 78.75 335 SER A N 1
ATOM 2679 C CA . SER A 1 335 ? -6.809 -1.803 -15.594 1.00 78.75 335 SER A CA 1
ATOM 2680 C C . SER A 1 335 ? -5.329 -2.108 -15.795 1.00 78.75 335 SER A C 1
ATOM 2682 O O . SER A 1 335 ? -4.477 -1.287 -15.459 1.00 78.75 335 SER A O 1
ATOM 2684 N N . GLY A 1 336 ? -5.016 -3.258 -16.377 1.00 74.19 336 GLY A N 1
ATOM 2685 C CA . GLY A 1 336 ? -3.646 -3.626 -16.729 1.00 74.19 336 GLY A CA 1
ATOM 2686 C C . GLY A 1 336 ? -3.493 -3.878 -18.221 1.00 74.19 336 GLY A C 1
ATOM 2687 O 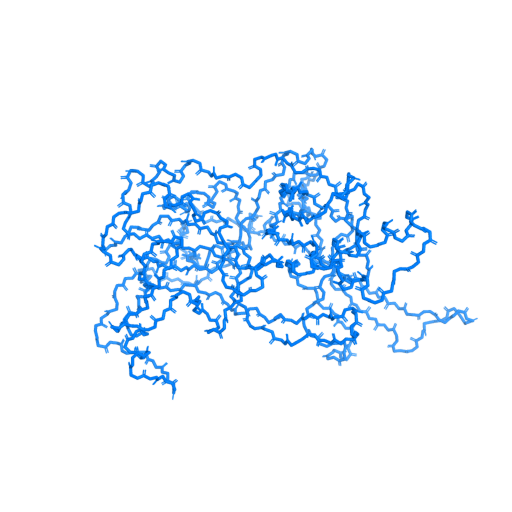O . GLY A 1 336 ? -4.467 -3.877 -18.967 1.00 74.19 336 GLY A O 1
ATOM 2688 N N . TRP A 1 337 ? -2.261 -4.144 -18.637 1.00 74.81 337 TRP A N 1
ATOM 2689 C CA . TRP A 1 337 ? -1.955 -4.676 -19.959 1.00 74.81 337 TRP A CA 1
ATOM 2690 C C . TRP A 1 337 ? -1.362 -6.069 -19.793 1.00 74.81 337 TRP A C 1
ATOM 2692 O O . TRP A 1 337 ? -0.431 -6.253 -19.003 1.00 74.81 337 TRP A O 1
ATOM 2702 N N . ASP A 1 338 ? -1.901 -7.048 -20.503 1.00 75.25 338 ASP A N 1
ATOM 2703 C CA . ASP A 1 338 ? -1.298 -8.367 -20.585 1.00 75.25 338 ASP A CA 1
ATOM 2704 C C . ASP A 1 338 ? -0.254 -8.373 -21.707 1.00 75.25 338 ASP A C 1
ATOM 2706 O O . ASP A 1 338 ? -0.561 -8.182 -22.885 1.00 75.25 338 ASP A O 1
ATOM 2710 N N . ARG A 1 339 ? 1.019 -8.556 -21.342 1.00 69.31 339 ARG A N 1
ATOM 2711 C CA . ARG A 1 339 ? 2.114 -8.588 -22.320 1.00 69.31 339 ARG A CA 1
ATOM 2712 C C . ARG A 1 339 ? 2.118 -9.859 -23.167 1.00 69.31 339 ARG A C 1
ATOM 2714 O O . ARG A 1 339 ? 2.621 -9.801 -24.279 1.00 69.31 339 ARG A O 1
ATOM 2721 N N . ALA A 1 340 ? 1.602 -10.976 -22.660 1.00 71.00 340 ALA A N 1
ATOM 2722 C CA . ALA A 1 340 ? 1.629 -12.260 -23.349 1.00 71.00 340 ALA A CA 1
ATOM 2723 C C . ALA A 1 340 ? 0.456 -12.417 -24.329 1.00 71.00 340 ALA A C 1
ATOM 2725 O O . ALA A 1 340 ? 0.610 -13.062 -25.372 1.00 71.00 340 ALA A O 1
ATOM 2726 N N . SER A 1 341 ? -0.716 -11.854 -24.014 1.00 71.25 341 SER A N 1
ATOM 2727 C CA . SER A 1 341 ? -1.872 -11.820 -24.928 1.00 71.25 341 SER A CA 1
ATOM 2728 C C . SER A 1 341 ? -2.024 -10.511 -25.710 1.00 71.25 341 SER A C 1
ATOM 2730 O O . SER A 1 341 ? -2.800 -10.477 -26.658 1.00 71.25 341 SER A O 1
ATOM 2732 N N . HIS A 1 342 ? -1.236 -9.473 -25.401 1.00 74.06 342 HIS A N 1
ATOM 2733 C CA . HIS A 1 342 ? -1.285 -8.157 -26.054 1.00 74.06 342 HIS A CA 1
ATOM 2734 C C . HIS A 1 342 ? -2.664 -7.476 -25.978 1.00 74.06 342 HIS A C 1
ATOM 2736 O O . HIS A 1 342 ? -3.083 -6.800 -26.919 1.00 74.06 342 HIS A O 1
ATOM 2742 N N . GLU A 1 343 ? -3.350 -7.604 -24.842 1.00 77.50 343 GLU A N 1
ATOM 2743 C CA . GLU A 1 343 ? -4.678 -7.019 -24.634 1.00 77.50 343 GLU A CA 1
ATOM 2744 C C . GLU A 1 343 ? -4.822 -6.323 -23.263 1.00 77.50 343 GLU A C 1
ATOM 2746 O O . GLU A 1 343 ? -4.063 -6.607 -22.326 1.00 77.50 343 GLU A O 1
ATOM 2751 N N . PRO A 1 344 ? -5.788 -5.397 -23.103 1.00 75.56 344 PRO A N 1
ATOM 2752 C CA . PRO A 1 344 ? -6.130 -4.839 -21.798 1.00 75.56 344 PRO A CA 1
ATOM 2753 C C . PRO A 1 344 ? -6.754 -5.888 -20.867 1.00 75.56 344 PRO A C 1
ATOM 2755 O O . PRO A 1 344 ? -7.665 -6.615 -21.254 1.00 75.56 344 PRO A O 1
ATOM 2758 N N . LYS A 1 345 ? -6.343 -5.899 -19.596 1.00 81.19 345 LYS A N 1
ATOM 2759 C CA . LYS A 1 345 ? -7.023 -6.671 -18.545 1.00 81.19 345 LYS A CA 1
ATOM 2760 C C . LYS A 1 345 ? -8.367 -6.026 -18.192 1.00 81.19 345 LYS A C 1
ATOM 2762 O O . LYS A 1 345 ? -8.502 -4.801 -18.245 1.00 81.19 345 LYS A O 1
ATOM 2767 N N . SER A 1 346 ? -9.322 -6.845 -17.742 1.00 82.06 346 SER A N 1
ATOM 2768 C CA . SER A 1 346 ? -10.597 -6.367 -17.188 1.00 82.06 346 SER A CA 1
ATOM 2769 C C . SER A 1 346 ? -10.371 -5.323 -16.088 1.00 82.06 346 SER A C 1
ATOM 2771 O O . SER A 1 346 ? -9.463 -5.461 -15.263 1.00 82.06 346 SER A O 1
ATOM 2773 N N . THR A 1 347 ? -11.189 -4.269 -16.093 1.00 85.25 347 THR A N 1
ATOM 2774 C CA . THR A 1 347 ? -11.091 -3.191 -15.104 1.00 85.25 347 THR A CA 1
ATOM 2775 C C . THR A 1 347 ? -11.667 -3.659 -13.776 1.00 85.25 347 THR A C 1
ATOM 2777 O O . THR A 1 347 ? -12.829 -4.049 -13.695 1.00 85.25 347 THR A O 1
ATOM 2780 N N . LYS A 1 348 ? -10.861 -3.558 -12.722 1.00 87.88 348 LYS A N 1
ATOM 2781 C CA . LYS A 1 348 ? -11.232 -3.876 -11.344 1.00 87.88 348 LYS A CA 1
ATOM 2782 C C . LYS A 1 348 ? -11.467 -2.587 -10.558 1.00 87.88 348 LYS A C 1
ATOM 2784 O O . LYS A 1 348 ? -10.792 -1.582 -10.792 1.00 87.88 348 LYS A O 1
ATOM 2789 N N . ARG A 1 349 ? -12.413 -2.613 -9.617 1.00 90.19 349 ARG A N 1
ATOM 2790 C CA . ARG A 1 349 ? -12.566 -1.567 -8.595 1.00 90.19 349 ARG A CA 1
ATOM 2791 C C . ARG A 1 349 ? -11.928 -2.067 -7.310 1.00 90.19 349 ARG A C 1
ATOM 2793 O O . ARG A 1 349 ? -12.314 -3.121 -6.820 1.00 90.19 349 ARG A O 1
ATOM 2800 N N . LEU A 1 350 ? -10.951 -1.328 -6.803 1.00 94.00 350 LEU A N 1
ATOM 2801 C CA . LEU A 1 350 ? -10.186 -1.696 -5.616 1.00 94.00 350 LEU A CA 1
ATOM 2802 C C . LEU A 1 350 ? -10.419 -0.686 -4.497 1.00 94.00 350 LEU A C 1
ATOM 2804 O O . LEU A 1 350 ? -10.559 0.515 -4.747 1.00 94.00 350 LEU A O 1
ATOM 2808 N N . VAL A 1 351 ? -10.390 -1.172 -3.262 1.00 95.75 351 VAL A N 1
ATOM 2809 C CA . VAL A 1 351 ? -10.275 -0.329 -2.072 1.00 95.75 351 VAL A CA 1
ATOM 2810 C C . VAL A 1 351 ? -8.920 0.372 -2.116 1.00 95.75 351 VAL A C 1
ATOM 2812 O O . VAL A 1 351 ? -7.894 -0.258 -2.379 1.00 95.75 351 VAL A O 1
ATOM 2815 N N . ALA A 1 352 ? -8.917 1.687 -1.907 1.00 96.00 352 ALA A N 1
ATOM 2816 C CA . ALA A 1 352 ? -7.698 2.483 -1.944 1.00 96.00 352 ALA A CA 1
ATOM 2817 C C . ALA A 1 352 ? -6.838 2.257 -0.683 1.00 96.00 352 ALA A C 1
ATOM 2819 O O . ALA A 1 352 ? -7.403 2.063 0.401 1.00 96.00 352 ALA A O 1
ATOM 2820 N N . PRO A 1 353 ? -5.499 2.351 -0.791 1.00 96.81 353 PRO A N 1
ATOM 2821 C CA . PRO A 1 353 ? -4.620 2.485 0.367 1.00 96.81 353 PRO A CA 1
ATOM 2822 C C . PRO A 1 353 ? -5.089 3.593 1.319 1.00 96.81 353 PRO A C 1
ATOM 2824 O O . PRO A 1 353 ? -5.686 4.581 0.890 1.00 96.81 353 PRO A O 1
ATOM 2827 N N . GLY A 1 354 ? -4.842 3.406 2.611 1.00 97.12 354 GLY A N 1
ATOM 2828 C CA . GLY A 1 354 ? -5.311 4.268 3.692 1.00 97.12 354 GLY A CA 1
ATOM 2829 C C . GLY A 1 354 ? -6.731 3.956 4.169 1.00 97.12 354 GLY A C 1
ATOM 2830 O O . GLY A 1 354 ? -7.123 4.445 5.221 1.00 97.12 354 GLY A O 1
ATOM 2831 N N . SER A 1 355 ? -7.515 3.134 3.459 1.00 97.62 355 SER A N 1
ATOM 2832 C CA . SER A 1 355 ? -8.856 2.742 3.929 1.00 97.62 355 SER A CA 1
ATOM 2833 C C . SER A 1 355 ? -8.785 1.979 5.255 1.00 97.62 355 SER A C 1
ATOM 2835 O O . SER A 1 355 ? -7.885 1.161 5.448 1.00 97.62 355 SER A O 1
ATOM 2837 N N . VAL A 1 356 ? -9.741 2.229 6.151 1.00 97.69 356 VAL A N 1
ATOM 2838 C CA . VAL A 1 356 ? -9.733 1.730 7.535 1.00 97.69 356 VAL A CA 1
ATOM 2839 C C . VAL A 1 356 ? -10.998 0.936 7.830 1.00 97.69 356 VAL A C 1
ATOM 2841 O O . VAL A 1 356 ? -12.106 1.421 7.601 1.00 97.69 356 VAL A O 1
ATOM 2844 N N . PHE A 1 357 ? -10.833 -0.270 8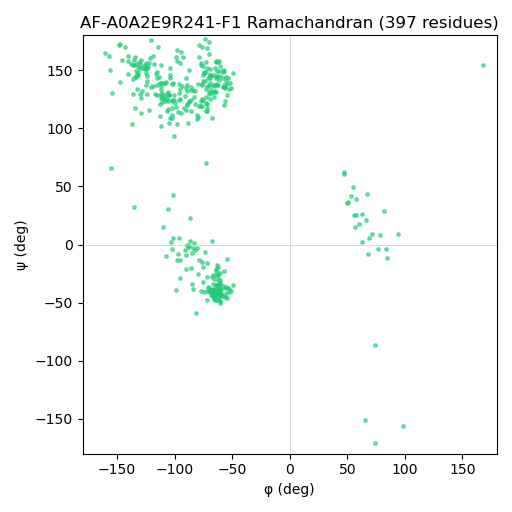.368 1.00 97.19 357 PHE A N 1
ATOM 2845 C CA . PHE A 1 357 ? -11.916 -1.162 8.780 1.00 97.19 357 PHE A CA 1
ATOM 2846 C C . PHE A 1 357 ? -11.913 -1.301 10.299 1.00 97.19 357 PHE A C 1
ATOM 2848 O O . PHE A 1 357 ? -10.932 -1.747 10.885 1.00 97.19 357 PHE A O 1
ATOM 2855 N N . PHE A 1 358 ? -13.011 -0.934 10.945 1.00 97.56 358 PHE A N 1
ATOM 2856 C CA . PHE A 1 358 ? -13.167 -1.024 12.391 1.00 97.56 358 PHE A CA 1
ATOM 2857 C C . PHE A 1 358 ? -13.785 -2.368 12.747 1.00 97.56 358 PHE A C 1
ATOM 2859 O O . PHE A 1 358 ? -14.920 -2.645 12.359 1.00 97.56 358 PHE A O 1
ATOM 2866 N N . VAL A 1 359 ? -13.057 -3.195 13.487 1.00 97.12 359 VAL A N 1
ATOM 2867 C CA . VAL A 1 359 ? -13.469 -4.553 13.856 1.00 97.12 359 VAL A CA 1
ATOM 2868 C C . VAL A 1 359 ? -13.469 -4.736 15.366 1.00 97.12 359 VAL A C 1
ATOM 2870 O O . VAL A 1 359 ? -12.719 -4.079 16.083 1.00 97.12 359 VAL A O 1
ATOM 2873 N N . GLN A 1 360 ? -14.308 -5.641 15.854 1.00 96.56 360 GLN A N 1
ATOM 2874 C CA . GLN A 1 360 ? -14.364 -6.065 17.255 1.00 96.56 360 GLN A CA 1
ATOM 2875 C C . GLN A 1 360 ? -14.387 -7.581 17.325 1.00 96.56 360 GLN A C 1
ATOM 2877 O O . GLN A 1 360 ? -14.896 -8.213 16.400 1.00 96.56 360 GLN A O 1
ATOM 2882 N N . LYS A 1 361 ? -13.902 -8.171 18.420 1.00 95.19 361 LYS A N 1
ATOM 2883 C CA . LYS A 1 361 ? -14.110 -9.604 18.636 1.00 95.19 361 LYS A CA 1
ATOM 2884 C C . LYS A 1 361 ? -15.595 -9.911 18.794 1.00 95.19 361 LYS A C 1
ATOM 2886 O O . LYS A 1 361 ? -16.311 -9.183 19.485 1.00 95.19 361 LYS A O 1
ATOM 2891 N N . ALA A 1 362 ? -16.047 -10.998 18.177 1.00 93.62 362 ALA A N 1
ATOM 2892 C CA . ALA A 1 362 ? -17.435 -11.443 18.278 1.00 93.62 362 ALA A CA 1
ATOM 2893 C C . ALA A 1 362 ? -17.832 -11.811 19.720 1.00 93.62 362 ALA A C 1
ATOM 2895 O O . ALA A 1 362 ? -18.976 -11.592 20.114 1.00 93.62 362 ALA A O 1
ATOM 2896 N N . ASP A 1 363 ? -16.879 -12.289 20.524 1.00 92.81 363 ASP A N 1
ATOM 2897 C CA . ASP A 1 363 ? -17.063 -12.629 21.940 1.00 92.81 363 ASP A CA 1
ATOM 2898 C C . ASP A 1 363 ? -16.980 -11.419 22.899 1.00 92.81 363 ASP A C 1
ATOM 2900 O O . ASP A 1 363 ? -17.200 -11.563 24.102 1.00 92.81 363 ASP A O 1
ATOM 2904 N N . GLY A 1 364 ? -16.669 -10.217 22.391 1.00 91.81 364 GLY A N 1
ATOM 2905 C CA . GLY A 1 364 ? -16.480 -9.003 23.195 1.00 91.81 364 GLY A CA 1
ATOM 2906 C C . GLY A 1 364 ? -15.192 -8.975 24.034 1.00 91.81 364 GLY A C 1
ATOM 2907 O O . GLY A 1 364 ? -15.030 -8.084 24.878 1.00 91.81 364 GLY A O 1
ATOM 2908 N N . GLY A 1 365 ? -14.292 -9.935 23.817 1.00 94.19 365 GLY A N 1
ATOM 2909 C CA . GLY A 1 365 ? -13.002 -10.052 24.477 1.00 94.19 365 GLY A CA 1
ATOM 2910 C C . GLY A 1 365 ? -11.996 -8.978 24.059 1.00 94.19 365 GLY A C 1
ATOM 2911 O O . GLY A 1 365 ? -12.224 -8.159 23.169 1.00 94.19 365 GLY A O 1
ATOM 2912 N N . VAL A 1 366 ? -10.845 -8.992 24.728 1.00 95.94 366 VAL A N 1
ATOM 2913 C CA . VAL A 1 366 ? -9.707 -8.110 24.434 1.00 95.94 366 VAL A CA 1
ATOM 2914 C C . VAL A 1 366 ? -8.791 -8.781 23.411 1.00 95.94 366 VAL A C 1
ATOM 2916 O O . VAL A 1 366 ? -8.598 -9.999 23.455 1.00 95.94 366 VAL A O 1
ATOM 2919 N N . PHE A 1 367 ? -8.221 -7.998 22.497 1.00 96.12 367 PHE A N 1
ATOM 2920 C CA . PHE A 1 367 ? -7.177 -8.473 21.593 1.00 96.12 367 PHE A CA 1
ATOM 2921 C C . PHE A 1 367 ? -5.852 -8.663 22.335 1.00 96.12 367 PHE A C 1
ATOM 2923 O O . PHE A 1 367 ? -5.360 -7.754 23.002 1.00 96.12 367 PHE A O 1
ATOM 2930 N N . ALA A 1 368 ? -5.278 -9.854 22.212 1.00 93.56 368 ALA A N 1
ATOM 2931 C CA . ALA A 1 368 ? -3.959 -10.186 22.722 1.00 93.56 368 ALA A CA 1
ATOM 2932 C C . ALA A 1 368 ? -2.857 -9.606 21.821 1.00 93.56 368 ALA A C 1
ATOM 2934 O O . ALA A 1 368 ? -3.049 -9.403 20.622 1.00 93.56 368 ALA A O 1
ATOM 2935 N N . ALA A 1 369 ? -1.667 -9.406 22.388 1.00 91.81 369 ALA A N 1
ATOM 2936 C CA . ALA A 1 369 ? -0.504 -8.896 21.664 1.00 91.81 369 ALA A CA 1
ATOM 2937 C C . ALA A 1 369 ? -0.171 -9.733 20.410 1.00 91.81 369 ALA A C 1
ATOM 2939 O O . ALA A 1 369 ? -0.028 -9.194 19.314 1.00 91.81 369 ALA A O 1
ATOM 2940 N N . GLU A 1 370 ? -0.158 -11.061 20.539 1.00 92.56 370 GLU A N 1
ATOM 2941 C CA . GLU A 1 370 ? 0.124 -11.977 19.425 1.00 92.56 370 GLU A CA 1
ATOM 2942 C C . GLU A 1 370 ? -0.947 -11.953 18.325 1.00 92.56 370 GLU A C 1
ATOM 2944 O O . GLU A 1 370 ? -0.654 -12.170 17.152 1.00 92.56 370 GLU A O 1
ATOM 2949 N N . GLU A 1 371 ? -2.202 -11.659 18.668 1.00 95.75 371 GLU A N 1
ATOM 2950 C CA . GLU A 1 371 ? -3.259 -11.469 17.670 1.00 95.75 371 GLU A CA 1
ATOM 2951 C C . GLU A 1 371 ? -2.999 -10.223 16.823 1.00 95.75 371 GLU A C 1
ATOM 2953 O O . GLU A 1 371 ? -3.099 -10.284 15.601 1.00 95.75 371 GLU A O 1
ATOM 2958 N N . ILE A 1 372 ? -2.597 -9.119 17.456 1.00 96.69 372 ILE A N 1
ATOM 2959 C CA . ILE A 1 372 ? -2.235 -7.876 16.763 1.00 96.69 372 ILE A CA 1
ATOM 2960 C C . ILE A 1 372 ? -0.980 -8.091 15.911 1.00 96.69 372 ILE A C 1
ATOM 2962 O O . ILE A 1 372 ? -0.942 -7.664 14.757 1.00 96.69 372 ILE A O 1
ATOM 2966 N N . ARG A 1 373 ? 0.016 -8.814 16.440 1.00 96.31 373 ARG A N 1
ATOM 2967 C CA . ARG A 1 373 ? 1.252 -9.144 15.721 1.00 96.31 373 ARG A CA 1
ATOM 2968 C C . ARG A 1 373 ? 0.986 -9.937 14.443 1.00 96.31 373 ARG A C 1
ATOM 2970 O O . ARG A 1 373 ? 1.556 -9.615 13.404 1.00 96.31 373 ARG A O 1
ATOM 2977 N N . ARG A 1 374 ? 0.080 -10.921 14.489 1.00 96.06 374 ARG A N 1
ATOM 2978 C CA . ARG A 1 374 ? -0.324 -11.714 13.310 1.00 96.06 374 ARG A CA 1
ATOM 2979 C C . ARG A 1 374 ? -0.973 -10.881 12.205 1.00 96.06 374 ARG A C 1
ATOM 2981 O O . ARG A 1 374 ? -0.904 -11.265 11.043 1.00 96.06 374 ARG A O 1
ATOM 2988 N N . LEU A 1 375 ? -1.573 -9.739 12.542 1.00 96.31 375 LEU A N 1
ATOM 2989 C CA . LEU A 1 375 ? -2.209 -8.845 11.572 1.00 96.31 375 LEU A CA 1
ATOM 2990 C C . LEU A 1 375 ? -1.221 -7.883 10.895 1.00 96.31 375 LEU A C 1
ATOM 2992 O O . LEU A 1 375 ? -1.628 -7.118 10.023 1.00 96.31 375 LEU A O 1
ATOM 2996 N N . TRP A 1 376 ? 0.061 -7.884 11.268 1.00 97.06 376 TRP A N 1
ATOM 2997 C CA . TRP A 1 376 ? 1.053 -6.993 10.671 1.00 97.06 376 TRP A CA 1
ATOM 2998 C C . TRP A 1 376 ? 1.419 -7.405 9.245 1.00 97.06 376 TRP A C 1
ATOM 3000 O O . TRP A 1 376 ? 2.002 -8.461 9.012 1.00 97.06 376 TRP A O 1
ATOM 3010 N N . MET A 1 377 ? 1.075 -6.549 8.280 1.00 95.75 377 MET A N 1
ATOM 3011 C CA . MET A 1 377 ? 1.241 -6.780 6.837 1.00 95.75 377 MET A CA 1
ATOM 3012 C C . MET A 1 377 ? 0.558 -8.065 6.335 1.00 95.75 377 MET A C 1
ATOM 3014 O O . MET A 1 377 ? 0.930 -8.625 5.293 1.00 95.75 377 MET A O 1
ATOM 3018 N N . ALA A 1 378 ? -0.485 -8.503 7.048 1.00 95.19 378 ALA A N 1
ATOM 3019 C CA . ALA A 1 378 ? -1.325 -9.624 6.654 1.00 95.19 378 ALA A CA 1
ATOM 3020 C C . ALA A 1 378 ? -2.016 -9.334 5.313 1.00 95.19 378 ALA A C 1
ATOM 3022 O O . ALA A 1 378 ? -2.286 -8.181 4.965 1.00 95.19 378 ALA A O 1
ATOM 3023 N N . SER A 1 379 ? -2.275 -10.381 4.529 1.00 93.75 379 SER A N 1
ATOM 3024 C CA . SER A 1 379 ? -2.885 -10.252 3.202 1.00 93.75 379 SER A CA 1
ATOM 3025 C C . SER A 1 379 ? -4.323 -10.742 3.170 1.00 93.75 379 SER A C 1
ATOM 3027 O O . SER A 1 379 ? -4.563 -11.912 3.468 1.00 93.75 379 SER A O 1
ATOM 3029 N N . TRP A 1 380 ? -5.248 -9.912 2.689 1.00 90.56 380 TRP A N 1
ATOM 3030 C CA . TRP A 1 380 ? -6.658 -10.267 2.522 1.00 90.56 380 TRP A CA 1
ATOM 3031 C C . TRP A 1 380 ? -7.197 -9.849 1.157 1.00 90.56 380 TRP A C 1
ATOM 3033 O O . TRP A 1 380 ? -6.825 -8.817 0.603 1.00 90.56 380 TRP A O 1
ATOM 3043 N N . GLY A 1 381 ? -8.159 -10.622 0.658 1.00 91.38 381 GLY A N 1
ATOM 3044 C CA . GLY A 1 381 ? -8.810 -10.377 -0.626 1.00 91.38 381 GLY A CA 1
ATOM 3045 C C . GLY A 1 381 ? -8.231 -11.222 -1.752 1.00 91.38 381 GLY A C 1
ATOM 3046 O O . GLY A 1 381 ? -7.699 -12.307 -1.528 1.00 91.38 381 GLY A O 1
ATOM 3047 N N . GLU A 1 382 ? -8.400 -10.730 -2.970 1.00 92.06 382 GLU A N 1
ATOM 3048 C CA . GLU A 1 382 ? -7.978 -11.384 -4.204 1.00 92.06 382 GLU A CA 1
ATOM 3049 C C . GLU A 1 382 ? -6.639 -10.800 -4.696 1.00 92.06 382 GLU A C 1
ATOM 3051 O O . GLU A 1 382 ? -6.244 -9.697 -4.318 1.00 92.06 382 GLU A O 1
ATOM 3056 N N . ASP A 1 383 ? -5.939 -11.533 -5.567 1.00 92.62 383 ASP A N 1
ATOM 3057 C CA . ASP A 1 383 ? -4.665 -11.113 -6.182 1.00 92.62 383 ASP A CA 1
ATOM 3058 C C . ASP A 1 383 ? -3.533 -10.777 -5.176 1.00 92.62 383 ASP A C 1
ATOM 3060 O O . ASP A 1 383 ? -2.599 -10.039 -5.495 1.00 92.62 383 ASP A O 1
ATOM 3064 N N . THR A 1 384 ? -3.566 -11.346 -3.967 1.00 94.25 384 THR A N 1
ATOM 3065 C CA . THR A 1 384 ? -2.586 -11.068 -2.894 1.00 94.25 384 THR A CA 1
ATOM 3066 C C . THR A 1 384 ? -1.149 -11.452 -3.252 1.00 94.25 384 THR A C 1
ATOM 3068 O O . THR A 1 384 ? -0.206 -10.811 -2.793 1.00 94.25 384 THR A O 1
ATOM 3071 N N . ARG A 1 385 ? -0.968 -12.443 -4.139 1.00 94.62 385 ARG A N 1
ATOM 3072 C CA . ARG A 1 385 ? 0.338 -12.804 -4.727 1.00 94.62 385 ARG A CA 1
ATOM 3073 C C . ARG A 1 385 ? 0.946 -11.695 -5.590 1.00 94.62 385 ARG A C 1
ATOM 3075 O O . ARG A 1 385 ? 2.152 -11.688 -5.814 1.00 94.62 385 ARG A O 1
ATOM 3082 N N . GLU A 1 386 ? 0.125 -10.783 -6.106 1.00 94.88 386 GLU A N 1
ATOM 3083 C CA . GLU A 1 386 ? 0.603 -9.614 -6.846 1.00 94.88 386 GLU A CA 1
ATOM 3084 C C . GLU A 1 386 ? 0.904 -8.424 -5.918 1.00 94.88 386 GLU A C 1
ATOM 3086 O O . GLU A 1 386 ? 1.345 -7.392 -6.411 1.00 94.88 386 GLU A O 1
ATOM 3091 N N . GLY A 1 387 ? 0.694 -8.560 -4.602 1.00 95.81 387 GLY A N 1
ATOM 3092 C CA . GLY A 1 387 ? 0.965 -7.543 -3.579 1.00 95.81 387 GLY A CA 1
ATOM 3093 C C . GLY A 1 387 ? -0.235 -6.666 -3.215 1.00 95.81 387 GLY A C 1
ATOM 3094 O O . GLY A 1 387 ? -0.092 -5.667 -2.505 1.00 95.81 387 GLY A O 1
ATOM 3095 N N . TYR A 1 388 ? -1.426 -7.016 -3.701 1.00 96.06 388 TYR A N 1
ATOM 3096 C CA . TYR A 1 388 ? -2.676 -6.366 -3.314 1.00 96.06 388 TYR A CA 1
ATOM 3097 C C . TYR A 1 388 ? -3.161 -6.823 -1.934 1.00 96.06 388 TYR A C 1
ATOM 3099 O O . TYR A 1 388 ? -2.864 -7.928 -1.483 1.00 96.06 388 TYR A O 1
ATOM 3107 N N . GLY A 1 389 ? -3.936 -5.961 -1.277 1.00 95.81 389 GLY A N 1
ATOM 3108 C CA . GLY A 1 389 ? -4.653 -6.284 -0.052 1.00 95.81 389 GLY A CA 1
ATOM 3109 C C . GLY A 1 389 ? -3.756 -6.538 1.150 1.00 95.81 389 GLY A C 1
ATOM 3110 O O . GLY A 1 389 ? -3.999 -7.491 1.879 1.00 95.81 389 GLY A O 1
ATOM 3111 N N . ARG A 1 390 ? -2.725 -5.716 1.362 1.00 97.00 390 ARG A N 1
ATOM 3112 C CA . ARG A 1 390 ? -1.905 -5.755 2.582 1.00 97.00 390 ARG A CA 1
ATOM 3113 C C . ARG A 1 390 ? -2.486 -4.859 3.654 1.00 97.00 390 ARG A C 1
ATOM 3115 O O . ARG A 1 390 ? -2.876 -3.735 3.350 1.00 97.00 390 ARG A O 1
ATOM 3122 N N . PHE A 1 391 ? -2.510 -5.344 4.888 1.00 96.88 391 PHE A N 1
ATOM 3123 C CA . PHE A 1 391 ? -3.123 -4.654 6.012 1.00 96.88 391 PHE A CA 1
ATOM 3124 C C . PHE A 1 391 ? -2.251 -4.675 7.259 1.00 96.88 391 PHE A C 1
ATOM 3126 O O . PHE A 1 391 ? -1.447 -5.579 7.439 1.00 96.88 391 PHE A O 1
ATOM 3133 N N . VAL A 1 392 ? -2.442 -3.690 8.131 1.00 98.00 392 VAL A N 1
ATOM 3134 C CA . VAL A 1 392 ? -1.903 -3.668 9.501 1.00 98.00 392 VAL A CA 1
ATOM 3135 C C . VAL A 1 392 ? -3.009 -3.327 10.483 1.00 98.00 392 VAL A C 1
ATOM 3137 O O . VAL A 1 392 ? -4.011 -2.717 10.103 1.00 98.00 392 VAL A O 1
ATOM 3140 N N . ALA A 1 393 ? -2.828 -3.707 11.744 1.00 97.75 393 ALA A N 1
ATOM 3141 C CA . ALA A 1 393 ? -3.762 -3.392 12.811 1.00 97.75 393 ALA A CA 1
ATOM 3142 C C . ALA A 1 393 ? -3.257 -2.238 13.682 1.00 97.75 393 ALA A C 1
ATOM 3144 O O . ALA A 1 393 ? -2.092 -2.192 14.068 1.00 97.75 393 ALA A O 1
ATOM 3145 N N . GLY A 1 394 ? -4.171 -1.339 14.027 1.00 97.00 394 GLY A N 1
ATOM 3146 C CA . GLY A 1 394 ? -4.021 -0.355 15.086 1.00 97.00 394 GLY A CA 1
ATOM 3147 C C . GLY A 1 394 ? -5.115 -0.519 16.131 1.00 97.00 394 GLY A C 1
ATOM 3148 O O . GLY A 1 394 ? -6.171 -1.104 15.891 1.00 97.00 394 GLY A O 1
ATOM 3149 N N . ILE A 1 395 ? -4.863 0.020 17.308 1.00 95.88 395 ILE A N 1
ATOM 3150 C CA . ILE A 1 395 ? -5.726 -0.049 18.474 1.00 95.88 395 ILE A CA 1
ATOM 3151 C C . ILE A 1 395 ? -6.985 0.787 18.249 1.00 95.88 395 ILE A C 1
ATOM 3153 O O . ILE A 1 395 ? -6.927 1.902 17.720 1.00 95.88 395 ILE A O 1
ATOM 3157 N N . TRP A 1 396 ? -8.128 0.255 18.682 1.00 95.25 396 TRP A N 1
ATOM 3158 C CA . TRP A 1 396 ? -9.374 0.998 18.788 1.00 95.25 396 TRP A CA 1
ATOM 3159 C C . TRP A 1 396 ? -10.067 0.723 20.122 1.00 95.25 396 TRP A C 1
ATOM 3161 O O . TRP A 1 396 ? -10.490 -0.393 20.429 1.00 95.25 396 TRP A O 1
ATOM 3171 N N . ASN A 1 397 ? -10.215 1.784 20.910 1.00 86.12 397 ASN A N 1
ATOM 3172 C CA . ASN A 1 397 ? -11.006 1.739 22.126 1.00 86.12 397 ASN A CA 1
ATOM 3173 C C . ASN A 1 397 ? -12.477 1.880 21.752 1.00 86.12 397 ASN A C 1
ATOM 3175 O O . ASN A 1 397 ? -12.935 2.943 21.335 1.00 86.12 397 ASN A O 1
ATOM 3179 N N . VAL A 1 398 ? -13.199 0.774 21.881 1.00 79.88 398 VAL A N 1
ATOM 3180 C CA . VAL A 1 398 ? -14.648 0.740 21.719 1.00 79.88 398 VAL A CA 1
ATOM 3181 C C . VAL A 1 398 ? -15.267 1.529 22.869 1.00 79.88 398 VAL A C 1
ATOM 3183 O O . VAL A 1 398 ? -15.177 1.090 24.017 1.00 79.88 398 VAL A O 1
ATOM 3186 N N . GLY A 1 399 ? -15.817 2.700 22.547 1.00 63.38 399 GLY A N 1
ATOM 3187 C CA . GLY A 1 399 ? -16.539 3.570 23.478 1.00 63.38 399 GLY A CA 1
ATOM 3188 C C . GLY A 1 399 ? -17.972 3.132 23.723 1.00 63.38 399 GLY A C 1
ATOM 3189 O O . GLY A 1 399 ? -18.556 2.485 22.820 1.00 63.38 399 GLY A O 1
#

Sequence (399 aa):
MPAKDLILFPRDGFFCKDGRGWKSSESGRSRSLDWPYPSTMLGALCTSWGLRLESQDERLLNKNEWLALKDKLSVDILMPVQKSPFEASENARLMWPTPADSLYLENVSEIFPLTPTPNPKEIGTLGTELSDSEQEAMDSLWRPRVPYEGKPLEKPMWWEHEEFISWLSGETFQRHIKEEIQSRSLGRRMQVQVSIDYSTQATLHGSMFSTDVVETLCGMEKPGTYLEWALAVRFQSTQELGGFPDQPLFLGGRRRTLLPEQAPEDLFSFPEEILKAAEQKKPKGLRLFALTPAHFASGWCPKPFKPKNGQFLGEIEGMELVLRAVCCSRPLHVSGWDRASHEPKSTKRLVAPGSVFFVQKADGGVFAAEEIRRLWMASWGEDTREGYGRFVAGIWNVG